Protein 5VQE (pdb70)

Organism: NCBI:txid32644

Radius of gyration: 24.85 Å; Cα contacts (8 Å, |Δi|>4): 1262; chains: 1; bounding box: 57×51×80 Å

Secondary structure (DSSP, 8-state):
--HHHHTSTTT---HHHHHHHHHHHHH--HHHHHHHTEEEEE---TT--GGGGGSSS--SEEEE-S--HHHHHHHHHHHHHH-SSPPEEEE---SBSS-TT-S-TTS-B---HHHHHHHT-HHHHHHHHHHHHHHHHHTT--EE---B------TT-SSSGGGSS-S-HHHHHHHHHHHHHHHHTTT-B-EEEEET-SSSSSS-TTTS-EE----HHHHIIIIIHHHHHHHHTT--EEEE-SEE-HHHHHHH-TT--GGG---GGG-HIIIIIIIIIIS---SEEEESPTTSHHHHTTS-HHHHHHHHHHTT-SBEE--SSHHHHHHHHHHHHHHTSS-HHHHHHHHHHHHHHHHHTT-TT-SSSS--GGGGGGTT-HHHHHHHHHHHHHH-EEEEE-STT-PSP-TTT--EEEEEEEES---TTSS-HHHHHHHHHHHHHT-EEEEGGGS--SBTTB-HHHHHHH-SEEEEEEE----TT-S--S-----TTSSTTTTTS-EEEEESS-TTGGGT-TT-SEEEE----SHHHHHHHHHHHTTSS------SS-TTTT-

Foldseek 3Di:
DCCVQQCDFPQVDDPVLLVVLVVVLVPDDPQQLLQQQEEAEDEDDPVGDRCVSPPQGQHQAYEYFAEALVVLLVSLQVNQVPHPAGHQYEWQLQQFCDDDRIHYPFFDRQFQLLLLLQLVDLVLLLLSLLRSQLQCQQSQHQEYADDELAAQQALLAQFPFSSANYHDQVSRLSNRLSSCNNNVVNNHAYEYDDPPHDNQFNFALLAAAAEDADALVVSCVGSVVSVLSVLVSRRAEYEFELYFYVNQLCVQPVPDDPLRGGGRLQALCRQVVPQCNVSVRSHAYEYDACVGHSNCVSDPLLLRLQNSLQSHHLHYYHDDPVNSNSVSNVVCDVVVSHDPVSSSVSSSNSSSSCSSSVVVVDPRSGDPNVSNCSGVHPVSVVSSLVSLLSRKAWDFAQDPPPPLPACVQWQEEEEEEFEPDQDVVRDDPLVVVLQVVVVVRRHHYDYPVPDDADDPVAHLVNVVVRGAEYEYEYEQGRDRPDSGSATDPCPRRAPPCCVSHPYAYEYQARLQNCVVNVVHRTYMYSRHRDNSNSVSVSCPSNPVGDHNTDRSYDNPSVD

B-factor: mean 21.98, std 9.12, range [7.39, 81.09]

Structure (mmCIF, N/CA/C/O backbone):
data_5VQE
#
_entry.id   5VQE
#
_cell.length_a   80.390
_cell.length_b   83.950
_cell.length_c   161.270
_cell.angle_alpha   90.00
_cell.angle_beta   90.00
_cell.angle_gamma   90.00
#
_symmetry.space_group_name_H-M   'C 2 2 21'
#
loop_
_entity.id
_entity.type
_entity.pdbx_description
1 polymer 'Beta-glucoside phosphorylase BglX'
2 non-polymer 2-deoxy-2-fluoro-alpha-D-glucopyranose
3 water water
#
loop_
_atom_site.group_PDB
_atom_site.id
_atom_site.type_symbol
_atom_site.label_atom_id
_atom_site.label_alt_id
_atom_site.label_comp_id
_atom_site.label_asym_id
_atom_site.label_entity_id
_atom_site.label_seq_id
_atom_site.pdbx_PDB_ins_code
_atom_site.Cartn_x
_atom_site.Cartn_y
_atom_site.Cartn_z
_atom_site.occupancy
_atom_site.B_iso_or_equiv
_atom_site.auth_seq_id
_atom_site.auth_comp_id
_atom_site.auth_asym_id
_atom_site.auth_atom_id
_atom_site.pdbx_PDB_model_num
ATOM 1 N N . MET A 1 1 ? 42.808 53.177 92.357 1.00 31.38 1 MET A N 1
ATOM 2 C CA . MET A 1 1 ? 42.347 52.273 91.269 1.00 30.02 1 MET A CA 1
ATOM 3 C C . MET A 1 1 ? 43.123 52.528 89.972 1.00 25.78 1 MET A C 1
ATOM 4 O O . MET A 1 1 ? 44.005 53.383 89.927 1.00 22.77 1 MET A O 1
ATOM 20 N N . TYR A 1 2 ? 42.796 51.757 88.931 1.00 21.77 2 TYR A N 1
ATOM 21 C CA . TYR A 1 2 ? 43.404 51.842 87.606 1.00 21.97 2 TYR A CA 1
ATOM 22 C C . TYR A 1 2 ? 44.863 51.415 87.607 1.00 24.00 2 TYR A C 1
ATOM 23 O O . TYR A 1 2 ? 45.586 51.676 86.634 1.00 17.88 2 TYR A O 1
ATOM 41 N N . GLU A 1 3 ? 45.321 50.745 88.664 1.00 20.50 3 GLU A N 1
ATOM 42 C CA . GLU A 1 3 ? 46.703 50.283 88.685 1.00 21.83 3 GLU A CA 1
ATOM 43 C C . GLU A 1 3 ? 46.978 49.311 87.547 1.00 17.42 3 GLU A C 1
ATOM 44 O O . GLU A 1 3 ? 48.089 49.281 87.011 1.00 21.98 3 GLU A O 1
ATOM 56 N N . SER A 1 4 ? 45.981 48.524 87.150 1.00 22.60 4 SER A N 1
ATOM 57 C CA . SER A 1 4 ? 46.174 47.571 86.063 1.00 22.98 4 SER A CA 1
ATOM 58 C C . SER A 1 4 ? 46.433 48.270 84.732 1.00 23.14 4 SER A C 1
ATOM 59 O O . SER A 1 4 ? 47.047 47.679 83.835 1.00 25.87 4 SER A O 1
ATOM 67 N N . ILE A 1 5 ? 45.971 49.507 84.578 1.00 19.66 5 ILE A N 1
ATOM 68 C CA . ILE A 1 5 ? 46.271 50.298 83.384 1.00 16.01 5 ILE A CA 1
ATOM 69 C C . ILE A 1 5 ? 47.554 51.095 83.556 1.00 15.77 5 ILE A C 1
ATOM 70 O O . ILE A 1 5 ? 48.443 51.054 82.701 1.00 13.48 5 ILE A O 1
ATOM 86 N N . LEU A 1 6 ? 47.671 51.828 84.669 1.00 14.63 6 LEU A N 1
ATOM 87 C CA . LEU A 1 6 ? 48.688 52.865 84.797 1.00 15.22 6 LEU A CA 1
ATOM 88 C C . LEU A 1 6 ? 50.076 52.331 85.147 1.00 16.77 6 LEU A C 1
ATOM 89 O O . LEU A 1 6 ? 51.066 53.046 84.940 1.00 15.31 6 LEU A O 1
ATOM 105 N N . SER A 1 7 ? 50.190 51.104 85.650 1.00 14.59 7 SER A N 1
ATOM 106 C CA . SER A 1 7 ? 51.500 50.593 86.037 1.00 17.44 7 SER A CA 1
ATOM 107 C C . SER A 1 7 ? 52.221 49.852 84.917 1.00 17.69 7 SER A C 1
ATOM 108 O O . SER A 1 7 ? 53.390 49.491 85.090 1.00 16.65 7 SER A O 1
ATOM 116 N N . ILE A 1 8 ? 51.580 49.634 83.770 1.00 15.24 8 ILE A N 1
ATOM 117 C CA . ILE A 1 8 ? 52.175 48.852 82.696 1.00 17.73 8 ILE A CA 1
ATOM 118 C C . ILE A 1 8 ? 52.293 49.706 81.438 1.00 18.67 8 ILE A C 1
ATOM 119 O O . ILE A 1 8 ? 51.758 50.812 81.347 1.00 16.21 8 ILE A O 1
ATOM 135 N N . LYS A 1 9 ? 53.007 49.153 80.464 1.00 14.22 9 LYS A N 1
ATOM 136 C CA . LYS A 1 9 ? 53.202 49.780 79.168 1.00 15.56 9 LYS A CA 1
ATOM 137 C C . LYS A 1 9 ? 51.864 50.243 78.593 1.00 16.32 9 LYS A C 1
ATOM 138 O O . LYS A 1 9 ? 50.875 49.500 78.655 1.00 12.01 9 LYS A O 1
ATOM 157 N N . PRO A 1 10 ? 51.791 51.450 78.004 1.00 11.21 10 PRO A N 1
ATOM 158 C CA . PRO A 1 10 ? 52.849 52.435 77.781 1.00 14.36 10 PRO A CA 1
ATOM 159 C C . PRO A 1 10 ? 52.907 53.529 78.854 1.00 14.86 10 PRO A C 1
ATOM 160 O O . PRO A 1 10 ? 53.503 54.576 78.614 1.00 14.79 10 PRO A O 1
ATOM 171 N N . TYR A 1 11 ? 52.277 53.296 80.004 1.00 15.59 11 TYR A N 1
ATOM 172 C CA . TYR A 1 11 ? 52.296 54.261 81.103 1.00 16.42 11 TYR A CA 1
ATOM 173 C C . TYR A 1 11 ? 53.499 54.050 82.023 1.00 15.71 11 TYR A C 1
ATOM 174 O O . TYR A 1 11 ? 54.332 54.945 82.177 1.00 17.30 11 TYR A O 1
ATOM 192 N N . ASN A 1 12 ? 53.590 52.878 82.654 1.00 18.12 12 ASN A N 1
ATOM 193 C CA . ASN A 1 12 ? 54.726 52.542 83.514 1.00 19.22 12 ASN A CA 1
ATOM 194 C C . ASN A 1 12 ? 54.884 53.546 84.653 1.00 19.31 12 ASN A C 1
ATOM 195 O O . ASN A 1 12 ? 56.001 53.944 84.997 1.00 19.16 12 ASN A O 1
ATOM 206 N N . LEU A 1 13 ? 53.768 53.963 85.249 1.00 18.51 13 LEU A N 1
ATOM 207 C CA . LEU A 1 13 ? 53.827 54.970 86.297 1.00 15.73 13 LEU A CA 1
ATOM 208 C C . LEU A 1 13 ? 54.243 54.351 87.625 1.00 18.58 13 LEU A C 1
ATOM 209 O O . LEU A 1 13 ? 54.035 53.161 87.882 1.00 15.78 13 LEU A O 1
ATOM 225 N N . SER A 1 14 ? 54.844 55.183 88.466 1.00 18.67 14 SER A N 1
ATOM 226 C CA . SER A 1 14 ? 55.218 54.790 89.812 1.00 22.21 14 SER A CA 1
ATOM 227 C C . SER A 1 14 ? 54.011 54.862 90.743 1.00 24.18 14 SER A C 1
ATOM 228 O O . SER A 1 14 ? 52.966 55.435 90.416 1.00 20.11 14 SER A O 1
ATOM 236 N N . LYS A 1 15 ? 54.172 54.271 91.930 1.00 20.83 15 LYS A N 1
ATOM 237 C CA . LYS A 1 15 ? 53.121 54.330 92.944 1.00 24.30 15 LYS A CA 1
ATOM 238 C C . LYS A 1 15 ? 52.680 55.766 93.200 1.00 22.07 15 LYS A C 1
ATOM 239 O O . LYS A 1 15 ? 51.481 56.049 93.298 1.00 23.90 15 LYS A O 1
ATOM 258 N N . GLU A 1 16 ? 53.635 56.691 93.305 1.00 21.31 16 GLU A N 1
ATOM 259 C CA . GLU A 1 16 ? 53.291 58.071 93.640 1.00 21.06 16 GLU A CA 1
ATOM 260 C C . GLU A 1 16 ? 52.592 58.774 92.479 1.00 22.76 16 GLU A C 1
ATOM 261 O O . GLU A 1 16 ? 51.705 59.610 92.699 1.00 22.09 16 GLU A O 1
ATOM 270 N N . GLN A 1 17 ? 52.979 58.460 91.239 1.00 18.30 17 GLN A N 1
ATOM 271 C CA . GLN A 1 17 ? 52.311 59.057 90.083 1.00 19.60 17 GLN A CA 1
ATOM 272 C C . GLN A 1 17 ? 50.872 58.575 89.972 1.00 18.30 17 GLN A C 1
ATOM 273 O O . GLN A 1 17 ? 49.974 59.346 89.608 1.00 17.90 17 GLN A O 1
ATOM 287 N N . ILE A 1 18 ? 50.641 57.297 90.264 1.00 18.60 18 ILE A N 1
ATOM 288 C CA . ILE A 1 18 ? 49.291 56.754 90.252 1.00 19.14 18 ILE A CA 1
ATOM 289 C C . ILE A 1 18 ? 48.460 57.394 91.355 1.00 20.20 18 ILE A C 1
ATOM 290 O O . ILE A 1 18 ? 47.263 57.651 91.180 1.00 20.18 18 ILE A O 1
ATOM 306 N N . THR A 1 19 ? 49.082 57.672 92.506 1.00 22.49 19 THR A N 1
ATOM 307 C CA . THR A 1 19 ? 48.370 58.362 93.579 1.00 21.54 19 THR A CA 1
ATOM 308 C C . THR A 1 19 ? 47.965 59.764 93.144 1.00 20.63 19 THR A C 1
ATOM 309 O O . THR A 1 19 ? 46.864 60.226 93.469 1.00 20.95 19 THR A O 1
ATOM 320 N N . TRP A 1 20 ? 48.826 60.449 92.385 1.00 20.36 20 TRP A N 1
ATOM 321 C CA . TRP A 1 20 ? 48.456 61.762 91.865 1.00 16.70 20 TRP A CA 1
ATOM 322 C C . TRP A 1 20 ? 47.267 61.660 90.913 1.00 18.40 20 TRP A C 1
ATOM 323 O O . TRP A 1 20 ? 46.342 62.479 90.973 1.00 18.16 20 TRP A O 1
ATOM 344 N N . VAL A 1 21 ? 47.277 60.672 90.015 1.00 19.20 21 VAL A N 1
ATOM 345 C CA . VAL A 1 21 ? 46.170 60.523 89.070 1.00 16.70 21 VAL A CA 1
ATOM 346 C C . VAL A 1 21 ? 44.859 60.337 89.819 1.00 14.93 21 VAL A C 1
ATOM 347 O O . VAL A 1 21 ? 43.860 61.005 89.533 1.00 15.26 21 VAL A O 1
ATOM 360 N N . ASN A 1 22 ? 44.851 59.419 90.787 1.00 15.68 22 ASN A N 1
ATOM 361 C CA . ASN A 1 22 ? 43.631 59.091 91.519 1.00 20.56 22 ASN A CA 1
ATOM 362 C C . ASN A 1 22 ? 43.142 60.272 92.344 1.00 20.00 22 ASN A C 1
ATOM 363 O O . ASN A 1 22 ? 41.952 60.605 92.325 1.00 20.76 22 ASN A O 1
ATOM 374 N N . GLN A 1 23 ? 44.048 60.912 93.089 1.00 19.50 23 GLN A N 1
ATOM 375 C CA . GLN A 1 23 ? 43.648 62.055 93.903 1.00 19.26 23 GLN A CA 1
ATOM 376 C C . GLN A 1 23 ? 43.105 63.182 93.039 1.00 18.96 23 GLN A C 1
ATOM 377 O O . GLN A 1 23 ? 42.109 63.825 93.398 1.00 17.30 23 GLN A O 1
ATOM 391 N N . THR A 1 24 ? 43.758 63.444 91.903 1.00 16.41 24 THR A N 1
ATOM 392 C CA . THR A 1 24 ? 43.278 64.465 90.977 1.00 15.83 24 THR A CA 1
ATOM 393 C C . THR A 1 24 ? 41.911 64.094 90.423 1.00 18.26 24 THR A C 1
ATOM 394 O O . THR A 1 24 ? 40.989 64.920 90.402 1.00 19.73 24 THR A O 1
ATOM 405 N N . LEU A 1 25 ? 41.767 62.856 89.940 1.00 15.76 25 LEU A N 1
ATOM 406 C CA . LEU A 1 25 ? 40.482 62.409 89.408 1.00 16.83 25 LEU A CA 1
ATOM 407 C C . LEU A 1 25 ? 39.357 62.655 90.405 1.00 20.82 25 LEU A C 1
ATOM 408 O O . LEU A 1 25 ? 38.310 63.214 90.059 1.00 20.29 25 LEU A O 1
ATOM 424 N N . VAL A 1 26 ? 39.554 62.222 91.650 1.00 19.56 26 VAL A N 1
ATOM 425 C CA . VAL A 1 26 ? 38.504 62.337 92.659 1.00 21.68 26 VAL A CA 1
ATOM 426 C C . VAL A 1 26 ? 38.130 63.792 92.898 1.00 23.98 26 VAL A C 1
ATOM 427 O O . VAL A 1 26 ? 36.974 64.100 93.215 1.00 22.83 26 VAL A O 1
ATOM 440 N N . SER A 1 27 ? 39.084 64.709 92.749 1.00 20.51 27 SER A N 1
ATOM 441 C CA . SER A 1 27 ? 38.844 66.116 93.040 1.00 22.17 27 SER A CA 1
ATOM 442 C C . SER A 1 27 ? 38.086 66.843 91.935 1.00 21.65 27 SER A C 1
ATOM 443 O O . SER A 1 27 ? 37.674 67.990 92.141 1.00 18.68 27 SER A O 1
ATOM 451 N N . LEU A 1 28 ? 37.892 66.224 90.775 1.00 19.59 28 LEU A N 1
ATOM 452 C CA . LEU A 1 28 ? 37.295 66.913 89.641 1.00 18.86 28 LEU A CA 1
ATOM 453 C C . LEU A 1 28 ? 35.779 66.769 89.661 1.00 16.06 28 LEU A C 1
ATOM 454 O O . LEU A 1 28 ? 35.248 65.691 89.942 1.00 15.91 28 LEU A O 1
ATOM 470 N N . SER A 1 29 ? 35.089 67.870 89.376 1.00 17.46 29 SER A N 1
ATOM 471 C CA . SER A 1 29 ? 33.664 67.823 89.079 1.00 18.40 29 SER A CA 1
ATOM 472 C C . SER A 1 29 ? 33.416 67.090 87.764 1.00 17.94 29 SER A C 1
ATOM 473 O O . SER A 1 29 ? 34.315 66.921 86.933 1.00 16.71 29 SER A O 1
ATOM 481 N N . ASP A 1 30 ? 32.164 66.680 87.564 1.00 15.14 30 ASP A N 1
ATOM 482 C CA . ASP A 1 30 ? 31.790 66.086 86.283 1.00 18.37 30 ASP A CA 1
ATOM 483 C C . ASP A 1 30 ? 32.096 67.035 85.132 1.00 15.94 30 ASP A C 1
ATOM 484 O O . ASP A 1 30 ? 32.596 66.609 84.087 1.00 14.83 30 ASP A O 1
ATOM 493 N N . ASP A 1 31 ? 31.815 68.328 85.305 1.00 15.82 31 ASP A N 1
ATOM 494 C CA . ASP A 1 31 ? 32.103 69.289 84.243 1.00 17.44 31 ASP A CA 1
ATOM 495 C C . ASP A 1 31 ? 33.599 69.352 83.941 1.00 15.72 31 ASP A C 1
ATOM 496 O O . ASP A 1 31 ? 34.002 69.502 82.778 1.00 14.17 31 ASP A O 1
ATOM 505 N N . GLU A 1 32 ? 34.437 69.250 84.977 1.00 17.70 32 GLU A N 1
ATOM 506 C CA . GLU A 1 32 ? 35.879 69.270 84.765 1.00 15.91 32 GLU A CA 1
ATOM 507 C C . GLU A 1 32 ? 36.355 67.988 84.102 1.00 14.72 32 GLU A C 1
ATOM 508 O O . GLU A 1 32 ? 37.273 68.013 83.272 1.00 16.58 32 GLU A O 1
ATOM 520 N N . LYS A 1 33 ? 35.763 66.854 84.474 1.00 12.76 33 LYS A N 1
ATOM 521 C CA . LYS A 1 33 ? 36.118 65.597 83.827 1.00 13.33 33 LYS A CA 1
ATOM 522 C C . LYS A 1 33 ? 35.716 65.618 82.357 1.00 13.71 33 LYS A C 1
ATOM 523 O O . LYS A 1 33 ? 36.502 65.241 81.481 1.00 11.85 33 LYS A O 1
ATOM 542 N N . LEU A 1 34 ? 34.497 66.088 82.062 1.00 15.55 34 LEU A N 1
ATOM 543 C CA . LEU A 1 34 ? 34.072 66.210 80.669 1.00 14.24 34 LEU A CA 1
ATOM 544 C C . LEU A 1 34 ? 35.020 67.106 79.877 1.00 13.57 34 LEU A C 1
ATOM 545 O O . LEU A 1 34 ? 35.327 66.825 78.712 1.00 13.82 34 LEU A O 1
ATOM 561 N N . GLY A 1 35 ? 35.497 68.192 80.486 1.00 12.84 35 GLY A N 1
ATOM 562 C CA . GLY A 1 35 ? 36.399 69.081 79.771 1.00 13.20 35 GLY A CA 1
ATOM 563 C C . GLY A 1 35 ? 37.735 68.422 79.467 1.00 11.37 35 GLY A C 1
ATOM 564 O O . GLY A 1 35 ? 38.342 68.678 78.422 1.00 13.32 35 GLY A O 1
ATOM 568 N N . GLN A 1 36 ? 38.219 67.576 80.379 1.00 10.46 36 GLN A N 1
ATOM 569 C CA . GLN A 1 36 ? 39.465 66.849 80.137 1.00 14.12 36 GLN A CA 1
ATOM 570 C C . GLN A 1 36 ? 39.399 66.020 78.859 1.00 14.57 36 GLN A C 1
ATOM 571 O O . GLN A 1 36 ? 40.437 65.745 78.244 1.00 11.77 36 GLN A O 1
ATOM 585 N N . LEU A 1 37 ? 38.200 65.596 78.459 1.00 12.15 37 LEU A N 1
ATOM 586 C CA . LEU A 1 37 ? 38.042 64.773 77.265 1.00 13.49 37 LEU A CA 1
ATOM 587 C C . LEU A 1 37 ? 38.332 65.532 75.979 1.00 12.07 37 LEU A C 1
ATOM 588 O O . LEU A 1 37 ? 38.480 64.896 74.931 1.00 13.62 37 LEU A O 1
ATOM 604 N N . ILE A 1 38 ? 38.384 66.864 76.017 1.00 11.49 38 ILE A N 1
ATOM 605 C CA . ILE A 1 38 ? 38.349 67.686 74.808 1.00 10.87 38 ILE A CA 1
ATOM 606 C C . ILE A 1 38 ? 39.733 68.254 74.528 1.00 13.38 38 ILE A C 1
ATOM 607 O O . ILE A 1 38 ? 40.368 68.839 75.412 1.00 14.25 38 ILE A O 1
ATOM 623 N N . CYS A 1 39 ? 40.191 68.092 73.293 1.00 10.46 39 CYS A N 1
ATOM 624 C CA . CYS A 1 39 ? 41.317 68.851 72.769 1.00 9.68 39 CYS A CA 1
ATOM 625 C C . CYS A 1 39 ? 40.787 69.980 71.897 1.00 11.88 39 CYS A C 1
ATOM 626 O O . CYS A 1 39 ? 39.990 69.738 70.984 1.00 12.19 39 CYS A O 1
ATOM 634 N N . GLU A 1 40 ? 41.236 71.202 72.170 1.00 12.77 40 GLU A N 1
ATOM 635 C CA . GLU A 1 40 ? 40.828 72.376 71.407 1.00 12.98 40 GLU A CA 1
ATOM 636 C C . GLU A 1 40 ? 41.937 72.833 70.467 1.00 13.55 40 GLU A C 1
ATOM 637 O O . GLU A 1 40 ? 43.112 72.868 70.843 1.00 14.92 40 GLU A O 1
ATOM 649 N N . ILE A 1 41 ? 41.554 73.214 69.252 1.00 13.89 41 ILE A N 1
ATOM 650 C CA . ILE A 1 41 ? 42.510 73.707 68.268 1.00 15.55 41 ILE A CA 1
ATOM 651 C C . ILE A 1 41 ? 42.846 75.161 68.573 1.00 19.85 41 ILE A C 1
ATOM 652 O O . ILE A 1 41 ? 42.021 75.919 69.089 1.00 14.77 41 ILE A O 1
ATOM 668 N N . ILE A 1 42 ? 44.073 75.560 68.249 1.00 17.59 42 ILE A N 1
ATOM 669 C CA . ILE A 1 42 ? 44.537 76.919 68.490 1.00 20.51 42 ILE A CA 1
ATOM 670 C C . ILE A 1 42 ? 45.225 77.443 67.238 1.00 19.63 42 ILE A C 1
ATOM 671 O O . ILE A 1 42 ? 46.066 76.757 66.646 1.00 20.17 42 ILE A O 1
ATOM 687 N N . TRP A 1 43 ? 44.859 78.659 66.841 1.00 29.35 43 TRP A N 1
ATOM 688 C CA . TRP A 1 43 ? 45.466 79.365 65.721 1.00 35.17 43 TRP A CA 1
ATOM 689 C C . TRP A 1 43 ? 45.931 80.730 66.209 1.00 33.11 43 TRP A C 1
ATOM 690 O O . TRP A 1 43 ? 45.464 81.236 67.233 1.00 34.78 43 TRP A O 1
ATOM 711 N N . ASP A 1 44 ? 46.856 81.325 65.464 1.00 33.60 44 ASP A N 1
ATOM 712 C CA . ASP A 1 44 ? 47.376 82.659 65.772 1.00 37.47 44 ASP A CA 1
ATOM 713 C C . ASP A 1 44 ? 46.954 83.605 64.646 1.00 38.97 44 ASP A C 1
ATOM 714 O O . ASP A 1 44 ? 47.636 83.736 63.630 1.00 38.46 44 ASP A O 1
ATOM 723 N N . LYS A 1 45 ? 45.812 84.262 64.836 1.00 43.44 45 LYS A N 1
ATOM 724 C CA . LYS A 1 45 ? 45.344 85.295 63.926 1.00 48.67 45 LYS A CA 1
ATOM 725 C C . LYS A 1 45 ? 44.806 86.433 64.782 1.00 51.77 45 LYS A C 1
ATOM 726 O O . LYS A 1 45 ? 44.159 86.177 65.808 1.00 52.50 45 LYS A O 1
ATOM 730 N N . PRO A 1 46 ? 45.048 87.687 64.400 1.00 57.74 46 PRO A N 1
ATOM 731 C CA . PRO A 1 46 ? 44.603 88.800 65.250 1.00 59.32 46 PRO A CA 1
ATOM 732 C C . PRO A 1 46 ? 43.089 88.788 65.399 1.00 52.92 46 PRO A C 1
ATOM 733 O O . PRO A 1 46 ? 42.353 88.538 64.442 1.00 53.15 46 PRO A O 1
ATOM 744 N N . GLY A 1 47 ? 42.630 89.050 66.620 1.00 48.40 47 GLY A N 1
ATOM 745 C CA . GLY A 1 47 ? 41.248 88.845 66.980 1.00 51.01 47 GLY A CA 1
ATOM 746 C C . GLY A 1 47 ? 40.960 87.488 67.589 1.00 57.85 47 GLY A C 1
ATOM 747 O O . GLY A 1 47 ? 39.883 87.295 68.165 1.00 53.21 47 GLY A O 1
ATOM 751 N N . CYS A 1 48 ? 41.891 86.542 67.472 1.00 59.46 48 CYS A N 1
ATOM 752 C CA . CYS A 1 48 ? 41.773 85.228 68.089 1.00 55.78 48 CYS A CA 1
ATOM 753 C C . CYS A 1 48 ? 42.648 85.177 69.334 1.00 52.59 48 CYS A C 1
ATOM 754 O O . CYS A 1 48 ? 43.850 85.452 69.269 1.00 44.24 48 CYS A O 1
ATOM 762 N N . ASP A 1 49 ? 42.039 84.823 70.463 1.00 48.14 49 ASP A N 1
ATOM 763 C CA . ASP A 1 49 ? 42.732 84.758 71.742 1.00 46.47 49 ASP A CA 1
ATOM 764 C C . ASP A 1 49 ? 42.899 83.295 72.134 1.00 40.36 49 ASP A C 1
ATOM 765 O O . ASP A 1 49 ? 41.895 82.567 72.163 1.00 35.39 49 ASP A O 1
ATOM 774 N N . PRO A 1 50 ? 44.114 82.807 72.423 1.00 32.84 50 PRO A N 1
ATOM 775 C CA . PRO A 1 50 ? 44.248 81.379 72.773 1.00 30.39 50 PRO A CA 1
ATOM 776 C C . PRO A 1 50 ? 43.441 80.978 73.993 1.00 35.34 50 PRO A C 1
ATOM 777 O O . PRO A 1 50 ? 42.910 79.862 74.038 1.00 32.60 50 PRO A O 1
ATOM 788 N N . LEU A 1 51 ? 43.326 81.857 74.987 1.00 33.23 51 LEU A N 1
ATOM 789 C CA . LEU A 1 51 ? 42.551 81.545 76.182 1.00 35.57 51 LEU A CA 1
ATOM 790 C C . LEU A 1 51 ? 41.061 81.408 75.900 1.00 32.01 51 LEU A C 1
ATOM 791 O O . LEU A 1 51 ? 40.309 81.081 76.825 1.00 30.70 51 LEU A O 1
ATOM 807 N N . ASP A 1 52 ? 40.613 81.653 74.665 1.00 34.13 52 ASP A N 1
ATOM 808 C CA . ASP A 1 52 ? 39.235 81.347 74.305 1.00 32.98 52 ASP A CA 1
ATOM 809 C C . ASP A 1 52 ? 38.936 79.859 74.390 1.00 28.06 52 ASP A C 1
ATOM 810 O O . ASP A 1 52 ? 37.762 79.480 74.456 1.00 31.95 52 ASP A O 1
ATOM 819 N N . VAL A 1 53 ? 39.959 79.001 74.383 1.00 27.45 53 VAL A N 1
ATOM 820 C CA . VAL A 1 53 ? 39.712 77.572 74.537 1.00 27.65 53 VAL A CA 1
ATOM 821 C C . VAL A 1 53 ? 39.184 77.224 75.918 1.00 24.15 53 VAL A C 1
ATOM 822 O O . VAL A 1 53 ? 38.766 76.084 76.140 1.00 22.87 53 VAL A O 1
ATOM 835 N N . MET A 1 54 ? 39.184 78.178 76.850 1.00 24.31 54 MET A N 1
ATOM 836 C CA . MET A 1 54 ? 38.770 77.932 78.223 1.00 25.62 54 MET A CA 1
ATOM 837 C C . MET A 1 54 ? 37.503 78.687 78.608 1.00 19.83 54 MET A C 1
ATOM 838 O O . MET A 1 54 ? 37.184 78.754 79.797 1.00 24.31 54 MET A O 1
ATOM 852 N N . LYS A 1 55 ? 36.778 79.262 77.646 1.00 22.64 55 LYS A N 1
ATOM 853 C CA . LYS A 1 55 ? 35.593 80.052 77.981 1.00 24.68 55 LYS A CA 1
ATOM 854 C C . LYS A 1 55 ? 34.388 79.189 78.335 1.00 26.87 55 LYS A C 1
ATOM 855 O O . LYS A 1 55 ? 33.535 79.620 79.118 1.00 23.44 55 LYS A O 1
ATOM 864 N N . HIS A 1 56 ? 34.273 77.996 77.750 1.00 20.85 56 HIS A N 1
ATOM 865 C CA . HIS A 1 56 ? 33.077 77.185 77.898 1.00 23.04 56 HIS A CA 1
ATOM 866 C C . HIS A 1 56 ? 33.311 75.927 78.710 1.00 19.01 56 HIS A C 1
ATOM 867 O O . HIS A 1 56 ? 32.340 75.273 79.105 1.00 20.36 56 HIS A O 1
ATOM 881 N N . PHE A 1 57 ? 34.566 75.576 78.951 1.00 18.28 57 PHE A N 1
ATOM 882 C CA . PHE A 1 57 ? 34.962 74.396 79.700 1.00 17.82 57 PHE A CA 1
ATOM 883 C C . PHE A 1 57 ? 36.473 74.464 79.842 1.00 14.61 57 PHE A C 1
ATOM 884 O O . PHE A 1 57 ? 37.132 75.311 79.234 1.00 14.94 57 PHE A O 1
ATOM 901 N N . LEU A 1 58 ? 37.017 73.557 80.644 1.00 18.67 58 LEU A N 1
ATOM 902 C CA . LEU A 1 58 ? 38.459 73.508 80.859 1.00 15.22 58 LEU A CA 1
ATOM 903 C C . LEU A 1 58 ? 39.029 72.312 80.104 1.00 14.67 58 LEU A C 1
ATOM 904 O O . LEU A 1 58 ? 38.861 71.162 80.546 1.00 16.58 58 LEU A O 1
ATOM 920 N N . PRO A 1 59 ? 39.686 72.518 78.962 1.00 13.79 59 PRO A N 1
ATOM 921 C CA . PRO A 1 59 ? 40.039 71.384 78.101 1.00 12.11 59 PRO A CA 1
ATOM 922 C C . PRO A 1 59 ? 41.195 70.575 78.662 1.00 13.57 59 PRO A C 1
ATOM 923 O O . PRO A 1 59 ? 41.976 71.035 79.499 1.00 16.09 59 PRO A O 1
ATOM 934 N N . GLY A 1 60 ? 41.306 69.346 78.162 1.00 13.50 60 GLY A N 1
ATOM 935 C CA . GLY A 1 60 ? 42.392 68.472 78.567 1.00 13.30 60 GLY A CA 1
ATOM 936 C C . GLY A 1 60 ? 43.641 68.656 77.723 1.00 13.48 60 GLY A C 1
ATOM 937 O O . GLY A 1 60 ? 44.737 68.286 78.155 1.00 10.70 60 GLY A O 1
ATOM 941 N N . ALA A 1 61 ? 43.491 69.222 76.527 1.00 10.17 61 ALA A N 1
ATOM 942 C CA . ALA A 1 61 ? 44.605 69.367 75.597 1.00 13.12 61 ALA A CA 1
ATOM 943 C C . ALA A 1 61 ? 44.297 70.476 74.601 1.00 10.68 61 ALA A C 1
ATOM 944 O O . ALA A 1 61 ? 43.155 70.918 74.472 1.00 11.43 61 ALA A O 1
ATOM 951 N N . VAL A 1 62 ? 45.346 70.935 73.911 1.00 11.71 62 VAL A N 1
ATOM 952 C CA . VAL A 1 62 ? 45.214 71.799 72.748 1.00 11.41 62 VAL A CA 1
ATOM 953 C C . VAL A 1 62 ? 46.138 71.274 71.660 1.00 14.29 62 VAL A C 1
ATOM 954 O O . VAL A 1 62 ? 47.090 70.539 71.929 1.00 13.89 62 VAL A O 1
ATOM 967 N N . MET A 1 63 ? 45.841 71.659 70.418 1.00 11.75 63 MET A N 1
ATOM 968 C CA . MET A 1 63 ? 46.732 71.437 69.284 1.00 13.53 63 MET A CA 1
ATOM 969 C C . MET A 1 63 ? 47.017 72.771 68.609 1.00 13.72 63 MET A C 1
ATOM 970 O O . MET A 1 63 ? 46.091 73.541 68.338 1.00 15.78 63 MET A O 1
ATOM 984 N N . TYR A 1 64 ? 48.293 73.041 68.345 1.00 12.04 64 TYR A N 1
ATOM 985 C CA . TYR A 1 64 ? 48.706 74.245 67.634 1.00 14.17 64 TYR A CA 1
ATOM 986 C C . TYR A 1 64 ? 48.642 73.980 66.134 1.00 13.43 64 TYR A C 1
ATOM 987 O O . TYR A 1 64 ? 49.255 73.026 65.640 1.00 14.21 64 TYR A O 1
ATOM 1005 N N . ARG A 1 65 ? 47.888 74.810 65.418 1.00 14.46 65 ARG A N 1
ATOM 1006 C CA . ARG A 1 65 ? 48.056 74.943 63.980 1.00 17.91 65 ARG A CA 1
ATOM 1007 C C . ARG A 1 65 ? 49.412 75.573 63.701 1.00 17.83 65 ARG A C 1
ATOM 1008 O O . ARG A 1 65 ? 50.074 76.068 64.615 1.00 18.92 65 ARG A O 1
ATOM 1029 N N . PRO A 1 66 ? 49.857 75.577 62.444 1.00 20.63 66 PRO A N 1
ATOM 1030 C CA . PRO A 1 66 ? 51.169 76.167 62.142 1.00 24.72 66 PRO A CA 1
ATOM 1031 C C . PRO A 1 66 ? 51.172 77.679 62.267 1.00 28.09 66 PRO A C 1
ATOM 1032 O O . PRO A 1 66 ? 50.549 78.389 61.471 1.00 39.65 66 PRO A O 1
ATOM 1043 N N . PHE A 1 67 ? 51.845 78.176 63.292 1.00 23.07 67 PHE A N 1
ATOM 1044 C CA . PHE A 1 67 ? 52.232 79.573 63.357 1.00 26.41 67 PHE A CA 1
ATOM 1045 C C . PHE A 1 67 ? 53.653 79.608 63.920 1.00 23.44 67 PHE A C 1
ATOM 1046 O O . PHE A 1 67 ? 54.323 78.576 64.010 1.00 18.86 67 PHE A O 1
ATOM 1063 N N . LYS A 1 68 ? 54.133 80.793 64.281 1.00 20.71 68 LYS A N 1
ATOM 1064 C CA . LYS A 1 68 ? 55.558 80.965 64.538 1.00 19.38 68 LYS A CA 1
ATOM 1065 C C . LYS A 1 68 ? 55.984 80.314 65.848 1.00 19.64 68 LYS A C 1
ATOM 1066 O O . LYS A 1 68 ? 55.266 80.355 66.852 1.00 17.61 68 LYS A O 1
ATOM 1085 N N . ALA A 1 69 ? 57.191 79.739 65.835 1.00 16.37 69 ALA A N 1
ATOM 1086 C CA . ALA A 1 69 ? 57.709 79.048 67.008 1.00 17.21 69 ALA A CA 1
ATOM 1087 C C . ALA A 1 69 ? 57.697 79.940 68.239 1.00 17.24 69 ALA A C 1
ATOM 1088 O O . ALA A 1 69 ? 57.366 79.489 69.340 1.00 17.53 69 ALA A O 1
ATOM 1095 N N . LYS A 1 70 ? 58.074 81.209 68.083 1.00 18.66 70 LYS A N 1
ATOM 1096 C CA . LYS A 1 70 ? 58.115 82.097 69.239 1.00 19.48 70 LYS A CA 1
ATOM 1097 C C . LYS A 1 70 ? 56.725 82.306 69.824 1.00 17.05 70 LYS A C 1
ATOM 1098 O O . LYS A 1 70 ? 56.576 82.416 71.046 1.00 18.98 70 LYS A O 1
ATOM 1107 N N . ARG A 1 71 ? 55.699 82.345 68.974 1.00 17.23 71 ARG A N 1
ATOM 1108 C CA . ARG A 1 71 ? 54.330 82.480 69.460 1.00 24.29 71 ARG A CA 1
ATOM 1109 C C . ARG A 1 71 ? 53.850 81.194 70.124 1.00 23.53 71 ARG A C 1
ATOM 1110 O O . ARG A 1 71 ? 53.153 81.242 71.148 1.00 23.40 71 ARG A O 1
ATOM 1131 N N . MET A 1 72 ? 54.199 80.035 69.557 1.00 18.70 72 MET A N 1
ATOM 1132 C CA . MET A 1 72 ? 53.887 78.781 70.231 1.00 18.33 72 MET A CA 1
ATOM 1133 C C . MET A 1 72 ? 54.470 78.758 71.634 1.00 16.36 72 MET A C 1
ATOM 1134 O O . MET A 1 72 ? 53.801 78.332 72.580 1.00 17.64 72 MET A O 1
ATOM 1148 N N . ARG A 1 73 ? 55.727 79.192 71.786 1.00 17.26 73 ARG A N 1
ATOM 1149 C CA . ARG A 1 73 ? 56.359 79.169 73.104 1.00 21.04 73 ARG A CA 1
ATOM 1150 C C . ARG A 1 73 ? 55.631 80.093 74.069 1.00 19.71 73 ARG A C 1
ATOM 1151 O O . ARG A 1 73 ? 55.432 79.753 75.243 1.00 19.06 73 ARG A O 1
ATOM 1172 N N . GLU A 1 74 ? 55.233 81.270 73.593 1.00 19.73 74 GLU A N 1
ATOM 1173 C CA . GLU A 1 74 ? 54.471 82.186 74.428 1.00 24.85 74 GLU A CA 1
ATOM 1174 C C . GLU A 1 74 ? 53.099 81.607 74.754 1.00 21.95 74 GLU A C 1
ATOM 1175 O O . GLU A 1 74 ? 52.638 81.690 75.900 1.00 20.53 74 GLU A O 1
ATOM 1187 N N . PHE A 1 75 ? 52.444 80.995 73.766 1.00 19.80 75 PHE A N 1
ATOM 1188 C CA . PHE A 1 75 ? 51.142 80.384 74.014 1.00 19.41 75 PHE A CA 1
ATOM 1189 C C . PHE A 1 75 ? 51.235 79.282 75.065 1.00 19.12 75 PHE A C 1
ATOM 1190 O O . PHE A 1 75 ? 50.361 79.169 75.931 1.00 21.60 75 PHE A O 1
ATOM 1207 N N . THR A 1 76 ? 52.280 78.451 75.006 1.00 19.86 76 THR A N 1
ATOM 1208 C CA . THR A 1 76 ? 52.408 77.380 75.989 1.00 19.23 76 THR A CA 1
ATOM 1209 C C . THR A 1 76 ? 52.475 77.940 77.404 1.00 22.22 76 THR A C 1
ATOM 1210 O O . THR A 1 76 ? 51.826 77.420 78.319 1.00 17.33 76 THR A O 1
ATOM 1221 N N . GLN A 1 77 ? 53.272 78.991 77.606 1.00 20.08 77 GLN A N 1
ATOM 1222 C CA . GLN A 1 77 ? 53.385 79.589 78.931 1.00 19.50 77 GLN A CA 1
ATOM 1223 C C . GLN A 1 77 ? 52.040 80.118 79.400 1.00 19.66 77 GLN A C 1
ATOM 1224 O O . GLN A 1 77 ? 51.597 79.837 80.521 1.00 23.31 77 GLN A O 1
ATOM 1238 N N . ARG A 1 78 ? 51.370 80.883 78.545 1.00 18.34 78 ARG A N 1
ATOM 1239 C CA . ARG A 1 78 ? 50.088 81.461 78.917 1.00 21.73 78 ARG A CA 1
ATOM 1240 C C . ARG A 1 78 ? 49.058 80.376 79.200 1.00 26.06 78 ARG A C 1
ATOM 1241 O O . ARG A 1 78 ? 48.352 80.419 80.215 1.00 21.46 78 ARG A O 1
ATOM 1262 N N . LEU A 1 79 ? 48.966 79.386 78.314 1.00 23.09 79 LEU A N 1
ATOM 1263 C CA . LEU A 1 79 ? 47.960 78.343 78.478 1.00 22.61 79 LEU A CA 1
ATOM 1264 C C . LEU A 1 79 ? 48.208 77.531 79.737 1.00 21.45 79 LEU A C 1
ATOM 1265 O O . LEU A 1 79 ? 47.294 77.320 80.543 1.00 25.15 79 LEU A O 1
ATOM 1281 N N . GLN A 1 80 ? 49.440 77.059 79.926 1.00 19.70 80 GLN A N 1
ATOM 1282 C CA . GLN A 1 80 ? 49.707 76.164 81.042 1.00 24.08 80 GLN A CA 1
ATOM 1283 C C . GLN A 1 80 ? 49.522 76.866 82.380 1.00 26.18 80 GLN A C 1
ATOM 1284 O O . GLN A 1 80 ? 48.945 76.292 83.310 1.00 30.93 80 GLN A O 1
ATOM 1298 N N . LYS A 1 81 ? 50.017 78.098 82.512 1.00 24.02 81 LYS A N 1
ATOM 1299 C CA . LYS A 1 81 ? 49.872 78.795 83.785 1.00 26.18 81 LYS A CA 1
ATOM 1300 C C . LYS A 1 81 ? 48.417 79.144 84.085 1.00 25.49 81 LYS A C 1
ATOM 1301 O O . LYS A 1 81 ? 48.057 79.290 85.256 1.00 27.25 81 LYS A O 1
ATOM 1310 N N . ALA A 1 82 ? 47.575 79.254 83.060 1.00 23.26 82 ALA A N 1
ATOM 1311 C CA . ALA A 1 82 ? 46.150 79.482 83.248 1.00 23.25 82 ALA A CA 1
ATOM 1312 C C . ALA A 1 82 ? 45.358 78.205 83.502 1.00 26.02 82 ALA A C 1
ATOM 1313 O O . ALA A 1 82 ? 44.171 78.299 83.835 1.00 27.65 82 ALA A O 1
ATOM 1320 N N . SER A 1 83 ? 45.972 77.030 83.364 1.00 27.15 83 SER A N 1
ATOM 1321 C CA . SER A 1 83 ? 45.282 75.751 83.501 1.00 22.42 83 SER A CA 1
ATOM 1322 C C . SER A 1 83 ? 45.535 75.150 84.876 1.00 20.86 83 SER A C 1
ATOM 1323 O O . SER A 1 83 ? 46.688 75.034 85.301 1.00 21.11 83 SER A O 1
ATOM 1331 N N . LYS A 1 84 ? 44.462 74.721 85.550 1.00 21.62 84 LYS A N 1
ATOM 1332 C CA . LYS A 1 84 ? 44.635 74.016 86.817 1.00 21.14 84 LYS A CA 1
ATOM 1333 C C . LYS A 1 84 ? 45.279 72.655 86.602 1.00 20.50 84 LYS A C 1
ATOM 1334 O O . LYS A 1 84 ? 46.191 72.266 87.344 1.00 19.75 84 LYS A O 1
ATOM 1353 N N . ILE A 1 85 ? 44.795 71.907 85.623 1.00 17.50 85 ILE A N 1
ATOM 1354 C CA . ILE A 1 85 ? 45.412 70.650 85.196 1.00 16.68 85 ILE A CA 1
ATOM 1355 C C . ILE A 1 85 ? 46.313 70.967 84.005 1.00 14.47 85 ILE A C 1
ATOM 1356 O O . ILE A 1 85 ? 45.833 71.557 83.031 1.00 14.25 85 ILE A O 1
ATOM 1372 N N . PRO A 1 86 ? 47.594 70.597 84.035 1.00 13.92 86 PRO A N 1
ATOM 1373 C CA . PRO A 1 86 ? 48.444 70.831 82.863 1.00 13.70 86 PRO A CA 1
ATOM 1374 C C . PRO A 1 86 ? 47.836 70.235 81.603 1.00 12.60 86 PRO A C 1
ATOM 1375 O O . PRO A 1 86 ? 47.200 69.182 81.634 1.00 12.98 86 PRO A O 1
ATOM 1386 N N . LEU A 1 87 ? 48.085 70.902 80.483 1.00 13.11 87 LEU A N 1
ATOM 1387 C CA . LEU A 1 87 ? 47.573 70.491 79.183 1.00 14.69 87 LEU A CA 1
ATOM 1388 C C . LEU A 1 87 ? 48.542 69.555 78.473 1.00 14.42 87 LEU A C 1
ATOM 1389 O O . LEU A 1 87 ? 49.757 69.752 78.526 1.00 12.01 87 LEU A O 1
ATOM 1405 N N . LEU A 1 88 ? 47.996 68.558 77.778 1.00 13.37 88 LEU A N 1
ATOM 1406 C CA . LEU A 1 88 ? 48.723 67.971 76.659 1.00 12.67 88 LEU A CA 1
ATOM 1407 C C . LEU A 1 88 ? 48.686 68.963 75.504 1.00 12.52 88 LEU A C 1
ATOM 1408 O O . LEU A 1 88 ? 47.634 69.543 75.212 1.00 10.78 88 LEU A O 1
ATOM 1424 N N . ILE A 1 89 ? 49.840 69.199 74.883 1.00 12.23 89 ILE A N 1
ATOM 1425 C CA . ILE A 1 89 ? 49.974 70.176 73.806 1.00 10.99 89 ILE A CA 1
ATOM 1426 C C . ILE A 1 89 ? 50.427 69.420 72.567 1.00 11.13 89 ILE A C 1
ATOM 1427 O O . ILE A 1 89 ? 51.572 68.955 72.497 1.00 13.20 89 ILE A O 1
ATOM 1443 N N . ALA A 1 90 ? 49.532 69.296 71.592 1.00 10.50 90 ALA A N 1
ATOM 1444 C CA . ALA A 1 90 ? 49.757 68.477 70.414 1.00 12.21 90 ALA A CA 1
ATOM 1445 C C . ALA A 1 90 ? 50.094 69.324 69.190 1.00 11.56 90 ALA A C 1
ATOM 1446 O O . ALA A 1 90 ? 49.846 70.532 69.146 1.00 10.64 90 ALA A O 1
ATOM 1453 N N . CYS A 1 91 ? 50.678 68.660 68.193 1.00 10.26 91 CYS A N 1
ATOM 1454 C CA . CYS A 1 91 ? 51.021 69.285 66.923 1.00 11.08 91 CYS A CA 1
ATOM 1455 C C . CYS A 1 91 ? 51.152 68.189 65.866 1.00 11.02 91 CYS A C 1
ATOM 1456 O O . CYS A 1 91 ? 51.623 67.084 66.168 1.00 10.35 91 CYS A O 1
ATOM 1464 N N . ASN A 1 92 ? 50.744 68.504 64.630 1.00 10.44 92 ASN A N 1
ATOM 1465 C CA . ASN A 1 92 ? 50.915 67.610 63.482 1.00 10.25 92 ASN A CA 1
ATOM 1466 C C . ASN A 1 92 ? 52.332 67.771 62.921 1.00 11.96 92 ASN A C 1
ATOM 1467 O O . ASN A 1 92 ? 52.544 68.270 61.814 1.00 13.57 92 ASN A O 1
ATOM 1478 N N . LEU A 1 93 ? 53.317 67.312 63.696 1.00 10.89 93 LEU A N 1
ATOM 1479 C CA . LEU A 1 93 ? 54.721 67.420 63.289 1.00 12.49 93 LEU A CA 1
ATOM 1480 C C . LEU A 1 93 ? 55.065 66.222 62.405 1.00 12.36 93 LEU A C 1
ATOM 1481 O O . LEU A 1 93 ? 55.685 65.247 62.825 1.00 13.24 93 LEU A O 1
ATOM 1497 N N . GLU A 1 94 ? 54.668 66.329 61.138 1.00 10.85 94 GLU A N 1
ATOM 1498 C CA . GLU A 1 94 ? 54.702 65.225 60.190 1.00 12.98 94 GLU A CA 1
ATOM 1499 C C . GLU A 1 94 ? 56.028 65.118 59.442 1.00 12.05 94 GLU A C 1
ATOM 1500 O O . GLU A 1 94 ? 56.481 64.007 59.154 1.00 12.19 94 GLU A O 1
ATOM 1512 N N . ARG A 1 95 ? 56.659 66.253 59.126 1.00 11.17 95 ARG A N 1
ATOM 1513 C CA . ARG A 1 95 ? 57.791 66.300 58.206 1.00 11.76 95 ARG A CA 1
ATOM 1514 C C . ARG A 1 95 ? 59.000 67.001 58.811 1.00 12.58 95 ARG A C 1
ATOM 1515 O O . ARG A 1 95 ? 59.924 67.386 58.074 1.00 12.89 95 ARG A O 1
ATOM 1536 N N . GLY A 1 96 ? 59.019 67.153 60.131 1.00 13.70 96 GLY A N 1
ATOM 1537 C CA . GLY A 1 96 ? 60.033 67.914 60.835 1.00 15.20 96 GLY A CA 1
ATOM 1538 C C . GLY A 1 96 ? 59.354 69.036 61.589 1.00 14.40 96 GLY A C 1
ATOM 1539 O O . GLY A 1 96 ? 58.157 68.952 61.860 1.00 13.65 96 GLY A O 1
ATOM 1543 N N . GLY A 1 97 ? 60.085 70.096 61.925 1.00 13.31 97 GLY A N 1
ATOM 1544 C CA . GLY A 1 97 ? 59.446 71.247 62.544 1.00 16.02 97 GLY A CA 1
ATOM 1545 C C . GLY A 1 97 ? 58.400 71.893 61.657 1.00 15.67 97 GLY A C 1
ATOM 1546 O O . GLY A 1 97 ? 57.427 72.461 62.153 1.00 19.53 97 GLY A O 1
ATOM 1550 N N . SER A 1 98 ? 58.587 71.826 60.343 1.00 14.15 98 SER A N 1
ATOM 1551 C CA . SER A 1 98 ? 57.683 72.436 59.380 1.00 15.49 98 SER A CA 1
ATOM 1552 C C . SER A 1 98 ? 57.401 71.453 58.253 1.00 14.92 98 SER A C 1
ATOM 1553 O O . SER A 1 98 ? 58.055 70.416 58.124 1.00 15.36 98 SER A O 1
ATOM 1561 N N . GLY A 1 99 ? 56.429 71.809 57.428 1.00 15.37 99 GLY A N 1
ATOM 1562 C CA . GLY A 1 99 ? 56.072 71.057 56.244 1.00 17.21 99 GLY A CA 1
ATOM 1563 C C . GLY A 1 99 ? 54.820 70.224 56.453 1.00 19.13 99 GLY A C 1
ATOM 1564 O O . GLY A 1 99 ? 54.544 69.725 57.549 1.00 20.67 99 GLY A O 1
ATOM 1568 N N . GLY A 1 100 ? 54.040 70.081 55.385 1.00 22.16 100 GLY A N 1
ATOM 1569 C CA . GLY A 1 100 ? 52.875 69.217 55.411 1.00 23.60 100 GLY A CA 1
ATOM 1570 C C . GLY A 1 100 ? 51.633 69.802 56.047 1.00 28.77 100 GLY A C 1
ATOM 1571 O O . GLY A 1 100 ? 50.810 69.050 56.579 1.00 34.65 100 GLY A O 1
ATOM 1575 N N . ASN A 1 101 ? 51.467 71.122 56.022 1.00 27.48 101 ASN A N 1
ATOM 1576 C CA . ASN A 1 101 ? 50.290 71.798 56.568 1.00 31.38 101 ASN A CA 1
ATOM 1577 C C . ASN A 1 101 ? 50.212 71.712 58.086 1.00 29.36 101 ASN A C 1
ATOM 1578 O O . ASN A 1 101 ? 49.238 72.193 58.668 1.00 32.65 101 ASN A O 1
ATOM 1589 N N . GLY A 1 102 ? 51.196 71.113 58.744 1.00 28.77 102 GLY A N 1
ATOM 1590 C CA . GLY A 1 102 ? 51.235 71.078 60.190 1.00 28.48 102 GLY A CA 1
ATOM 1591 C C . GLY A 1 102 ? 52.583 71.530 60.704 1.00 25.59 102 GLY A C 1
ATOM 1592 O O . GLY A 1 102 ? 53.418 72.018 59.935 1.00 22.05 102 GLY A O 1
ATOM 1596 N N . GLY A 1 103 ? 52.820 71.352 61.998 1.00 21.93 103 GLY A N 1
ATOM 1597 C CA . GLY A 1 103 ? 54.073 71.782 62.576 1.00 19.32 103 GLY A CA 1
ATOM 1598 C C . GLY A 1 103 ? 54.043 73.269 62.878 1.00 23.28 103 GLY A C 1
ATOM 1599 O O . GLY A 1 103 ? 53.001 73.837 63.198 1.00 23.86 103 GLY A O 1
ATOM 1603 N N . MET A 1 104 ? 55.205 73.906 62.767 1.00 20.12 104 MET A N 1
ATOM 1604 C CA . MET A 1 104 ? 55.307 75.337 62.992 1.00 19.39 104 MET A CA 1
ATOM 1605 C C . MET A 1 104 ? 55.732 76.032 61.707 1.00 19.23 104 MET A C 1
ATOM 1606 O O . MET A 1 104 ? 56.300 75.427 60.801 1.00 21.48 104 MET A O 1
ATOM 1620 N N . GLU A 1 105 ? 55.429 77.324 61.639 1.00 17.70 105 GLU A N 1
ATOM 1621 C CA . GLU A 1 105 ? 55.663 78.083 60.415 1.00 21.19 105 GLU A CA 1
ATOM 1622 C C . GLU A 1 105 ? 57.147 78.135 60.056 1.00 17.61 105 GLU A C 1
ATOM 1623 O O . GLU A 1 105 ? 57.507 78.063 58.876 1.00 19.08 105 GLU A O 1
ATOM 1635 N N . ASP A 1 106 ? 58.023 78.253 61.057 1.00 18.93 106 ASP A N 1
ATOM 1636 C CA . ASP A 1 106 ? 59.444 78.506 60.820 1.00 19.43 106 ASP A CA 1
ATOM 1637 C C . ASP A 1 106 ? 60.357 77.395 61.339 1.00 22.31 106 ASP A C 1
ATOM 1638 O O . ASP A 1 106 ? 61.540 77.644 61.603 1.00 21.84 106 ASP A O 1
ATOM 1647 N N . GLY A 1 107 ? 59.855 76.170 61.473 1.00 16.50 107 GLY A N 1
ATOM 1648 C CA . GLY A 1 107 ? 60.704 75.042 61.799 1.00 14.31 107 GLY A CA 1
ATOM 1649 C C . GLY A 1 107 ? 61.397 74.471 60.572 1.00 18.30 107 GLY A C 1
ATOM 1650 O O . GLY A 1 107 ? 61.278 74.973 59.455 1.00 21.25 107 GLY A O 1
ATOM 1654 N N . THR A 1 108 ? 62.123 73.381 60.791 1.00 16.97 108 THR A N 1
ATOM 1655 C CA . THR A 1 108 ? 62.862 72.714 59.726 1.00 16.76 108 THR A CA 1
ATOM 1656 C C . THR A 1 108 ? 61.954 71.740 58.977 1.00 17.25 108 THR A C 1
ATOM 1657 O O . THR A 1 108 ? 61.454 70.774 59.562 1.00 14.11 108 THR A O 1
ATOM 1668 N N . TYR A 1 109 ? 61.782 71.974 57.678 1.00 16.99 109 TYR A N 1
ATOM 1669 C CA . TYR A 1 109 ? 61.114 71.025 56.788 1.00 12.02 109 TYR A CA 1
ATOM 1670 C C . TYR A 1 109 ? 62.145 69.998 56.332 1.00 14.01 109 TYR A C 1
ATOM 1671 O O . TYR A 1 109 ? 63.010 70.304 55.506 1.00 14.47 109 TYR A O 1
ATOM 1689 N N . VAL A 1 110 ? 62.071 68.784 56.874 1.00 10.80 110 VAL A N 1
ATOM 1690 C CA . VAL A 1 110 ? 63.032 67.731 56.563 1.00 12.86 110 VAL A CA 1
ATOM 1691 C C . VAL A 1 110 ? 62.618 67.024 55.279 1.00 14.60 110 VAL A C 1
ATOM 1692 O O . VAL A 1 110 ? 63.277 67.152 54.241 1.00 14.16 110 VAL A O 1
ATOM 1705 N N . ALA A 1 111 ? 61.526 66.267 55.343 1.00 12.44 111 ALA A N 1
ATOM 1706 C CA . ALA A 1 111 ? 61.062 65.486 54.206 1.00 12.72 111 ALA A CA 1
ATOM 1707 C C . ALA A 1 111 ? 59.671 64.959 54.511 1.00 14.66 111 ALA A C 1
ATOM 1708 O O . ALA A 1 111 ? 59.273 64.841 55.674 1.00 11.31 111 ALA A O 1
ATOM 1715 N N . SER A 1 112 ? 58.930 64.644 53.448 1.00 14.26 112 SER A N 1
ATOM 1716 C CA . SER A 1 112 ? 57.735 63.835 53.621 1.00 13.67 112 SER A CA 1
ATOM 1717 C C . SER A 1 112 ? 58.142 62.461 54.150 1.00 12.37 112 SER A C 1
ATOM 1718 O O . SER A 1 112 ? 59.280 62.024 53.957 1.00 10.90 112 SER A O 1
ATOM 1726 N N . PRO A 1 113 ? 57.228 61.758 54.826 1.00 10.53 113 PRO A N 1
ATOM 1727 C CA . PRO A 1 113 ? 57.554 60.387 55.252 1.00 11.93 113 PRO A CA 1
ATOM 1728 C C . PRO A 1 113 ? 57.931 59.473 54.100 1.00 12.79 113 PRO A C 1
ATOM 1729 O O . PRO A 1 113 ? 58.809 58.610 54.255 1.00 12.72 113 PRO A O 1
ATOM 1740 N N . MET A 1 114 ? 57.298 59.634 52.937 1.00 10.62 114 MET A N 1
ATOM 1741 C CA . MET A 1 114 ? 57.613 58.740 51.834 1.00 12.44 114 MET A CA 1
ATOM 1742 C C . MET A 1 114 ? 59.020 58.994 51.318 1.00 12.24 114 MET A C 1
ATOM 1743 O O . MET A 1 114 ? 59.724 58.049 50.948 1.00 11.43 114 MET A O 1
ATOM 1757 N N . GLY A 1 115 ? 59.452 60.256 51.305 1.00 12.94 115 GLY A N 1
ATOM 1758 C CA . GLY A 1 115 ? 60.836 60.544 50.964 1.00 16.54 115 GLY A CA 1
ATOM 1759 C C . GLY A 1 115 ? 61.802 59.857 51.909 1.00 12.59 115 GLY A C 1
ATOM 1760 O O . GLY A 1 115 ? 62.797 59.270 51.484 1.00 13.15 115 GLY A O 1
ATOM 1764 N N . VAL A 1 116 ? 61.521 59.927 53.207 1.00 13.91 116 VAL A N 1
ATOM 1765 C CA . VAL A 1 116 ? 62.279 59.157 54.187 1.00 12.88 116 VAL A CA 1
ATOM 1766 C C . VAL A 1 116 ? 62.259 57.674 53.842 1.00 13.87 116 VAL A C 1
ATOM 1767 O O . VAL A 1 116 ? 63.283 56.985 53.932 1.00 14.12 116 VAL A O 1
ATOM 1780 N N . ALA A 1 117 ? 61.087 57.148 53.474 1.00 13.25 117 ALA A N 1
ATOM 1781 C CA . ALA A 1 117 ? 60.984 55.726 53.161 1.00 13.63 117 ALA A CA 1
ATOM 1782 C C . ALA A 1 117 ? 61.827 55.361 51.947 1.00 13.03 117 ALA A C 1
ATOM 1783 O O . ALA A 1 117 ? 62.375 54.254 51.879 1.00 15.81 117 ALA A O 1
ATOM 1790 N N . ALA A 1 118 ? 61.925 56.272 50.975 1.00 13.30 118 ALA A N 1
ATOM 1791 C CA . ALA A 1 118 ? 62.721 56.010 49.779 1.00 13.31 118 ALA A CA 1
ATOM 1792 C C . ALA A 1 118 ? 64.208 55.866 50.093 1.00 15.43 118 ALA A C 1
ATOM 1793 O O . ALA A 1 118 ? 64.935 55.216 49.329 1.00 19.41 118 ALA A O 1
ATOM 1800 N N . THR A 1 119 ? 64.692 56.464 51.189 1.00 16.14 119 THR A N 1
ATOM 1801 C CA . THR A 1 119 ? 66.071 56.199 51.599 1.00 14.86 119 THR A CA 1
ATOM 1802 C C . THR A 1 119 ? 66.259 54.745 52.013 1.00 17.74 119 THR A C 1
ATOM 1803 O O . THR A 1 119 ? 67.389 54.242 51.987 1.00 14.28 119 THR A O 1
ATOM 1814 N N . ASP A 1 120 ? 65.172 54.069 52.386 1.00 15.24 120 ASP A N 1
ATOM 1815 C CA . ASP A 1 120 ? 65.192 52.709 52.939 1.00 16.25 120 ASP A CA 1
ATOM 1816 C C . ASP A 1 120 ? 66.184 52.573 54.091 1.00 19.57 120 ASP A C 1
ATOM 1817 O O . ASP A 1 120 ? 66.733 51.498 54.334 1.00 18.98 120 ASP A O 1
ATOM 1826 N N . ASP A 1 121 ? 66.400 53.653 54.827 1.00 17.42 121 ASP A N 1
ATOM 1827 C CA . ASP A 1 121 ? 67.261 53.644 56.003 1.00 18.03 121 ASP A CA 1
ATOM 1828 C C . ASP A 1 121 ? 66.452 54.141 57.193 1.00 18.32 121 ASP A C 1
ATOM 1829 O O . ASP A 1 121 ? 66.104 55.322 57.259 1.00 15.08 121 ASP A O 1
ATOM 1838 N N . GLU A 1 122 ? 66.180 53.255 58.150 1.00 19.30 122 GLU A N 1
ATOM 1839 C CA . GLU A 1 122 ? 65.362 53.659 59.285 1.00 19.02 122 GLU A CA 1
ATOM 1840 C C . GLU A 1 122 ? 66.029 54.753 60.108 1.00 18.99 122 GLU A C 1
ATOM 1841 O O . GLU A 1 122 ? 65.337 55.478 60.827 1.00 15.30 122 GLU A O 1
ATOM 1853 N N . SER A 1 123 ? 67.347 54.921 60.002 1.00 16.73 123 SER A N 1
ATOM 1854 C CA . SER A 1 123 ? 67.971 56.062 60.662 1.00 18.63 123 SER A CA 1
ATOM 1855 C C . SER A 1 123 ? 67.413 57.379 60.130 1.00 17.59 123 SER A C 1
ATOM 1856 O O . SER A 1 123 ? 67.359 58.371 60.868 1.00 18.39 123 SER A O 1
ATOM 1864 N N . SER A 1 124 ? 66.994 57.412 58.859 1.00 17.19 124 SER A N 1
ATOM 1865 C CA . SER A 1 124 ? 66.370 58.620 58.319 1.00 15.59 124 SER A CA 1
ATOM 1866 C C . SER A 1 124 ? 65.087 58.954 59.069 1.00 13.13 124 SER A C 1
ATOM 1867 O O . SER A 1 124 ? 64.812 60.124 59.362 1.00 13.64 124 SER A O 1
ATOM 1875 N N . ALA A 1 125 ? 64.287 57.937 59.384 1.00 12.72 125 ALA A N 1
ATOM 1876 C CA . ALA A 1 125 ? 63.047 58.164 60.116 1.00 14.18 125 ALA A CA 1
ATOM 1877 C C . ALA A 1 125 ? 63.325 58.518 61.572 1.00 13.16 125 ALA A C 1
ATOM 1878 O O . ALA A 1 125 ? 62.605 59.327 62.166 1.00 12.66 125 ALA A O 1
ATOM 1885 N N . GLU A 1 126 ? 64.362 57.919 62.166 1.00 14.47 126 GLU A N 1
ATOM 1886 C CA . GLU A 1 126 ? 64.763 58.324 63.511 1.00 12.98 126 GLU A CA 1
ATOM 1887 C C . GLU A 1 126 ? 65.149 59.794 63.528 1.00 14.09 126 GLU A C 1
ATOM 1888 O O . GLU A 1 126 ? 64.754 60.539 64.432 1.00 11.77 126 GLU A O 1
ATOM 1900 N N . HIS A 1 127 ? 65.912 60.233 62.526 1.00 12.62 127 HIS A N 1
ATOM 1901 C CA . HIS A 1 127 ? 66.285 61.641 62.440 1.00 13.80 127 HIS A CA 1
ATOM 1902 C C . HIS A 1 127 ? 65.064 62.524 62.234 1.00 10.19 127 HIS A C 1
ATOM 1903 O O . HIS A 1 127 ? 64.946 63.578 62.862 1.00 10.21 127 HIS A O 1
ATOM 1917 N N . LEU A 1 128 ? 64.142 62.112 61.361 1.00 11.91 128 LEU A N 1
ATOM 1918 C CA . LEU A 1 128 ? 62.894 62.855 61.202 1.00 11.24 128 LEU A CA 1
ATOM 1919 C C . LEU A 1 128 ? 62.195 63.040 62.541 1.00 9.21 128 LEU A C 1
ATOM 1920 O O . LEU A 1 128 ? 61.772 64.146 62.889 1.00 12.82 128 LEU A O 1
ATOM 1936 N N . GLY A 1 129 ? 62.040 61.951 63.294 1.00 10.76 129 GLY A N 1
ATOM 1937 C CA . GLY A 1 129 ? 61.388 62.044 64.588 1.00 11.02 129 GLY A CA 1
ATOM 1938 C C . GLY A 1 129 ? 62.121 62.961 65.550 1.00 12.57 129 GLY A C 1
ATOM 1939 O O . GLY A 1 129 ? 61.497 63.727 66.289 1.00 11.17 129 GLY A O 1
ATOM 1943 N N . GLU A 1 130 ? 63.455 62.895 65.558 1.00 10.57 130 GLU A N 1
ATOM 1944 C CA . GLU A 1 130 ? 64.230 63.797 66.404 1.00 13.89 130 GLU A CA 1
ATOM 1945 C C . GLU A 1 130 ? 63.960 65.256 66.058 1.00 10.83 130 GLU A C 1
ATOM 1946 O O . GLU A 1 130 ? 63.783 66.089 66.951 1.00 12.61 130 GLU A O 1
ATOM 1958 N N . VAL A 1 131 ? 63.936 65.599 64.769 1.00 10.79 131 VAL A N 1
ATOM 1959 C CA . VAL A 1 131 ? 63.690 66.995 64.407 1.00 13.54 131 VAL A CA 1
ATOM 1960 C C . VAL A 1 131 ? 62.306 67.417 64.870 1.00 12.18 131 VAL A C 1
ATOM 1961 O O . VAL A 1 131 ? 62.123 68.496 65.446 1.00 11.14 131 VAL A O 1
ATOM 1974 N N . CYS A 1 132 ? 61.304 66.575 64.616 1.00 13.04 132 CYS A N 1
ATOM 1975 C CA . CYS A 1 132 ? 59.946 66.918 65.020 1.00 11.72 132 CYS A CA 1
ATOM 1976 C C . CYS A 1 132 ? 59.877 67.178 66.518 1.00 10.89 132 CYS A C 1
ATOM 1977 O O . CYS A 1 132 ? 59.351 68.204 66.965 1.00 10.29 132 CYS A O 1
ATOM 1985 N N . ALA A 1 133 ? 60.394 66.246 67.310 1.00 10.52 133 ALA A N 1
ATOM 1986 C CA . ALA A 1 133 ? 60.267 66.333 68.754 1.00 9.45 133 ALA A CA 1
ATOM 1987 C C . ALA A 1 133 ? 61.231 67.357 69.337 1.00 14.14 133 ALA A C 1
ATOM 1988 O O . ALA A 1 133 ? 60.883 68.070 70.289 1.00 12.57 133 ALA A O 1
ATOM 1995 N N . SER A 1 134 ? 62.441 67.446 68.783 1.00 11.55 134 SER A N 1
ATOM 1996 C CA . SER A 1 134 ? 63.399 68.434 69.264 1.00 12.78 134 SER A CA 1
ATOM 1997 C C . SER A 1 134 ? 62.862 69.845 69.077 1.00 12.72 134 SER A C 1
ATOM 1998 O O . SER A 1 134 ? 62.873 70.657 70.012 1.00 12.76 134 SER A O 1
ATOM 2006 N N . GLU A 1 135 ? 62.382 70.159 67.872 1.00 12.91 135 GLU A N 1
ATOM 2007 C CA . GLU A 1 135 ? 61.882 71.507 67.609 1.00 12.08 135 GLU A CA 1
ATOM 2008 C C . GLU A 1 135 ? 60.535 71.737 68.283 1.00 15.61 135 GLU A C 1
ATOM 2009 O O . GLU A 1 135 ? 60.289 72.810 68.846 1.00 11.93 135 GLU A O 1
ATOM 2021 N N . GLY A 1 136 ? 59.667 70.726 68.283 1.00 11.55 136 GLY A N 1
ATOM 2022 C CA . GLY A 1 136 ? 58.394 70.863 68.971 1.00 12.71 136 GLY A CA 1
ATOM 2023 C C . GLY A 1 136 ? 58.554 71.076 70.465 1.00 10.52 136 GLY A C 1
ATOM 2024 O O . GLY A 1 136 ? 57.919 71.954 71.049 1.00 9.98 136 GLY A O 1
ATOM 2028 N N . SER A 1 137 ? 59.404 70.272 71.108 1.00 12.37 137 SER A N 1
ATOM 2029 C CA . SER A 1 137 ? 59.525 70.370 72.561 1.00 13.82 137 SER A CA 1
ATOM 2030 C C . SER A 1 137 ? 60.130 71.700 72.985 1.00 15.42 137 SER A C 1
ATOM 2031 O O . SER A 1 137 ? 59.857 72.173 74.093 1.00 14.59 137 SER A O 1
ATOM 2039 N N . ALA A 1 138 ? 60.936 72.323 72.122 1.00 13.84 138 ALA A N 1
ATOM 2040 C CA . ALA A 1 138 ? 61.507 73.626 72.454 1.00 14.60 138 ALA A CA 1
ATOM 2041 C C . ALA A 1 138 ? 60.430 74.668 72.719 1.00 16.06 138 ALA A C 1
ATOM 2042 O O . ALA A 1 138 ? 60.643 75.598 73.508 1.00 17.27 138 ALA A O 1
ATOM 2049 N N . VAL A 1 139 ? 59.281 74.552 72.055 1.00 13.43 139 VAL A N 1
ATOM 2050 C CA . VAL A 1 139 ? 58.219 75.532 72.206 1.00 14.09 139 VAL A CA 1
ATOM 2051 C C . VAL A 1 139 ? 57.088 75.030 73.085 1.00 14.46 139 VAL A C 1
ATOM 2052 O O . VAL A 1 139 ? 56.079 75.730 73.236 1.00 13.15 139 VAL A O 1
ATOM 2065 N N . GLY A 1 140 ? 57.210 73.830 73.653 1.00 13.87 140 GLY A N 1
ATOM 2066 C CA . GLY A 1 140 ? 56.235 73.335 74.606 1.00 16.12 140 GLY A CA 1
ATOM 2067 C C . GLY A 1 140 ? 55.378 72.182 74.130 1.00 17.20 140 GLY A C 1
ATOM 2068 O O . GLY A 1 140 ? 54.579 71.669 74.920 1.00 15.93 140 GLY A O 1
ATOM 2072 N N . VAL A 1 141 ? 55.507 71.756 72.875 1.00 15.39 141 VAL A N 1
ATOM 2073 C CA . VAL A 1 141 ? 54.749 70.613 72.389 1.00 13.16 141 VAL A CA 1
ATOM 2074 C C . VAL A 1 141 ? 55.217 69.357 73.110 1.00 13.99 141 VAL A C 1
ATOM 2075 O O . VAL A 1 141 ? 56.425 69.093 73.219 1.00 11.19 141 VAL A O 1
ATOM 2088 N N . ASN A 1 142 ? 54.261 68.566 73.603 1.00 14.11 142 ASN A N 1
ATOM 2089 C CA . ASN A 1 142 ? 54.579 67.305 74.262 1.00 11.57 142 ASN A CA 1
ATOM 2090 C C . ASN A 1 142 ? 53.858 66.114 73.641 1.00 12.18 142 ASN A C 1
ATOM 2091 O O . ASN A 1 142 ? 53.911 65.014 74.203 1.00 11.22 142 ASN A O 1
ATOM 2102 N N . TRP A 1 143 ? 53.228 66.291 72.481 1.00 9.90 143 TRP A N 1
ATOM 2103 C CA . TRP A 1 143 ? 52.419 65.247 71.855 1.00 12.51 143 TRP A CA 1
ATOM 2104 C C . TRP A 1 143 ? 52.438 65.486 70.351 1.00 11.02 143 TRP A C 1
ATOM 2105 O O . TRP A 1 143 ? 51.919 66.501 69.889 1.00 11.81 143 TRP A O 1
ATOM 2126 N N . THR A 1 144 ? 53.036 64.582 69.585 1.00 8.79 144 THR A N 1
ATOM 2127 C CA . THR A 1 144 ? 52.977 64.669 68.132 1.00 10.60 144 THR A CA 1
ATOM 2128 C C . THR A 1 144 ? 51.957 63.660 67.631 1.00 11.86 144 THR A C 1
ATOM 2129 O O . THR A 1 144 ? 51.958 62.501 68.062 1.00 9.24 144 THR A O 1
ATOM 2140 N N . TYR A 1 145 ? 51.056 64.125 66.769 1.00 10.08 145 TYR A N 1
ATOM 2141 C CA . TYR A 1 145 ? 50.027 63.274 66.186 1.00 8.90 145 TYR A CA 1
ATOM 2142 C C . TYR A 1 145 ? 50.625 62.459 65.043 1.00 9.41 145 TYR A C 1
ATOM 2143 O O . TYR A 1 145 ? 50.149 62.527 63.908 1.00 11.26 145 TYR A O 1
ATOM 2161 N N . GLU A 1 146 ? 51.699 61.734 65.326 1.00 10.54 146 GLU A N 1
ATOM 2162 C CA . GLU A 1 146 ? 52.430 60.955 64.337 1.00 11.66 146 GLU A CA 1
ATOM 2163 C C . GLU A 1 146 ? 53.105 59.803 65.068 1.00 10.57 146 GLU A C 1
ATOM 2164 O O . GLU A 1 146 ? 53.341 59.890 66.276 1.00 9.58 146 GLU A O 1
ATOM 2176 N N . PRO A 1 147 ? 53.480 58.731 64.357 1.00 10.11 147 PRO A N 1
ATOM 2177 C CA . PRO A 1 147 ? 53.555 58.520 62.911 1.00 12.47 147 PRO A CA 1
ATOM 2178 C C . PRO A 1 147 ? 52.322 57.928 62.250 1.00 13.92 147 PRO A C 1
ATOM 2179 O O . PRO A 1 147 ? 51.511 57.224 62.847 1.00 10.96 147 PRO A O 1
ATOM 2190 N N . ILE A 1 148 ? 52.221 58.237 60.968 1.00 11.20 148 ILE A N 1
ATOM 2191 C CA . ILE A 1 148 ? 51.206 57.668 60.095 1.00 10.43 148 ILE A CA 1
ATOM 2192 C C . ILE A 1 148 ? 51.645 56.269 59.694 1.00 11.03 148 ILE A C 1
ATOM 2193 O O . ILE A 1 148 ? 52.706 56.092 59.083 1.00 10.13 148 ILE A O 1
ATOM 2209 N N . ILE A 1 149 ? 50.830 55.276 60.039 1.00 8.70 149 ILE A N 1
ATOM 2210 C CA . ILE A 1 149 ? 51.120 53.892 59.688 1.00 9.51 149 ILE A CA 1
ATOM 2211 C C . ILE A 1 149 ? 50.025 53.368 58.772 1.00 10.06 149 ILE A C 1
ATOM 2212 O O . ILE A 1 149 ? 49.768 52.162 58.716 1.00 11.87 149 ILE A O 1
ATOM 2228 N N . ASP A 1 150 ? 49.384 54.271 58.032 1.00 12.90 150 ASP A N 1
ATOM 2229 C CA . ASP A 1 150 ? 48.569 53.859 56.900 1.00 11.89 150 ASP A CA 1
ATOM 2230 C C . ASP A 1 150 ? 49.445 53.215 55.836 1.00 14.77 150 ASP A C 1
ATOM 2231 O O . ASP A 1 150 ? 50.638 53.505 55.722 1.00 11.50 150 ASP A O 1
ATOM 2240 N N . ILE A 1 151 ? 48.832 52.339 55.045 1.00 12.25 151 ILE A N 1
ATOM 2241 C CA . ILE A 1 151 ? 49.496 51.662 53.935 1.00 12.07 151 ILE A CA 1
ATOM 2242 C C . ILE A 1 151 ? 49.016 52.324 52.656 1.00 12.64 151 ILE A C 1
ATOM 2243 O O . ILE A 1 151 ? 47.808 52.439 52.434 1.00 12.42 151 ILE A O 1
ATOM 2259 N N . ASP A 1 152 ? 49.951 52.755 51.806 1.00 12.21 152 ASP A N 1
ATOM 2260 C CA . ASP A 1 152 ? 49.594 53.425 50.552 1.00 16.20 152 ASP A CA 1
ATOM 2261 C C . ASP A 1 152 ? 49.265 52.389 49.473 1.00 17.48 152 ASP A C 1
ATOM 2262 O O . ASP A 1 152 ? 49.889 52.320 48.414 1.00 17.21 152 ASP A O 1
ATOM 2271 N N . MET A 1 153 ? 48.245 51.573 49.763 1.00 15.47 153 MET A N 1
ATOM 2272 C CA . MET A 1 153 ? 47.799 50.569 48.804 1.00 18.32 153 MET A CA 1
ATOM 2273 C C . MET A 1 153 ? 47.220 51.218 47.555 1.00 20.19 153 MET A C 1
ATOM 2274 O O . MET A 1 153 ? 47.626 50.899 46.432 1.00 23.95 153 MET A O 1
ATOM 2288 N N . ASN A 1 154 ? 46.275 52.137 47.731 1.00 16.75 154 ASN A N 1
ATOM 2289 C CA . ASN A 1 154 ? 45.472 52.639 46.628 1.00 17.73 154 ASN A CA 1
ATOM 2290 C C . ASN A 1 154 ? 46.080 53.927 46.095 1.00 17.53 154 ASN A C 1
ATOM 2291 O O . ASN A 1 154 ? 45.994 54.963 46.772 1.00 18.56 154 ASN A O 1
ATOM 2302 N N . PRO A 1 155 ? 46.669 53.936 44.891 1.00 16.47 155 PRO A N 1
ATOM 2303 C CA . PRO A 1 155 ? 47.371 55.144 44.418 1.00 18.04 155 PRO A CA 1
ATOM 2304 C C . PRO A 1 155 ? 46.465 56.332 44.096 1.00 20.66 155 PRO A C 1
ATOM 2305 O O . PRO A 1 155 ? 46.990 57.428 43.859 1.00 18.96 155 PRO A O 1
ATOM 2316 N N . GLU A 1 156 ? 45.144 56.165 44.060 1.00 18.00 156 GLU A N 1
ATOM 2317 C CA . GLU A 1 156 ? 44.245 57.289 43.832 1.00 19.19 156 GLU A CA 1
ATOM 2318 C C . GLU A 1 156 ? 43.802 57.952 45.127 1.00 18.62 156 GLU A C 1
ATOM 2319 O O . GLU A 1 156 ? 43.054 58.937 45.083 1.00 22.42 156 GLU A O 1
ATOM 2331 N N . ASN A 1 157 ? 44.234 57.442 46.266 1.00 16.48 157 ASN A N 1
ATOM 2332 C CA . ASN A 1 157 ? 43.853 58.041 47.538 1.00 18.08 157 ASN A CA 1
ATOM 2333 C C . ASN A 1 157 ? 44.618 59.346 47.723 1.00 21.15 157 ASN A C 1
ATOM 2334 O O . ASN A 1 157 ? 45.858 59.333 47.696 1.00 18.76 157 ASN A O 1
ATOM 2345 N N . PRO A 1 158 ? 43.941 60.482 47.906 1.00 18.98 158 PRO A N 1
ATOM 2346 C CA . PRO A 1 158 ? 44.638 61.770 47.981 1.00 23.25 158 PRO A CA 1
ATOM 2347 C C . PRO A 1 158 ? 45.175 62.140 49.352 1.00 22.79 158 PRO A C 1
ATOM 2348 O O . PRO A 1 158 ? 45.935 63.112 49.447 1.00 25.39 158 PRO A O 1
ATOM 2359 N N . ILE A 1 159 ? 44.791 61.425 50.407 1.00 19.00 159 ILE A N 1
ATOM 2360 C CA . ILE A 1 159 ? 45.106 61.822 51.774 1.00 18.89 159 ILE A CA 1
ATOM 2361 C C . ILE A 1 159 ? 46.108 60.887 52.427 1.00 18.30 159 ILE A C 1
ATOM 2362 O O . ILE A 1 159 ? 46.507 61.124 53.578 1.00 14.92 159 ILE A O 1
ATOM 2378 N N . THR A 1 160 ? 46.556 59.850 51.716 1.00 15.53 160 THR A N 1
ATOM 2379 C CA . THR A 1 160 ? 47.664 59.016 52.161 1.00 15.63 160 THR A CA 1
ATOM 2380 C C . THR A 1 160 ? 48.927 59.446 51.419 1.00 12.21 160 THR A C 1
ATOM 2381 O O . THR A 1 160 ? 49.547 60.447 51.788 1.00 15.70 160 THR A O 1
ATOM 2392 N N . ASN A 1 161 ? 49.299 58.735 50.359 1.00 13.04 161 ASN A N 1
ATOM 2393 C CA . ASN A 1 161 ? 50.299 59.226 49.395 1.00 13.43 161 ASN A CA 1
ATOM 2394 C C . ASN A 1 161 ? 51.601 59.502 50.145 1.00 14.36 161 ASN A C 1
ATOM 2395 O O . ASN A 1 161 ? 52.046 58.646 50.929 1.00 14.95 161 ASN A O 1
ATOM 240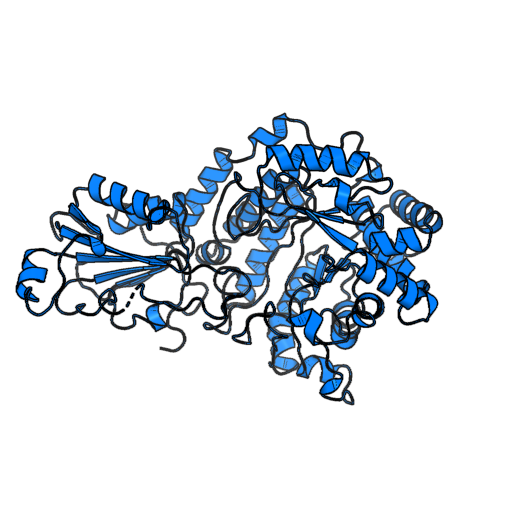6 N N . VAL A 1 162 ? 52.225 60.669 49.973 1.00 14.46 162 VAL A N 1
ATOM 2407 C CA . VAL A 1 162 ? 53.532 60.914 50.570 1.00 14.84 162 VAL A CA 1
ATOM 2408 C C . VAL A 1 162 ? 53.490 61.039 52.083 1.00 12.93 162 VAL A C 1
ATOM 2409 O O . VAL A 1 162 ? 54.550 61.102 52.704 1.00 13.32 162 VAL A O 1
ATOM 2422 N N . ARG A 1 163 ? 52.306 61.088 52.699 1.00 12.33 163 ARG A N 1
ATOM 2423 C CA . ARG A 1 163 ? 52.236 61.101 54.156 1.00 11.33 163 ARG A CA 1
ATOM 2424 C C . ARG A 1 163 ? 52.561 59.743 54.760 1.00 11.93 163 ARG A C 1
ATOM 2425 O O . ARG A 1 163 ? 52.759 59.656 55.980 1.00 11.36 163 ARG A O 1
ATOM 2446 N N . THR A 1 164 ? 52.613 58.694 53.947 1.00 10.08 164 THR A N 1
ATOM 2447 C CA . THR A 1 164 ? 52.919 57.347 54.398 1.00 11.16 164 THR A CA 1
ATOM 2448 C C . THR A 1 164 ? 54.374 57.005 54.103 1.00 12.64 164 THR A C 1
ATOM 2449 O O . THR A 1 164 ? 55.070 57.691 53.350 1.00 12.28 164 THR A O 1
ATOM 2460 N N . TYR A 1 165 ? 54.823 55.906 54.705 1.00 11.35 165 TYR A N 1
ATOM 2461 C CA . TYR A 1 165 ? 56.093 55.285 54.374 1.00 10.39 165 TYR A CA 1
ATOM 2462 C C . TYR A 1 165 ? 55.960 54.300 53.217 1.00 16.21 165 TYR A C 1
ATOM 2463 O O . TYR A 1 165 ? 56.792 53.396 53.071 1.00 13.51 165 TYR A O 1
ATOM 2481 N N . GLY A 1 166 ? 54.936 54.465 52.388 1.00 13.63 166 GLY A N 1
ATOM 2482 C CA . GLY A 1 166 ? 54.786 53.659 51.197 1.00 15.33 166 GLY A CA 1
ATOM 2483 C C . GLY A 1 166 ? 53.802 52.525 51.371 1.00 16.27 166 GLY A C 1
ATOM 2484 O O . GLY A 1 166 ? 52.889 52.604 52.196 1.00 13.73 166 GLY A O 1
ATOM 2488 N N . SER A 1 167 ? 53.985 51.455 50.602 1.00 10.53 167 SER A N 1
ATOM 2489 C CA . SER A 1 167 ? 52.989 50.397 50.510 1.00 17.16 167 SER A CA 1
ATOM 2490 C C . SER A 1 167 ? 53.470 49.062 51.061 1.00 17.96 167 SER A C 1
ATOM 2491 O O . SER A 1 167 ? 52.744 48.071 50.949 1.00 20.10 167 SER A O 1
ATOM 2499 N N . ASP A 1 168 ? 54.665 49.000 51.655 1.00 16.74 168 ASP A N 1
ATOM 2500 C CA . ASP A 1 168 ? 55.175 47.745 52.194 1.00 17.38 168 ASP A CA 1
ATOM 2501 C C . ASP A 1 168 ? 55.030 47.715 53.710 1.00 16.09 168 ASP A C 1
ATOM 2502 O O . ASP A 1 168 ? 55.720 48.481 54.405 1.00 13.48 168 ASP A O 1
ATOM 2511 N N . PRO A 1 169 ? 54.193 46.841 54.270 1.00 17.06 169 PRO A N 1
ATOM 2512 C CA . PRO A 1 169 ? 54.015 46.832 55.731 1.00 16.48 169 PRO A CA 1
ATOM 2513 C C . PRO A 1 169 ? 55.303 46.685 56.522 1.00 16.15 169 PRO A C 1
ATOM 2514 O O . PRO A 1 169 ? 55.441 47.299 57.584 1.00 14.56 169 PRO A O 1
ATOM 2525 N N . GLU A 1 170 ? 56.255 45.882 56.053 1.00 15.15 170 GLU A N 1
ATOM 2526 C CA . GLU A 1 170 ? 57.470 45.692 56.836 1.00 15.16 170 GLU A CA 1
ATOM 2527 C C . GLU A 1 170 ? 58.286 46.978 56.906 1.00 13.49 170 GLU A C 1
ATOM 2528 O O . GLU A 1 170 ? 58.854 47.299 57.954 1.00 13.59 170 GLU A O 1
ATOM 2540 N N . ARG A 1 171 ? 58.321 47.753 55.821 1.00 13.11 171 ARG A N 1
ATOM 2541 C CA . ARG A 1 171 ? 59.039 49.025 55.851 1.00 14.08 171 ARG A CA 1
ATOM 2542 C C . ARG A 1 171 ? 58.300 50.047 56.713 1.00 14.34 171 ARG A C 1
ATOM 2543 O O . ARG A 1 171 ? 58.926 50.814 57.456 1.00 12.11 171 ARG A O 1
ATOM 2564 N N . ILE A 1 172 ? 56.968 50.068 56.636 1.00 9.99 172 ILE A N 1
ATOM 2565 C CA . ILE A 1 172 ? 56.187 50.953 57.496 1.00 9.02 172 ILE A CA 1
ATOM 2566 C C . ILE A 1 172 ? 56.517 50.688 58.959 1.00 12.20 172 ILE A C 1
ATOM 2567 O O . ILE A 1 172 ? 56.724 51.624 59.744 1.00 11.24 172 ILE A O 1
ATOM 2583 N N . ILE A 1 173 ? 56.554 49.406 59.351 1.00 10.94 173 ILE A N 1
ATOM 2584 C CA . ILE A 1 173 ? 56.868 49.049 60.734 1.00 11.80 173 ILE A CA 1
ATOM 2585 C C . ILE A 1 173 ? 58.255 49.557 61.109 1.00 12.61 173 ILE A C 1
ATOM 2586 O O . ILE A 1 173 ? 58.440 50.171 62.167 1.00 13.50 173 ILE A O 1
ATOM 2602 N N . ARG A 1 174 ? 59.254 49.309 60.250 1.00 13.78 174 ARG A N 1
ATOM 2603 C CA . ARG A 1 174 ? 60.620 49.753 60.542 1.00 15.51 174 ARG A CA 1
ATOM 2604 C C . ARG A 1 174 ? 60.675 51.262 60.731 1.00 14.50 174 ARG A C 1
ATOM 2605 O O . ARG A 1 174 ? 61.253 51.768 61.702 1.00 15.03 174 ARG A O 1
ATOM 2626 N N . MET A 1 175 ? 60.098 51.996 59.784 1.00 11.91 175 MET A N 1
ATOM 2627 C CA . MET A 1 175 ? 60.217 53.447 59.773 1.00 10.94 175 MET A CA 1
ATOM 2628 C C . MET A 1 175 ? 59.442 54.070 60.925 1.00 11.57 175 MET A C 1
ATOM 2629 O O . MET A 1 175 ? 59.928 54.997 61.583 1.00 12.94 175 MET A O 1
ATOM 2643 N N . ALA A 1 176 ? 58.232 53.579 61.179 1.00 10.93 176 ALA A N 1
ATOM 2644 C CA . ALA A 1 176 ? 57.414 54.151 62.244 1.00 10.03 176 ALA A CA 1
ATOM 2645 C C . ALA A 1 176 ? 58.033 53.906 63.616 1.00 11.47 176 ALA A C 1
ATOM 2646 O O . ALA A 1 176 ? 57.999 54.783 64.484 1.00 9.65 176 ALA A O 1
ATOM 2653 N N . LYS A 1 177 ? 58.593 52.716 63.844 1.00 10.82 177 LYS A N 1
ATOM 2654 C CA . LYS A 1 177 ? 59.264 52.467 65.118 1.00 14.64 177 LYS A CA 1
ATOM 2655 C C . LYS A 1 177 ? 60.442 53.413 65.310 1.00 14.07 177 LYS A C 1
ATOM 2656 O O . LYS A 1 177 ? 60.685 53.904 66.422 1.00 13.00 177 LYS A O 1
ATOM 2675 N N . ALA A 1 178 ? 61.194 53.659 64.237 1.00 14.40 178 ALA A N 1
ATOM 2676 C CA . ALA A 1 178 ? 62.327 54.576 64.294 1.00 12.61 178 ALA A CA 1
ATOM 2677 C C . ALA A 1 178 ? 61.879 56.013 64.536 1.00 13.86 178 ALA A C 1
ATOM 2678 O O . ALA A 1 178 ? 62.503 56.737 65.323 1.00 12.83 178 ALA A O 1
ATOM 2685 N N . TYR A 1 179 ? 60.820 56.457 63.852 1.00 13.42 179 TYR A N 1
ATOM 2686 C CA . TYR A 1 179 ? 60.273 57.780 64.129 1.00 11.95 179 TYR A CA 1
ATOM 2687 C C . TYR A 1 179 ? 59.957 57.909 65.612 1.00 12.04 179 TYR A C 1
ATOM 2688 O O . TYR A 1 179 ? 60.321 58.899 66.261 1.00 11.85 179 TYR A O 1
ATOM 2706 N N . CYS A 1 180 ? 59.300 56.894 66.173 1.00 11.93 180 CYS A N 1
ATOM 2707 C CA . CYS A 1 180 ? 58.961 56.937 67.590 1.00 12.70 180 CYS A CA 1
ATOM 2708 C C . CYS A 1 180 ? 60.211 56.965 68.458 1.00 13.56 180 CYS A C 1
ATOM 2709 O O . CYS A 1 180 ? 60.235 57.636 69.497 1.00 10.47 180 CYS A O 1
ATOM 2717 N N . ARG A 1 181 ? 61.254 56.229 68.070 1.00 13.95 181 ARG A N 1
ATOM 2718 C CA . ARG A 1 181 ? 62.489 56.284 68.847 1.00 16.37 181 ARG A CA 1
ATOM 2719 C C . ARG A 1 181 ? 63.013 57.707 68.923 1.00 15.48 181 ARG A C 1
ATOM 2720 O O . ARG A 1 181 ? 63.426 58.169 69.994 1.00 13.76 181 ARG A O 1
ATOM 2741 N N . GLY A 1 182 ? 63.003 58.416 67.790 1.00 13.03 182 GLY A N 1
ATOM 2742 C CA . GLY A 1 182 ? 63.484 59.785 67.774 1.00 13.86 182 GLY A CA 1
ATOM 2743 C C . GLY A 1 182 ? 62.660 60.705 68.651 1.00 13.99 182 GLY A C 1
ATOM 2744 O O . GLY A 1 182 ? 63.196 61.617 69.283 1.00 15.25 182 GLY A O 1
ATOM 2748 N N . CYS A 1 183 ? 61.343 60.481 68.706 1.00 11.77 183 CYS A N 1
ATOM 2749 C CA . CYS A 1 183 ? 60.494 61.349 69.514 1.00 11.15 183 CYS A CA 1
ATOM 2750 C C . CYS A 1 183 ? 60.700 61.103 71.003 1.00 13.79 183 CYS A C 1
ATOM 2751 O O . CYS A 1 183 ? 60.731 62.054 71.792 1.00 12.88 183 CYS A O 1
ATOM 2759 N N . ARG A 1 184 ? 60.817 59.835 71.411 1.00 14.10 184 ARG A N 1
ATOM 2760 C CA . ARG A 1 184 ? 60.947 59.517 72.830 1.00 16.88 184 ARG A CA 1
ATOM 2761 C C . ARG A 1 184 ? 62.233 60.077 73.413 1.00 19.20 184 ARG A C 1
ATOM 2762 O O . ARG A 1 184 ? 62.315 60.323 74.623 1.00 17.35 184 ARG A O 1
ATOM 2783 N N . LYS A 1 185 ? 63.249 60.273 72.573 1.00 17.03 185 LYS A N 1
ATOM 2784 C CA . LYS A 1 185 ? 64.484 60.893 73.027 1.00 18.30 185 LYS A CA 1
ATOM 2785 C C . LYS A 1 185 ? 64.244 62.314 73.520 1.00 18.23 185 LYS A C 1
ATOM 2786 O O . LYS A 1 185 ? 65.013 62.813 74.351 1.00 18.58 185 LYS A O 1
ATOM 2805 N N . TRP A 1 186 ? 63.171 62.959 73.066 1.00 16.47 186 TRP A N 1
ATOM 2806 C CA . TRP A 1 186 ? 62.877 64.335 73.436 1.00 17.97 186 TRP A CA 1
ATOM 2807 C C . TRP A 1 186 ? 61.609 64.463 74.271 1.00 15.33 186 TRP A C 1
ATOM 2808 O O . TRP A 1 186 ? 61.099 65.573 74.440 1.00 16.82 186 TRP A O 1
ATOM 2829 N N . GLY A 1 187 ? 61.106 63.361 74.822 1.00 15.82 187 GLY A N 1
ATOM 2830 C CA . GLY A 1 187 ? 60.013 63.435 75.776 1.00 17.18 187 GLY A CA 1
ATOM 2831 C C . GLY A 1 187 ? 58.676 63.789 75.167 1.00 17.71 187 GLY A C 1
ATOM 2832 O O . GLY A 1 187 ? 57.826 64.378 75.846 1.00 18.80 187 GLY A O 1
ATOM 2836 N N . VAL A 1 188 ? 58.464 63.446 73.900 1.00 14.14 188 VAL A N 1
ATOM 2837 C CA . VAL A 1 188 ? 57.240 63.782 73.187 1.00 10.90 188 VAL A CA 1
ATOM 2838 C C . VAL A 1 188 ? 56.471 62.497 72.920 1.00 11.14 188 VAL A C 1
ATOM 2839 O O . VAL A 1 188 ? 57.017 61.542 72.356 1.00 10.66 188 VAL A O 1
ATOM 2852 N N . LEU A 1 189 ? 55.208 62.481 73.324 1.00 10.99 189 LEU A N 1
ATOM 2853 C CA . LEU A 1 189 ? 54.335 61.350 73.060 1.00 11.45 189 LEU A CA 1
ATOM 2854 C C . LEU A 1 189 ? 54.064 61.224 71.564 1.00 11.48 189 LEU A C 1
ATOM 2855 O O . LEU A 1 189 ? 53.972 62.223 70.842 1.00 10.14 189 LEU A O 1
ATOM 2871 N N . THR A 1 190 ? 53.923 59.983 71.097 1.00 10.63 190 THR A N 1
ATOM 2872 C CA . THR A 1 190 ? 53.586 59.719 69.706 1.00 11.43 190 THR A CA 1
ATOM 2873 C C . THR A 1 190 ? 52.174 59.156 69.575 1.00 12.67 190 THR A C 1
ATOM 2874 O O . THR A 1 190 ? 51.562 58.697 70.546 1.00 11.77 190 THR A O 1
ATOM 2885 N N . THR A 1 191 ? 51.673 59.201 68.338 1.00 9.55 191 THR A N 1
ATOM 2886 C CA . THR A 1 191 ? 50.296 58.844 67.997 1.00 9.39 191 THR A CA 1
ATOM 2887 C C . THR A 1 191 ? 50.324 58.034 66.715 1.00 11.15 191 THR A C 1
ATOM 2888 O O . THR A 1 191 ? 50.627 58.586 65.654 1.00 13.47 191 THR A O 1
ATOM 2899 N N . ILE A 1 192 ? 49.982 56.754 66.780 1.00 11.07 192 ILE A N 1
ATOM 2900 C CA . ILE A 1 192 ? 49.823 55.991 65.546 1.00 11.05 192 ILE A CA 1
ATOM 2901 C C . ILE A 1 192 ? 48.437 56.252 64.969 1.00 8.69 192 ILE A C 1
ATOM 2902 O O . ILE A 1 192 ? 47.431 56.215 65.690 1.00 10.37 192 ILE A O 1
ATOM 2918 N N . LYS A 1 193 ? 48.390 56.538 63.665 1.00 10.45 193 LYS A N 1
ATOM 2919 C CA . LYS A 1 193 ? 47.171 56.909 62.951 1.00 11.36 193 LYS A CA 1
ATOM 2920 C C . LYS A 1 193 ? 47.300 56.406 61.519 1.00 10.88 193 LYS A C 1
ATOM 2921 O O . LYS A 1 193 ? 48.408 56.128 61.056 1.00 8.74 193 LYS A O 1
ATOM 2940 N N . HIS A 1 194 ? 46.181 56.272 60.796 1.00 10.46 194 HIS A N 1
ATOM 2941 C CA . HIS A 1 194 ? 44.805 56.568 61.201 1.00 13.54 194 HIS A CA 1
ATOM 2942 C C . HIS A 1 194 ? 44.010 55.259 61.343 1.00 11.88 194 HIS A C 1
ATOM 2943 O O . HIS A 1 194 ? 43.739 54.591 60.354 1.00 10.14 194 HIS A O 1
ATOM 2957 N N . PHE A 1 195 ? 43.652 54.896 62.549 1.00 9.46 195 PHE A N 1
ATOM 2958 C CA . PHE A 1 195 ? 43.032 53.599 62.786 1.00 10.83 195 PHE A CA 1
ATOM 2959 C C . PHE A 1 195 ? 41.560 53.642 62.373 1.00 12.08 195 PHE A C 1
ATOM 2960 O O . PHE A 1 195 ? 40.862 54.617 62.670 1.00 10.93 195 PHE A O 1
ATOM 2977 N N . PRO A 1 196 ? 41.036 52.587 61.721 1.00 8.59 196 PRO A N 1
ATOM 2978 C CA . PRO A 1 196 ? 41.572 51.255 61.432 1.00 9.29 196 PRO A CA 1
ATOM 2979 C C . PRO A 1 196 ? 42.414 51.121 60.167 1.00 13.64 196 PRO A C 1
ATOM 2980 O O . PRO A 1 196 ? 42.758 49.993 59.808 1.00 13.76 196 PRO A O 1
ATOM 2991 N N . GLY A 1 197 ? 42.723 52.228 59.497 1.00 12.76 197 GLY A N 1
ATOM 2992 C CA . GLY A 1 197 ? 43.714 52.197 58.443 1.00 12.60 197 GLY A CA 1
ATOM 2993 C C . GLY A 1 197 ? 43.289 52.835 57.142 1.00 12.06 197 GLY A C 1
ATOM 2994 O O . GLY A 1 197 ? 42.444 52.296 56.421 1.00 13.00 197 GLY A O 1
ATOM 2998 N N . ASP A 1 198 ? 43.884 53.976 56.808 1.00 10.19 198 ASP A N 1
ATOM 2999 C CA . ASP A 1 198 ? 43.629 54.546 55.501 1.00 12.00 198 ASP A CA 1
ATOM 3000 C C . ASP A 1 198 ? 44.514 53.871 54.452 1.00 13.62 198 ASP A C 1
ATOM 3001 O O . ASP A 1 198 ? 45.482 53.165 54.766 1.00 14.16 198 ASP A O 1
ATOM 3010 N N . GLY A 1 199 ? 44.157 54.083 53.186 1.00 11.48 199 GLY A N 1
ATOM 3011 C CA . GLY A 1 199 ? 44.953 53.630 52.065 1.00 14.15 199 GLY A CA 1
ATOM 3012 C C . GLY A 1 199 ? 44.330 52.538 51.218 1.00 14.71 199 GLY A C 1
ATOM 3013 O O . GLY A 1 199 ? 44.894 52.211 50.168 1.00 14.39 199 GLY A O 1
ATOM 3017 N N . VAL A 1 200 ? 43.209 51.949 51.637 1.00 14.29 200 VAL A N 1
ATOM 3018 C CA . VAL A 1 200 ? 42.504 50.961 50.817 1.00 16.71 200 VAL A CA 1
ATOM 3019 C C . VAL A 1 200 ? 41.518 51.643 49.879 1.00 16.47 200 VAL A C 1
ATOM 3020 O O . VAL A 1 200 ? 41.529 51.414 48.668 1.00 18.43 200 VAL A O 1
ATOM 3033 N N . ASP A 1 201 ? 40.662 52.488 50.442 1.00 14.26 201 ASP A N 1
ATOM 3034 C CA . ASP A 1 201 ? 39.757 53.338 49.691 1.00 17.25 201 ASP A CA 1
ATOM 3035 C C . ASP A 1 201 ? 40.559 54.357 48.876 1.00 17.98 201 ASP A C 1
ATOM 3036 O O . ASP A 1 201 ? 41.772 54.517 49.052 1.00 19.08 201 ASP A O 1
ATOM 3045 N N . TYR A 1 202 ? 39.866 55.056 47.971 1.00 19.21 202 TYR A N 1
ATOM 3046 C CA . TYR A 1 202 ? 40.450 56.156 47.205 1.00 18.93 202 TYR A CA 1
ATOM 3047 C C . TYR A 1 202 ? 39.846 57.502 47.588 1.00 19.99 202 TYR A C 1
ATOM 3048 O O . TYR A 1 202 ? 40.018 58.490 46.863 1.00 21.89 202 TYR A O 1
ATOM 3066 N N . ARG A 1 203 ? 39.152 57.566 48.717 1.00 22.24 203 ARG A N 1
ATOM 3067 C CA . ARG A 1 203 ? 38.408 58.751 49.097 1.00 24.15 203 ARG A CA 1
ATOM 3068 C C . ARG A 1 203 ? 38.883 59.267 50.452 1.00 24.41 203 ARG A C 1
ATOM 3069 O O . ARG A 1 203 ? 39.521 58.551 51.231 1.00 23.02 203 ARG A O 1
ATOM 3090 N N . ASP A 1 204 ? 38.567 60.538 50.710 1.00 23.29 204 ASP A N 1
ATOM 3091 C CA . ASP A 1 204 ? 39.113 61.304 51.827 1.00 23.46 204 ASP A CA 1
ATOM 3092 C C . ASP A 1 204 ? 38.093 61.368 52.958 1.00 23.21 204 ASP A C 1
ATOM 3093 O O . ASP A 1 204 ? 36.978 61.866 52.761 1.00 22.68 204 ASP A O 1
ATOM 3102 N N . GLN A 1 205 ? 38.489 60.899 54.149 1.00 19.72 205 GLN A N 1
ATOM 3103 C CA . GLN A 1 205 ? 37.606 60.924 55.314 1.00 20.01 205 GLN A CA 1
ATOM 3104 C C . GLN A 1 205 ? 37.273 62.338 55.772 1.00 23.10 205 GLN A C 1
ATOM 3105 O O . GLN A 1 205 ? 36.347 62.512 56.584 1.00 18.78 205 GLN A O 1
ATOM 3119 N N . HIS A 1 206 ? 38.011 63.341 55.286 1.00 20.26 206 HIS A N 1
ATOM 3120 C CA . HIS A 1 206 ? 37.620 64.731 55.488 1.00 27.87 206 HIS A CA 1
ATOM 3121 C C . HIS A 1 206 ? 36.269 65.028 54.847 1.00 23.99 206 HIS A C 1
ATOM 3122 O O . HIS A 1 206 ? 35.555 65.928 55.303 1.00 25.01 206 HIS A O 1
ATOM 3136 N N . LEU A 1 207 ? 35.901 64.282 53.802 1.00 22.54 207 LEU A N 1
ATOM 3137 C CA . LEU A 1 207 ? 34.726 64.574 52.985 1.00 26.46 207 LEU A CA 1
ATOM 3138 C C . LEU A 1 207 ? 33.633 63.519 53.085 1.00 27.55 207 LEU A C 1
ATOM 3139 O O . LEU A 1 207 ? 32.558 63.705 52.500 1.00 24.33 207 LEU A O 1
ATOM 3155 N N . MET A 1 208 ? 33.871 62.425 53.804 1.00 23.31 208 MET A N 1
ATOM 3156 C CA . MET A 1 208 ? 32.924 61.319 53.903 1.00 23.79 208 MET A CA 1
ATOM 3157 C C . MET A 1 208 ? 33.533 60.306 54.866 1.00 21.27 208 MET A C 1
ATOM 3158 O O . MET A 1 208 ? 34.674 60.466 55.305 1.00 20.31 208 MET A O 1
ATOM 3172 N N . SER A 1 209 ? 32.763 59.273 55.213 1.00 19.02 209 SER A N 1
ATOM 3173 C CA . SER A 1 209 ? 33.320 58.151 55.969 1.00 19.88 209 SER A CA 1
ATOM 3174 C C . SER A 1 209 ? 33.872 57.136 54.970 1.00 24.84 209 SER A C 1
ATOM 3175 O O . SER A 1 209 ? 33.126 56.340 54.393 1.00 17.19 209 SER A O 1
ATOM 3183 N N . SER A 1 210 ? 35.187 57.165 54.762 1.00 19.83 210 SER A N 1
ATOM 3184 C CA . SER A 1 210 ? 35.813 56.259 53.814 1.00 18.38 210 SER A CA 1
ATOM 3185 C C . SER A 1 210 ? 35.874 54.849 54.407 1.00 18.81 210 SER A C 1
ATOM 3186 O O . SER A 1 210 ? 35.646 54.635 55.601 1.00 15.12 210 SER A O 1
ATOM 3194 N N . VAL A 1 211 ? 36.152 53.869 53.550 1.00 16.17 211 VAL A N 1
ATOM 3195 C CA . VAL A 1 211 ? 35.903 52.467 53.879 1.00 15.69 211 VAL A CA 1
ATOM 3196 C C . VAL A 1 211 ? 37.139 51.636 53.569 1.00 16.85 211 VAL A C 1
ATOM 3197 O O . VAL A 1 211 ? 37.599 51.595 52.419 1.00 20.23 211 VAL A O 1
ATOM 3210 N N . ASN A 1 212 ? 37.669 50.970 54.594 1.00 15.82 212 ASN A N 1
ATOM 3211 C CA . ASN A 1 212 ? 38.679 49.922 54.450 1.00 14.10 212 ASN A CA 1
ATOM 3212 C C . ASN A 1 212 ? 37.917 48.613 54.253 1.00 15.10 212 ASN A C 1
ATOM 3213 O O . ASN A 1 212 ? 37.350 48.062 55.199 1.00 14.99 212 ASN A O 1
ATOM 3224 N N . ASN A 1 213 ? 37.860 48.129 53.009 1.00 15.72 213 ASN A N 1
ATOM 3225 C CA . ASN A 1 213 ? 36.975 47.026 52.650 1.00 15.64 213 ASN A CA 1
ATOM 3226 C C . ASN A 1 213 ? 37.716 45.703 52.477 1.00 17.53 213 ASN A C 1
ATOM 3227 O O . ASN A 1 213 ? 37.177 44.763 51.875 1.00 16.41 213 ASN A O 1
ATOM 3238 N N . LEU A 1 214 ? 38.938 45.610 52.986 1.00 17.00 214 LEU A N 1
ATOM 3239 C CA . LEU A 1 214 ? 39.621 44.327 53.030 1.00 15.48 214 LEU A CA 1
ATOM 3240 C C . LEU A 1 214 ? 38.773 43.321 53.805 1.00 17.13 214 LEU A C 1
ATOM 3241 O O . LEU A 1 214 ? 37.962 43.684 54.662 1.00 16.27 214 LEU A O 1
ATOM 3257 N N . SER A 1 215 ? 38.943 42.045 53.478 1.00 15.52 215 SER A N 1
ATOM 3258 C CA . SER A 1 215 ? 38.388 41.002 54.319 1.00 15.11 215 SER A CA 1
ATOM 3259 C C . SER A 1 215 ? 38.992 41.111 55.712 1.00 17.78 215 SER A C 1
ATOM 3260 O O . SER A 1 215 ? 40.043 41.726 55.915 1.00 14.86 215 SER A O 1
ATOM 3268 N N . ALA A 1 216 ? 38.305 40.524 56.690 1.00 15.28 216 ALA A N 1
ATOM 3269 C CA . ALA A 1 216 ? 38.840 40.529 58.047 1.00 14.46 216 ALA A CA 1
ATOM 3270 C C . ALA A 1 216 ? 40.235 39.922 58.078 1.00 16.06 216 ALA A C 1
ATOM 3271 O O . ALA A 1 216 ? 41.148 40.482 58.697 1.00 14.61 216 ALA A O 1
ATOM 3278 N N . ASP A 1 217 ? 40.426 38.790 57.391 1.00 17.24 217 ASP A N 1
ATOM 3279 C CA . ASP A 1 217 ? 41.738 38.142 57.356 1.00 17.11 217 ASP A CA 1
ATOM 3280 C C . ASP A 1 217 ? 42.769 39.016 56.653 1.00 14.31 217 ASP A C 1
ATOM 3281 O O . ASP A 1 217 ? 43.903 39.154 57.126 1.00 16.20 217 ASP A O 1
ATOM 3290 N N . GLU A 1 218 ? 42.410 39.585 55.500 1.00 15.74 218 GLU A N 1
ATOM 3291 C CA . GLU A 1 218 ? 43.334 40.473 54.801 1.00 15.72 218 GLU A CA 1
ATOM 3292 C C . GLU A 1 218 ? 43.734 41.648 55.677 1.00 15.28 218 GLU A C 1
ATOM 3293 O O . GLU A 1 218 ? 44.915 42.018 55.724 1.00 13.89 218 GLU A O 1
ATOM 3305 N N . TRP A 1 219 ? 42.760 42.270 56.356 1.00 13.64 219 TRP A N 1
ATOM 3306 C CA . TRP A 1 219 ? 43.067 43.397 57.234 1.00 13.88 219 TRP A CA 1
ATOM 3307 C C . TRP A 1 219 ? 43.984 42.957 58.362 1.00 12.52 219 TRP A C 1
ATOM 3308 O O . TRP A 1 219 ? 45.009 43.593 58.638 1.00 11.30 219 TRP A O 1
ATOM 3329 N N . MET A 1 220 ? 43.646 41.841 59.004 1.00 12.69 220 MET A N 1
ATOM 3330 C CA . MET A 1 220 ? 44.452 41.354 60.111 1.00 13.10 220 MET A CA 1
ATOM 3331 C C . MET A 1 220 ? 45.899 41.137 59.680 1.00 15.58 220 MET A C 1
ATOM 3332 O O . MET A 1 220 ? 46.830 41.450 60.432 1.00 19.21 220 MET A O 1
ATOM 3346 N N . ASP A 1 221 ? 46.111 40.624 58.464 1.00 16.48 221 ASP A N 1
ATOM 3347 C CA . ASP A 1 221 ? 47.454 40.297 57.988 1.00 15.81 221 ASP A CA 1
ATOM 3348 C C . ASP A 1 221 ? 48.262 41.517 57.565 1.00 18.26 221 ASP A C 1
ATOM 3349 O O . ASP A 1 221 ? 49.479 41.395 57.393 1.00 15.42 221 ASP A O 1
ATOM 3358 N N . THR A 1 222 ? 47.627 42.672 57.370 1.00 17.48 222 THR A N 1
ATOM 3359 C CA . THR A 1 222 ? 48.336 43.868 56.933 1.00 14.78 222 THR A CA 1
ATOM 3360 C C . THR A 1 222 ? 48.222 44.968 57.988 1.00 15.93 222 THR A C 1
ATOM 3361 O O . THR A 1 222 ? 49.154 45.169 58.779 1.00 12.95 222 THR A O 1
ATOM 3372 N N . TYR A 1 223 ? 47.094 45.680 58.031 1.00 14.33 223 TYR A N 1
ATOM 3373 C CA . TYR A 1 223 ? 46.933 46.736 59.033 1.00 14.39 223 TYR A CA 1
ATOM 3374 C C . TYR A 1 223 ? 47.066 46.188 60.450 1.00 11.32 223 TYR A C 1
ATOM 3375 O O . TYR A 1 223 ? 47.756 46.776 61.292 1.00 13.74 223 TYR A O 1
ATOM 3393 N N . GLY A 1 224 ? 46.409 45.066 60.740 1.00 12.22 224 GLY A N 1
ATOM 3394 C CA . GLY A 1 224 ? 46.490 44.507 62.079 1.00 12.44 224 GLY A CA 1
ATOM 3395 C C . GLY A 1 224 ? 47.913 44.163 62.481 1.00 12.61 224 GLY A C 1
ATOM 3396 O O . GLY A 1 224 ? 48.320 44.393 63.622 1.00 15.17 224 GLY A O 1
ATOM 3400 N N . ARG A 1 225 ? 48.695 43.627 61.543 1.00 12.16 225 ARG A N 1
ATOM 3401 C CA . ARG A 1 225 ? 50.093 43.325 61.825 1.00 13.49 225 ARG A CA 1
ATOM 3402 C C . ARG A 1 225 ? 50.870 44.580 62.197 1.00 12.45 225 ARG A C 1
ATOM 3403 O O . ARG A 1 225 ? 51.694 44.557 63.117 1.00 10.73 225 ARG A O 1
ATOM 3424 N N . ILE A 1 226 ? 50.625 45.683 61.490 1.00 13.43 226 ILE A N 1
ATOM 3425 C CA . ILE A 1 226 ? 51.335 46.932 61.767 1.00 11.91 226 ILE A CA 1
ATOM 3426 C C . ILE A 1 226 ? 50.917 47.497 63.119 1.00 10.86 226 ILE A C 1
ATOM 3427 O O . ILE A 1 226 ? 51.762 47.852 63.953 1.00 11.70 226 ILE A O 1
ATOM 3443 N N . TYR A 1 227 ? 49.610 47.611 63.354 1.00 10.27 227 TYR A N 1
ATOM 3444 C CA . TYR A 1 227 ? 49.156 48.130 64.640 1.00 10.50 227 TYR A CA 1
ATOM 3445 C C . TYR A 1 227 ? 49.703 47.296 65.794 1.00 12.50 227 TYR A C 1
ATOM 3446 O O . TYR A 1 227 ? 50.209 47.848 66.778 1.00 10.79 227 TYR A O 1
ATOM 3464 N N . GLN A 1 228 ? 49.658 45.966 65.676 1.00 10.10 228 GLN A N 1
ATOM 3465 C CA . GLN A 1 228 ? 50.207 45.120 66.731 1.00 13.47 228 GLN A CA 1
ATOM 3466 C C . GLN A 1 228 ? 51.682 45.419 66.968 1.00 13.89 228 GLN A C 1
ATOM 3467 O O . GLN A 1 228 ? 52.128 45.487 68.118 1.00 13.04 228 GLN A O 1
ATOM 3481 N N . ALA A 1 229 ? 52.450 45.635 65.897 1.00 15.38 229 ALA A N 1
ATOM 3482 C CA . ALA A 1 229 ? 53.886 45.857 66.050 1.00 14.42 229 ALA A CA 1
ATOM 3483 C C . ALA A 1 229 ? 54.186 47.170 66.763 1.00 15.39 229 ALA A C 1
ATOM 3484 O O . ALA A 1 229 ? 55.102 47.234 67.592 1.00 12.89 229 ALA A O 1
ATOM 3491 N N . LEU A 1 230 ? 53.453 48.237 66.433 1.00 10.06 230 LEU A N 1
ATOM 3492 C CA . LEU A 1 230 ? 53.685 49.519 67.089 1.00 10.66 230 LEU A CA 1
ATOM 3493 C C . LEU A 1 230 ? 53.152 49.519 68.518 1.00 13.32 230 LEU A C 1
ATOM 3494 O O . LEU A 1 230 ? 53.722 50.176 69.397 1.00 14.93 230 LEU A O 1
ATOM 3510 N N . ILE A 1 231 ? 52.062 48.800 68.771 1.00 11.35 231 ILE A N 1
ATOM 3511 C CA . ILE A 1 231 ? 51.553 48.684 70.132 1.00 13.08 231 ILE A CA 1
ATOM 3512 C C . ILE A 1 231 ? 52.591 48.013 71.020 1.00 14.21 231 ILE A C 1
ATOM 3513 O O . ILE A 1 231 ? 52.911 48.497 72.111 1.00 13.20 231 ILE A O 1
ATOM 3529 N N . GLU A 1 232 ? 53.144 46.890 70.559 1.00 13.25 232 GLU A N 1
ATOM 3530 C CA . GLU A 1 232 ? 54.155 46.199 71.348 1.00 14.89 232 GLU A CA 1
ATOM 3531 C C . GLU A 1 232 ? 55.402 47.048 71.514 1.00 16.32 232 GLU A C 1
ATOM 3532 O O . GLU A 1 232 ? 56.078 46.961 72.547 1.00 18.15 232 GLU A O 1
ATOM 3544 N N . ASP A 1 233 ? 55.711 47.886 70.523 1.00 13.60 233 ASP A N 1
ATOM 3545 C CA . ASP A 1 233 ? 56.859 48.781 70.596 1.00 14.39 233 ASP A CA 1
ATOM 3546 C C . ASP A 1 233 ? 56.668 49.893 71.620 1.00 15.24 233 ASP A C 1
ATOM 3547 O O . ASP A 1 233 ? 57.637 50.595 71.924 1.00 15.23 233 ASP A O 1
ATOM 3556 N N . GLY A 1 234 ? 55.464 50.065 72.164 1.00 16.75 234 GLY A N 1
ATOM 3557 C CA . GLY A 1 234 ? 55.218 51.056 73.197 1.00 16.50 234 GLY A CA 1
ATOM 3558 C C . GLY A 1 234 ? 54.523 52.327 72.751 1.00 15.04 234 GLY A C 1
ATOM 3559 O O . GLY A 1 234 ? 54.585 53.330 73.472 1.00 10.73 234 GLY A O 1
ATOM 3563 N N . ALA A 1 235 ? 53.852 52.319 71.604 1.00 13.01 235 ALA A N 1
ATOM 3564 C CA . ALA A 1 235 ? 53.101 53.485 71.168 1.00 14.85 235 ALA A CA 1
ATOM 3565 C C . ALA A 1 235 ? 52.218 54.007 72.295 1.00 12.52 235 ALA A C 1
ATOM 3566 O O . ALA A 1 235 ? 51.447 53.255 72.901 1.00 13.88 235 ALA A O 1
ATOM 3573 N N . GLU A 1 236 ? 52.345 55.305 72.584 1.00 11.14 236 GLU A N 1
ATOM 3574 C CA . GLU A 1 236 ? 51.676 55.875 73.747 1.00 10.91 236 GLU A CA 1
ATOM 3575 C C . GLU A 1 236 ? 50.211 56.172 73.465 1.00 10.33 236 GLU A C 1
ATOM 3576 O O . GLU A 1 236 ? 49.357 55.937 74.326 1.00 10.22 236 GLU A O 1
ATOM 3588 N N . THR A 1 237 ? 49.905 56.687 72.275 1.00 8.64 237 THR A N 1
ATOM 3589 C CA . THR A 1 237 ? 48.551 57.084 71.935 1.00 10.29 237 THR A CA 1
ATOM 3590 C C . THR A 1 237 ? 48.240 56.598 70.527 1.00 10.98 237 THR A C 1
ATOM 3591 O O . THR A 1 237 ? 49.141 56.277 69.742 1.00 9.95 237 THR A O 1
ATOM 3602 N N . LEU A 1 238 ? 46.945 56.539 70.230 1.00 7.87 238 LEU A N 1
ATOM 3603 C CA . LEU A 1 238 ? 46.431 56.074 68.953 1.00 9.55 238 LEU A CA 1
ATOM 3604 C C . LEU A 1 238 ? 45.263 56.962 68.552 1.00 8.43 238 LEU A C 1
ATOM 3605 O O . LEU A 1 238 ? 44.453 57.357 69.398 1.00 8.40 238 LEU A O 1
ATOM 3621 N N . MET A 1 239 ? 45.178 57.281 67.270 1.00 8.29 239 MET A N 1
ATOM 3622 C CA . MET A 1 239 ? 44.114 58.138 66.759 1.00 8.50 239 MET A CA 1
ATOM 3623 C C . MET A 1 239 ? 43.122 57.291 65.974 1.00 9.66 239 MET A C 1
ATOM 3624 O O . MET A 1 239 ? 43.476 56.689 64.952 1.00 10.95 239 MET A O 1
ATOM 3638 N N . SER A 1 240 ? 41.886 57.250 66.457 1.00 8.91 240 SER A N 1
ATOM 3639 C CA . SER A 1 240 ? 40.804 56.524 65.802 1.00 11.20 240 SER A CA 1
ATOM 3640 C C . SER A 1 240 ? 40.078 57.462 64.846 1.00 9.33 240 SER A C 1
ATOM 3641 O O . SER A 1 240 ? 39.500 58.470 65.269 1.00 10.48 240 SER A O 1
ATOM 3649 N N . ALA A 1 241 ? 40.111 57.139 63.563 1.00 9.47 241 ALA A N 1
ATOM 3650 C CA . ALA A 1 241 ? 39.694 58.064 62.525 1.00 11.53 241 ALA A CA 1
ATOM 3651 C C . ALA A 1 241 ? 38.331 57.667 61.979 1.00 12.42 241 ALA A C 1
ATOM 3652 O O . ALA A 1 241 ? 37.705 56.707 62.427 1.00 12.41 241 ALA A O 1
ATOM 3659 N N . HIS A 1 242 ? 37.873 58.427 60.990 1.00 9.07 242 HIS A N 1
ATOM 3660 C CA . HIS A 1 242 ? 36.497 58.322 60.516 1.00 9.89 242 HIS A CA 1
ATOM 3661 C C . HIS A 1 242 ? 36.406 57.372 59.331 1.00 12.26 242 HIS A C 1
ATOM 3662 O O . HIS A 1 242 ? 35.844 57.672 58.279 1.00 16.73 242 HIS A O 1
ATOM 3676 N N . ILE A 1 243 ? 37.002 56.201 59.532 1.00 10.01 243 ILE A N 1
ATOM 3677 C CA . ILE A 1 243 ? 37.145 55.166 58.519 1.00 12.03 243 ILE A CA 1
ATOM 3678 C C . ILE A 1 243 ? 36.437 53.921 59.032 1.00 11.98 243 ILE A C 1
ATOM 3679 O O . ILE A 1 243 ? 36.637 53.522 60.183 1.00 10.85 243 ILE A O 1
ATOM 3695 N N . ARG A 1 244 ? 35.627 53.305 58.182 1.00 11.30 244 ARG A N 1
ATOM 3696 C CA . ARG A 1 244 ? 34.964 52.053 58.530 1.00 13.90 244 ARG A CA 1
ATOM 3697 C C . ARG A 1 244 ? 35.798 50.856 58.088 1.00 14.07 244 ARG A C 1
ATOM 3698 O O . ARG A 1 244 ? 36.561 50.931 57.119 1.00 15.90 244 ARG A O 1
ATOM 3719 N N . GLN A 1 245 ? 35.650 49.748 58.821 1.00 13.16 245 GLN A N 1
ATOM 3720 C CA . GLN A 1 245 ? 36.171 48.440 58.412 1.00 14.10 245 GLN A CA 1
ATOM 3721 C C . GLN A 1 245 ? 35.021 47.464 58.614 1.00 12.85 245 GLN A C 1
ATOM 3722 O O . GLN A 1 245 ? 34.935 46.777 59.643 1.00 13.35 245 GLN A O 1
ATOM 3736 N N . PRO A 1 246 ? 34.083 47.419 57.671 1.00 12.92 246 PRO A N 1
ATOM 3737 C CA . PRO A 1 246 ? 32.865 46.623 57.904 1.00 14.61 246 PRO A CA 1
ATOM 3738 C C . PRO A 1 246 ? 33.140 45.152 58.142 1.00 12.85 246 PRO A C 1
ATOM 3739 O O . PRO A 1 246 ? 32.452 44.521 58.955 1.00 14.55 246 PRO A O 1
ATOM 3750 N N . ASN A 1 247 ? 34.142 44.583 57.471 1.00 14.91 247 ASN A N 1
ATOM 3751 C CA . ASN A 1 247 ? 34.365 43.142 57.568 1.00 15.30 247 ASN A CA 1
ATOM 3752 C C . ASN A 1 247 ? 34.979 42.767 58.907 1.00 15.25 247 ASN A C 1
ATOM 3753 O O . ASN A 1 247 ? 34.652 41.718 59.476 1.00 16.85 247 ASN A O 1
ATOM 3764 N N . VAL A 1 248 ? 35.868 43.610 59.430 1.00 12.87 248 VAL A N 1
ATOM 3765 C CA . VAL A 1 248 ? 36.375 43.395 60.782 1.00 14.56 248 VAL A CA 1
ATOM 3766 C C . VAL A 1 248 ? 35.261 43.609 61.793 1.00 15.60 248 VAL A C 1
ATOM 3767 O O . VAL A 1 248 ? 35.145 42.870 62.779 1.00 16.80 248 VAL A O 1
ATOM 3780 N N . THR A 1 249 ? 34.426 44.625 61.567 1.00 14.64 249 THR A N 1
ATOM 3781 C CA . THR A 1 249 ? 33.308 44.876 62.468 1.00 14.55 249 THR A CA 1
ATOM 3782 C C . THR A 1 249 ? 32.392 43.660 62.544 1.00 15.07 249 THR A C 1
ATOM 3783 O O . THR A 1 249 ? 32.009 43.229 63.637 1.00 14.84 249 THR A O 1
ATOM 3794 N N . ARG A 1 250 ? 32.055 43.072 61.389 1.00 15.65 250 ARG A N 1
ATOM 3795 C CA . ARG A 1 250 ? 31.194 41.889 61.388 1.00 16.11 250 ARG A CA 1
ATOM 3796 C C . ARG A 1 250 ? 31.880 40.676 62.001 1.00 19.11 250 ARG A C 1
ATOM 3797 O O . ARG A 1 250 ? 31.198 39.793 62.533 1.00 19.10 250 ARG A O 1
ATOM 3818 N N . MET A 1 251 ? 33.210 40.589 61.915 1.00 16.61 251 MET A N 1
ATOM 3819 C CA . MET A 1 251 ? 33.909 39.501 62.591 1.00 19.40 251 MET A CA 1
ATOM 3820 C C . MET A 1 251 ? 33.669 39.568 64.089 1.00 20.73 251 MET A C 1
ATOM 3821 O O . MET A 1 251 ? 33.410 38.544 64.733 1.00 21.08 251 MET A O 1
ATOM 3835 N N . VAL A 1 252 ? 33.730 40.774 64.658 1.00 20.81 252 VAL A N 1
ATOM 3836 C CA . VAL A 1 252 ? 33.481 40.943 66.085 1.00 18.70 252 VAL A CA 1
ATOM 3837 C C . VAL A 1 252 ? 32.009 40.719 66.406 1.00 19.30 252 VAL A C 1
ATOM 3838 O O . VAL A 1 252 ? 31.674 40.117 67.433 1.00 23.45 252 VAL A O 1
ATOM 3851 N N . ASN A 1 253 ? 31.112 41.206 65.544 1.00 16.13 253 ASN A N 1
ATOM 3852 C CA . ASN A 1 253 ? 29.671 41.240 65.805 1.00 16.87 253 ASN A CA 1
ATOM 3853 C C . ASN A 1 253 ? 28.966 40.740 64.553 1.00 17.33 253 ASN A C 1
ATOM 3854 O O . ASN A 1 253 ? 28.510 41.537 63.721 1.00 17.22 253 ASN A O 1
ATOM 3865 N N . PRO A 1 254 ? 28.872 39.419 64.377 1.00 16.38 254 PRO A N 1
ATOM 3866 C CA . PRO A 1 254 ? 28.321 38.885 63.120 1.00 21.39 254 PRO A CA 1
ATOM 3867 C C . PRO A 1 254 ? 26.917 39.359 62.799 1.00 19.09 254 PRO A C 1
ATOM 3868 O O . PRO A 1 254 ? 26.545 39.365 61.619 1.00 20.58 254 PRO A O 1
ATOM 3879 N N . LEU A 1 255 ? 26.127 39.760 63.793 1.00 19.35 255 LEU A N 1
ATOM 3880 C CA . LEU A 1 255 ? 24.738 40.134 63.563 1.00 22.48 255 LEU A CA 1
ATOM 3881 C C . LEU A 1 255 ? 24.559 41.618 63.300 1.00 22.50 255 LEU A C 1
ATOM 3882 O O . LEU A 1 255 ? 23.427 42.060 63.077 1.00 21.46 255 LEU A O 1
ATOM 3898 N N . ILE A 1 256 ? 25.640 42.398 63.324 1.00 20.32 256 ILE A N 1
ATOM 3899 C CA . ILE A 1 256 ? 25.511 43.836 63.142 1.00 18.30 256 ILE A CA 1
ATOM 3900 C C . ILE A 1 256 ? 24.872 44.127 61.791 1.00 16.99 256 ILE A C 1
ATOM 3901 O O . ILE A 1 256 ? 25.183 43.491 60.774 1.00 20.07 256 ILE A O 1
ATOM 3917 N N . LYS A 1 257 ? 23.971 45.092 61.775 1.00 19.16 257 LYS A N 1
ATOM 3918 C CA . LYS A 1 257 ? 23.361 45.523 60.529 1.00 26.83 257 LYS A CA 1
ATOM 3919 C C . LYS A 1 257 ? 24.193 46.634 59.893 1.00 29.44 257 LYS A C 1
ATOM 3920 O O . LYS A 1 257 ? 24.819 47.445 60.582 1.00 23.07 257 LYS A O 1
ATOM 3927 N N . ASP A 1 258 ? 24.201 46.646 58.559 1.00 29.67 258 ASP A N 1
ATOM 3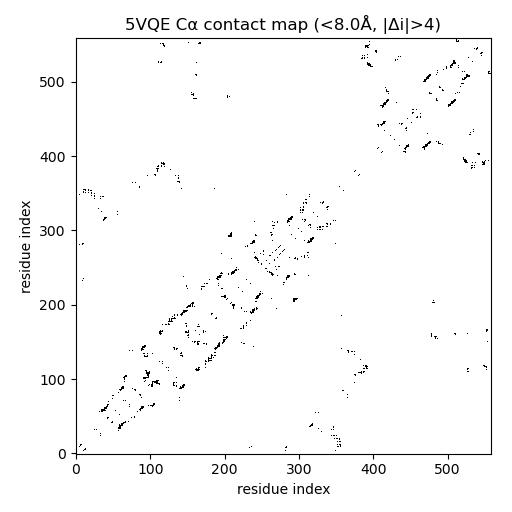928 C CA . ASP A 1 258 ? 25.027 47.590 57.809 1.00 30.76 258 ASP A CA 1
ATOM 3929 C C . ASP A 1 258 ? 24.911 49.005 58.363 1.00 28.22 258 ASP A C 1
ATOM 3930 O O . ASP A 1 258 ? 25.922 49.693 58.556 1.00 26.11 258 ASP A O 1
ATOM 3939 N N . GLU A 1 259 ? 23.682 49.455 58.634 1.00 28.43 259 GLU A N 1
ATOM 3940 C CA . GLU A 1 259 ? 23.462 50.823 59.097 1.00 27.12 259 GLU A CA 1
ATOM 3941 C C . GLU A 1 259 ? 24.041 51.060 60.482 1.00 19.63 259 GLU A C 1
ATOM 3942 O O . GLU A 1 259 ? 24.232 52.215 60.870 1.00 27.26 259 GLU A O 1
ATOM 3954 N N . GLU A 1 260 ? 24.312 50.001 61.238 1.00 22.19 260 GLU A N 1
ATOM 3955 C CA . GLU A 1 260 ? 24.906 50.131 62.558 1.00 20.17 260 GLU A CA 1
ATOM 3956 C C . GLU A 1 260 ? 26.431 50.170 62.513 1.00 19.20 260 GLU A C 1
ATOM 3957 O O . GLU A 1 260 ? 27.051 50.468 63.539 1.00 19.17 260 GLU A O 1
ATOM 3969 N N . ILE A 1 261 ? 27.044 49.900 61.360 1.00 16.47 261 ILE A N 1
ATOM 3970 C CA . ILE A 1 261 ? 28.501 49.881 61.260 1.00 15.18 261 ILE A CA 1
ATOM 3971 C C . ILE A 1 261 ? 29.015 51.313 61.279 1.00 14.59 261 ILE A C 1
ATOM 3972 O O . ILE A 1 261 ? 28.678 52.122 60.408 1.00 15.37 261 ILE A O 1
ATOM 3988 N N . MET A 1 262 ? 29.841 51.623 62.266 1.00 15.34 262 MET A N 1
ATOM 3989 C CA . MET A 1 262 ? 30.339 52.966 62.495 1.00 16.95 262 MET A CA 1
ATOM 3990 C C . MET A 1 262 ? 31.811 53.070 62.126 1.00 13.08 262 MET A C 1
ATOM 3991 O O . MET A 1 262 ? 32.542 52.074 62.139 1.00 11.66 262 MET A O 1
ATOM 4005 N N . PRO A 1 263 ? 32.287 54.266 61.806 1.00 11.72 263 PRO A N 1
ATOM 4006 C CA . PRO A 1 263 ? 33.726 54.458 61.640 1.00 12.78 263 PRO A CA 1
ATOM 4007 C C . PRO A 1 263 ? 34.455 54.264 62.961 1.00 12.06 263 PRO A C 1
ATOM 4008 O O . PRO A 1 263 ? 33.859 54.282 64.040 1.00 11.73 263 PRO A O 1
ATOM 4019 N N . GLY A 1 264 ? 35.767 54.065 62.854 1.00 9.06 264 GLY A N 1
ATOM 4020 C CA . GLY A 1 264 ? 36.620 53.857 64.006 1.00 12.68 264 GLY A CA 1
ATOM 4021 C C . GLY A 1 264 ? 36.291 54.759 65.173 1.00 11.95 264 GLY A C 1
ATOM 4022 O O . GLY A 1 264 ? 36.171 54.303 66.313 1.00 10.95 264 GLY A O 1
ATOM 4026 N N . SER A 1 265 ? 36.139 56.050 64.890 1.00 11.06 265 SER A N 1
ATOM 4027 C CA . SER A 1 265 ? 35.956 57.044 65.934 1.00 11.19 265 SER A CA 1
ATOM 4028 C C . SER A 1 265 ? 34.646 56.888 66.692 1.00 13.99 265 SER A C 1
ATOM 4029 O O . SER A 1 265 ? 34.480 57.547 67.723 1.00 12.27 265 SER A O 1
ATOM 4037 N N . LEU A 1 266 ? 33.724 56.050 66.206 1.00 11.82 266 LEU A N 1
ATOM 4038 C CA . LEU A 1 266 ? 32.439 55.818 66.841 1.00 13.90 266 LEU A CA 1
ATOM 4039 C C . LEU A 1 266 ? 32.170 54.349 67.133 1.00 13.43 266 LEU A C 1
ATOM 4040 O O . LEU A 1 266 ? 31.084 54.025 67.628 1.00 15.73 266 LEU A O 1
ATOM 4056 N N . SER A 1 267 ? 33.120 53.455 66.864 1.00 15.96 267 SER A N 1
ATOM 4057 C CA . SER A 1 267 ? 32.852 52.024 66.766 1.00 12.02 267 SER A CA 1
ATOM 4058 C C . SER A 1 267 ? 33.357 51.280 67.995 1.00 14.88 267 SER A C 1
ATOM 4059 O O . SER A 1 267 ? 34.567 51.224 68.246 1.00 12.61 267 SER A O 1
ATOM 4067 N N . LYS A 1 268 ? 32.431 50.659 68.731 1.00 13.01 268 LYS A N 1
ATOM 4068 C CA . LYS A 1 268 ? 32.829 49.849 69.879 1.00 15.54 268 LYS A CA 1
ATOM 4069 C C . LYS A 1 268 ? 33.535 48.571 69.435 1.00 14.99 268 LYS A C 1
ATOM 4070 O O . LYS A 1 268 ? 34.493 48.130 70.078 1.00 13.56 268 LYS A O 1
ATOM 4080 N N . GLU A 1 269 ? 33.097 47.977 68.323 1.00 15.95 269 GLU A N 1
ATOM 4081 C CA . GLU A 1 269 ? 33.761 46.778 67.812 1.00 17.54 269 GLU A CA 1
ATOM 4082 C C . GLU A 1 269 ? 35.234 47.036 67.506 1.00 13.68 269 GLU A C 1
ATOM 4083 O O . GLU A 1 269 ? 36.098 46.194 67.789 1.00 13.38 269 GLU A O 1
ATOM 4095 N N . LEU A 1 270 ? 35.544 48.184 66.915 1.00 13.19 270 LEU A N 1
ATOM 4096 C CA . LEU A 1 270 ? 36.929 48.452 66.534 1.00 12.78 270 LEU A CA 1
ATOM 4097 C C . LEU A 1 270 ? 37.761 48.924 67.721 1.00 12.41 270 LEU A C 1
ATOM 4098 O O . LEU A 1 270 ? 38.886 48.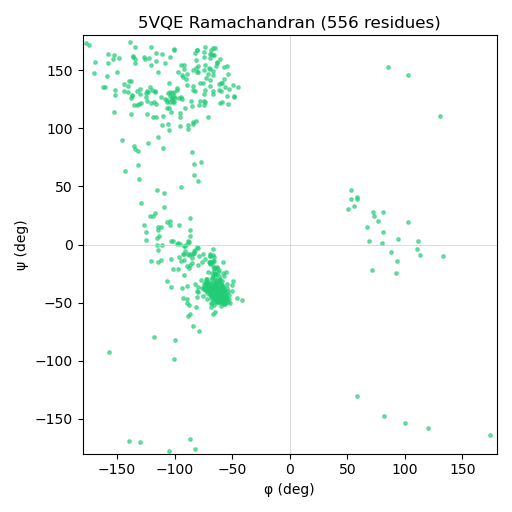449 67.923 1.00 13.46 270 LEU A O 1
ATOM 4114 N N . MET A 1 271 ? 37.235 49.855 68.522 1.00 11.97 271 MET A N 1
ATOM 4115 C CA . MET A 1 271 ? 38.042 50.390 69.619 1.00 11.76 271 MET A CA 1
ATOM 4116 C C . MET A 1 271 ? 38.063 49.453 70.825 1.00 14.52 271 MET A C 1
ATOM 4117 O O . MET A 1 271 ? 39.114 49.256 71.438 1.00 15.32 271 MET A O 1
ATOM 4131 N N . GLN A 1 272 ? 36.934 48.853 71.175 1.00 14.42 272 GLN A N 1
ATOM 4132 C CA . GLN A 1 272 ? 36.907 47.987 72.347 1.00 14.74 272 GLN A CA 1
ATOM 4133 C C . GLN A 1 272 ? 37.165 46.531 71.966 1.00 16.07 272 GLN A C 1
ATOM 4134 O O . GLN A 1 272 ? 37.989 45.860 72.594 1.00 19.03 272 GLN A O 1
ATOM 4148 N N . GLY A 1 273 ? 36.506 46.047 70.914 1.00 16.65 273 GLY A N 1
ATOM 4149 C CA . GLY A 1 273 ? 36.689 44.659 70.506 1.00 14.99 273 GLY A CA 1
ATOM 4150 C C . GLY A 1 273 ? 38.080 44.365 69.969 1.00 14.74 273 GLY A C 1
ATOM 4151 O O . GLY A 1 273 ? 38.722 43.399 70.383 1.00 16.05 273 GLY A O 1
ATOM 4155 N N . ILE A 1 274 ? 38.564 45.180 69.030 1.00 15.22 274 ILE A N 1
ATOM 4156 C CA . ILE A 1 274 ? 39.861 44.916 68.412 1.00 12.64 274 ILE A CA 1
ATOM 4157 C C . ILE A 1 274 ? 40.994 45.533 69.234 1.00 14.10 274 ILE A C 1
ATOM 4158 O O . ILE A 1 274 ? 41.882 44.819 69.712 1.00 14.98 274 ILE A O 1
ATOM 4174 N N . LEU A 1 275 ? 40.982 46.854 69.418 1.00 13.90 275 LEU A N 1
ATOM 4175 C CA . LEU A 1 275 ? 42.135 47.518 70.031 1.00 14.04 275 LEU A CA 1
ATOM 4176 C C . LEU A 1 275 ? 42.318 47.111 71.489 1.00 15.30 275 LEU A C 1
ATOM 4177 O O . LEU A 1 275 ? 43.384 46.617 71.875 1.00 15.61 275 LEU A O 1
ATOM 4193 N N . ARG A 1 276 ? 41.307 47.361 72.330 1.00 15.84 276 ARG A N 1
ATOM 4194 C CA . ARG A 1 276 ? 41.430 47.010 73.743 1.00 14.36 276 ARG A CA 1
ATOM 4195 C C . ARG A 1 276 ? 41.422 45.501 73.937 1.00 16.84 276 ARG A C 1
ATOM 4196 O O . ARG A 1 276 ? 42.205 44.966 74.729 1.00 17.57 276 ARG A O 1
ATOM 4217 N N . GLY A 1 277 ? 40.538 44.805 73.236 1.00 15.80 277 GLY A N 1
ATOM 4218 C CA . GLY A 1 277 ? 40.354 43.388 73.459 1.00 19.84 277 GLY A CA 1
ATOM 4219 C C . GLY A 1 277 ? 41.436 42.563 72.801 1.00 22.25 277 GLY A C 1
ATOM 4220 O O . GLY A 1 277 ? 42.346 42.060 73.469 1.00 32.00 277 GLY A O 1
ATOM 4224 N N . ARG A 1 278 ? 41.364 42.442 71.479 1.00 18.68 278 ARG A N 1
ATOM 4225 C CA . ARG A 1 278 ? 42.254 41.523 70.775 1.00 19.11 278 ARG A CA 1
ATOM 4226 C C . ARG A 1 278 ? 43.711 41.962 70.853 1.00 19.11 278 ARG A C 1
ATOM 4227 O O . ARG A 1 278 ? 44.596 41.129 71.076 1.00 17.33 278 ARG A O 1
ATOM 4248 N N . PHE A 1 279 ? 43.994 43.253 70.652 1.00 17.71 279 PHE A N 1
ATOM 4249 C CA . PHE A 1 279 ? 45.376 43.729 70.629 1.00 15.05 279 PHE A CA 1
ATOM 4250 C C . PHE A 1 279 ? 45.879 44.208 71.986 1.00 16.42 279 PHE A C 1
ATOM 4251 O O . PHE A 1 279 ? 47.070 44.517 72.109 1.00 19.34 279 PHE A O 1
ATOM 4268 N N . HIS A 1 280 ? 45.009 44.316 72.986 1.00 14.68 280 HIS A N 1
ATOM 4269 C CA . HIS A 1 280 ? 45.406 44.736 74.328 1.00 16.98 280 HIS A CA 1
ATOM 4270 C C . HIS A 1 280 ? 46.177 46.057 74.301 1.00 16.51 280 HIS A C 1
ATOM 4271 O O . HIS A 1 280 ? 47.141 46.253 75.045 1.00 16.36 280 HIS A O 1
ATOM 4285 N N . PHE A 1 281 ? 45.748 46.979 73.439 1.00 14.50 281 PHE A N 1
ATOM 4286 C CA . PHE A 1 281 ? 46.306 48.323 73.478 1.00 12.24 281 PHE A CA 1
ATOM 4287 C C . PHE A 1 281 ? 45.892 48.985 74.781 1.00 14.62 281 PHE A C 1
ATOM 4288 O O . PHE A 1 281 ? 44.711 48.978 75.148 1.00 13.26 281 PHE A O 1
ATOM 4305 N N . ASN A 1 282 ? 46.869 49.538 75.493 1.00 14.93 282 ASN A N 1
ATOM 4306 C CA . ASN A 1 282 ? 46.636 50.076 76.824 1.00 12.72 282 ASN A CA 1
ATOM 4307 C C . ASN A 1 282 ? 46.847 51.581 76.892 1.00 13.14 282 ASN A C 1
ATOM 4308 O O . ASN A 1 282 ? 46.654 52.170 77.962 1.00 12.77 282 ASN A O 1
ATOM 4319 N N . GLY A 1 283 ? 47.207 52.222 75.778 1.00 14.36 283 GLY A N 1
ATOM 4320 C CA . GLY A 1 283 ? 47.469 53.647 75.750 1.00 12.23 283 GLY A CA 1
ATOM 4321 C C . GLY A 1 283 ? 46.219 54.477 75.516 1.00 9.87 283 GLY A C 1
ATOM 4322 O O . GLY A 1 283 ? 45.088 53.998 75.588 1.00 12.80 283 GLY A O 1
ATOM 4326 N N . LEU A 1 284 ? 46.445 55.752 75.214 1.00 10.77 284 LEU A N 1
ATOM 4327 C CA . LEU A 1 284 ? 45.372 56.724 75.037 1.00 14.01 284 LEU A CA 1
ATOM 4328 C C . LEU A 1 284 ? 44.815 56.661 73.619 1.00 14.06 284 LEU A C 1
ATOM 4329 O O . LEU A 1 284 ? 45.572 56.679 72.642 1.00 12.95 284 LEU A O 1
ATOM 4345 N N . ILE A 1 285 ? 43.491 56.626 73.502 1.00 11.31 285 ILE A N 1
ATOM 4346 C CA . ILE A 1 285 ? 42.809 56.675 72.211 1.00 11.62 285 ILE A CA 1
ATOM 4347 C C . ILE A 1 285 ? 42.173 58.052 72.062 1.00 11.15 285 ILE A C 1
ATOM 4348 O O . ILE A 1 285 ? 41.377 58.471 72.911 1.00 11.81 285 ILE A O 1
AT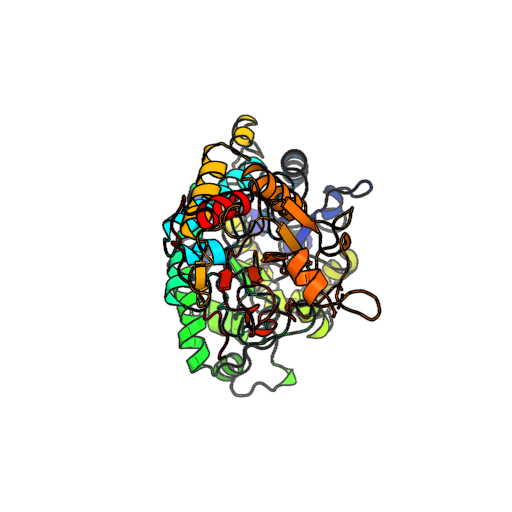OM 4364 N N . CYS A 1 286 ? 42.506 58.753 70.987 1.00 9.85 286 CYS A N 1
ATOM 4365 C CA . CYS A 1 286 ? 41.840 60.006 70.657 1.00 9.13 286 CYS A CA 1
ATOM 4366 C C . CYS A 1 286 ? 41.189 59.878 69.290 1.00 10.59 286 CYS A C 1
ATOM 4367 O O . CYS A 1 286 ? 41.601 59.060 68.461 1.00 11.51 286 CYS A O 1
ATOM 4375 N N . THR A 1 287 ? 40.145 60.668 69.068 1.00 11.43 287 THR A N 1
ATOM 4376 C CA . THR A 1 287 ? 39.523 60.682 67.757 1.00 9.19 287 THR A CA 1
ATOM 4377 C C . THR A 1 287 ? 40.319 61.575 66.814 1.00 9.58 287 THR A C 1
ATOM 4378 O O . THR A 1 287 ? 41.109 62.426 67.232 1.00 11.75 287 THR A O 1
ATOM 4389 N N . ASP A 1 288 ? 40.134 61.337 65.523 1.00 11.08 288 ASP A N 1
ATOM 4390 C CA . ASP A 1 288 ? 40.494 62.346 64.549 1.00 13.19 288 ASP A CA 1
ATOM 4391 C C . ASP A 1 288 ? 39.518 63.510 64.678 1.00 10.96 288 ASP A C 1
ATOM 4392 O O . ASP A 1 288 ? 38.459 63.390 65.303 1.00 12.92 288 ASP A O 1
ATOM 4401 N N . ALA A 1 289 ? 39.896 64.649 64.097 1.00 11.79 289 ALA A N 1
ATOM 4402 C CA . ALA A 1 289 ? 39.137 65.891 64.250 1.00 12.76 289 ALA A CA 1
ATOM 4403 C C . ALA A 1 289 ? 37.647 65.681 63.995 1.00 12.13 289 ALA A C 1
ATOM 4404 O O . ALA A 1 289 ? 37.250 65.172 62.940 1.00 12.38 289 ALA A O 1
ATOM 4411 N N . THR A 1 290 ? 36.817 66.099 64.958 1.00 11.79 290 THR A N 1
ATOM 4412 C CA . THR A 1 290 ? 35.396 65.755 64.951 1.00 10.62 290 THR A CA 1
ATOM 4413 C C . THR A 1 290 ? 34.547 66.654 64.062 1.00 13.25 290 THR A C 1
ATOM 4414 O O . THR A 1 290 ? 33.349 66.388 63.921 1.00 11.83 290 THR A O 1
ATOM 4425 N N . GLN A 1 291 ? 35.102 67.702 63.462 1.00 13.83 291 GLN A N 1
ATOM 4426 C CA . GLN A 1 291 ? 34.304 68.524 62.565 1.00 15.47 291 GLN A CA 1
ATOM 4427 C C . GLN A 1 291 ? 34.351 68.015 61.137 1.00 18.11 291 GLN A C 1
ATOM 4428 O O . GLN A 1 291 ? 33.710 68.593 60.254 1.00 18.87 291 GLN A O 1
ATOM 4442 N N . MET A 1 292 ? 35.066 66.933 60.893 1.00 15.45 292 MET A N 1
ATOM 4443 C CA . MET A 1 292 ? 35.191 66.439 59.542 1.00 18.37 292 MET A CA 1
ATOM 4444 C C . MET A 1 292 ? 33.972 65.625 59.146 1.00 16.74 292 MET A C 1
ATOM 4445 O O . MET A 1 292 ? 33.290 65.025 59.983 1.00 14.15 292 MET A O 1
ATOM 4459 N N . VAL A 1 293 ? 33.700 65.630 57.843 1.00 17.10 293 VAL A N 1
ATOM 4460 C CA . VAL A 1 293 ? 32.464 65.062 57.324 1.00 15.69 293 VAL A CA 1
ATOM 4461 C C . VAL A 1 293 ? 32.336 63.597 57.716 1.00 15.65 293 VAL A C 1
ATOM 4462 O O . VAL A 1 293 ? 31.245 63.127 58.060 1.00 14.31 293 VAL A O 1
ATOM 4475 N N . GLY A 1 294 ? 33.442 62.850 57.665 1.00 14.50 294 GLY A N 1
ATOM 4476 C CA . GLY A 1 294 ? 33.400 61.446 58.034 1.00 15.06 294 GLY A CA 1
ATOM 4477 C C . GLY A 1 294 ? 32.827 61.208 59.414 1.00 11.88 294 GLY A C 1
ATOM 4478 O O . GLY A 1 294 ? 32.157 60.197 59.648 1.00 14.01 294 GLY A O 1
ATOM 4482 N N . TYR A 1 295 ? 33.067 62.136 60.343 1.00 15.30 295 TYR A N 1
ATOM 4483 C CA . TYR A 1 295 ? 32.461 62.046 61.665 1.00 13.36 295 TYR A CA 1
ATOM 4484 C C . TYR A 1 295 ? 31.035 62.575 61.650 1.00 14.55 295 TYR A C 1
ATOM 4485 O O . TYR A 1 295 ? 30.103 61.875 62.060 1.00 13.17 295 TYR A O 1
ATOM 4503 N N . THR A 1 296 ? 30.849 63.808 61.162 1.00 16.99 296 THR A N 1
ATOM 4504 C CA . THR A 1 296 ? 29.566 64.488 61.332 1.00 15.17 296 THR A CA 1
ATOM 4505 C C . THR A 1 296 ? 28.440 63.768 60.611 1.00 15.05 296 THR A C 1
ATOM 4506 O O . THR A 1 296 ? 27.290 63.810 61.067 1.00 18.95 296 THR A O 1
ATOM 4517 N N . CYS A 1 297 ? 28.735 63.115 59.487 1.00 17.11 297 CYS A N 1
ATOM 4518 C CA . CYS A 1 297 ? 27.685 62.491 58.694 1.00 17.31 297 CYS A CA 1
ATOM 4519 C C . CYS A 1 297 ? 27.287 61.114 59.201 1.00 20.18 297 CYS A C 1
ATOM 4520 O O . CYS A 1 297 ? 26.326 60.538 58.679 1.00 19.44 297 CYS A O 1
ATOM 4528 N N . SER A 1 298 ? 27.977 60.577 60.206 1.00 16.38 298 SER A N 1
ATOM 4529 C CA . SER A 1 298 ? 27.755 59.195 60.605 1.00 14.60 298 SER A CA 1
ATOM 4530 C C . SER A 1 298 ? 26.677 59.030 61.661 1.00 16.40 298 SER A C 1
ATOM 4531 O O . SER A 1 298 ? 26.166 57.917 61.826 1.00 17.85 298 SER A O 1
ATOM 4539 N N . MET A 1 299 ? 26.318 60.099 62.369 1.00 16.86 299 MET A N 1
ATOM 4540 C CA . MET A 1 299 ? 25.453 60.010 63.538 1.00 19.22 299 MET A CA 1
ATOM 4541 C C . MET A 1 299 ? 25.065 61.429 63.933 1.00 17.36 299 MET A C 1
ATOM 4542 O O . MET A 1 299 ? 25.859 62.360 63.729 1.00 14.24 299 MET A O 1
ATOM 4556 N N . PRO A 1 300 ? 23.871 61.654 64.475 1.00 16.17 300 PRO A N 1
ATOM 4557 C CA . PRO A 1 300 ? 23.560 62.990 64.987 1.00 15.60 300 PRO A CA 1
ATOM 4558 C C . PRO A 1 300 ? 24.595 63.396 66.022 1.00 15.51 300 PRO A C 1
ATOM 4559 O O . PRO A 1 300 ? 24.978 62.603 66.883 1.00 13.70 300 PRO A O 1
ATOM 4570 N N . ARG A 1 301 ? 25.061 64.639 65.922 1.00 15.41 301 ARG A N 1
ATOM 4571 C CA . ARG A 1 301 ? 26.210 65.049 66.721 1.00 13.59 301 ARG A CA 1
ATOM 4572 C C . ARG A 1 301 ? 25.933 64.937 68.219 1.00 17.08 301 ARG A C 1
ATOM 4573 O O . ARG A 1 301 ? 26.806 64.507 68.982 1.00 12.99 301 ARG A O 1
ATOM 4594 N N . HIS A 1 302 ? 24.725 65.313 68.663 1.00 15.61 302 HIS A N 1
ATOM 4595 C CA A HIS A 1 302 ? 24.440 65.297 70.096 0.55 17.90 302 HIS A CA 1
ATOM 4596 C CA B HIS A 1 302 ? 24.419 65.290 70.091 0.45 17.86 302 HIS A CA 1
ATOM 4597 C C . HIS A 1 302 ? 24.578 63.891 70.671 1.00 14.86 302 HIS A C 1
ATOM 4598 O O . HIS A 1 302 ? 24.953 63.737 71.839 1.00 14.18 302 HIS A O 1
ATOM 4624 N N . GLU A 1 303 ? 24.309 62.863 69.868 1.00 13.88 303 GLU A N 1
ATOM 4625 C CA . GLU A 1 303 ? 24.549 61.486 70.281 1.00 14.48 303 GLU A CA 1
ATOM 4626 C C . GLU A 1 303 ? 26.003 61.071 70.078 1.00 13.59 303 GLU A C 1
ATOM 4627 O O . GLU A 1 303 ? 26.530 60.278 70.868 1.00 14.48 303 GLU A O 1
ATOM 4639 N N . ALA A 1 304 ? 26.656 61.587 69.030 1.00 13.68 304 ALA A N 1
ATOM 4640 C CA . ALA A 1 304 ? 27.959 61.062 68.622 1.00 14.10 304 ALA A CA 1
ATOM 4641 C C . ALA A 1 304 ? 29.029 61.347 69.666 1.00 12.20 304 ALA A C 1
ATOM 4642 O O . ALA A 1 304 ? 29.833 60.469 69.997 1.00 10.82 304 ALA A O 1
ATOM 4649 N N . LEU A 1 305 ? 29.071 62.574 70.181 1.00 10.85 305 LEU A N 1
ATOM 4650 C CA . LEU A 1 305 ? 30.181 62.967 71.046 1.00 12.58 305 LEU A CA 1
ATOM 4651 C C . LEU A 1 305 ? 30.281 62.088 72.285 1.00 12.82 305 LEU A C 1
ATOM 4652 O O . LEU A 1 305 ? 31.365 61.529 72.527 1.00 12.33 305 LEU A O 1
ATOM 4668 N N . PRO A 1 306 ? 29.228 61.888 73.083 1.00 11.23 306 PRO A N 1
ATOM 4669 C CA . PRO A 1 306 ? 29.361 60.954 74.209 1.00 12.51 306 PRO A CA 1
ATOM 4670 C C . PRO A 1 306 ? 29.523 59.518 73.765 1.00 11.24 306 PRO A C 1
ATOM 4671 O O . PRO A 1 306 ? 30.176 58.736 74.463 1.00 15.36 306 PRO A O 1
ATOM 4682 N N . THR A 1 307 ? 28.964 59.148 72.611 1.00 14.23 307 THR A N 1
ATOM 4683 C CA . THR A 1 307 ? 29.067 57.767 72.155 1.00 11.24 307 THR A CA 1
ATOM 4684 C C . THR A 1 307 ? 30.503 57.412 71.795 1.00 10.72 307 THR A C 1
ATOM 4685 O O . THR A 1 307 ? 30.945 56.285 72.050 1.00 12.40 307 THR A O 1
ATOM 4696 N N . SER A 1 308 ? 31.253 58.344 71.197 1.00 11.36 308 SER A N 1
ATOM 4697 C CA . SER A 1 308 ? 32.663 58.062 70.930 1.00 10.53 308 SER A CA 1
ATOM 4698 C C . SER A 1 308 ? 33.375 57.667 72.212 1.00 13.75 308 SER A C 1
ATOM 4699 O O . SER A 1 308 ? 34.111 56.674 72.249 1.00 13.84 308 SER A O 1
ATOM 4707 N N . ILE A 1 309 ? 33.150 58.427 73.286 1.00 9.37 309 ILE A N 1
ATOM 4708 C CA . ILE A 1 309 ? 33.813 58.135 74.552 1.00 11.90 309 ILE A CA 1
ATOM 4709 C C . ILE A 1 309 ? 33.323 56.809 75.115 1.00 11.79 309 ILE A C 1
ATOM 4710 O O . ILE A 1 309 ? 34.121 55.967 75.544 1.00 11.38 309 ILE A O 1
ATOM 4726 N N . GLN A 1 310 ? 32.002 56.611 75.139 1.00 12.79 310 GLN A N 1
ATOM 4727 C CA . GLN A 1 310 ? 31.451 55.365 75.658 1.00 10.95 310 GLN A CA 1
ATOM 4728 C C . GLN A 1 310 ? 32.010 54.161 74.910 1.00 16.06 310 GLN A C 1
ATOM 4729 O O . GLN A 1 310 ? 32.255 53.108 75.512 1.00 19.16 310 GLN A O 1
ATOM 4743 N N . ASN A 1 311 ? 32.218 54.291 73.601 1.00 14.89 311 ASN A N 1
ATOM 4744 C CA . ASN A 1 311 ? 32.625 53.155 72.789 1.00 14.25 311 ASN A CA 1
ATOM 4745 C C . ASN A 1 311 ? 34.135 52.965 72.733 1.00 15.12 311 ASN A C 1
ATOM 4746 O O . ASN A 1 311 ? 34.602 52.059 72.033 1.00 14.86 311 ASN A O 1
ATOM 4757 N N . GLY A 1 312 ? 34.910 53.775 73.453 1.00 11.39 312 GLY A N 1
ATOM 4758 C CA . GLY A 1 312 ? 36.312 53.458 73.648 1.00 11.82 312 GLY A CA 1
ATOM 4759 C C . GLY A 1 312 ? 37.305 54.581 73.437 1.00 11.30 312 GLY A C 1
ATOM 4760 O O . GLY A 1 312 ? 38.485 54.426 73.764 1.00 13.34 312 GLY A O 1
ATOM 4764 N N . ALA A 1 313 ? 36.860 55.710 72.896 1.00 10.40 313 ALA A N 1
ATOM 4765 C CA . ALA A 1 313 ? 37.738 56.864 72.762 1.00 11.93 313 ALA A CA 1
ATOM 4766 C C . ALA A 1 313 ? 37.929 57.532 74.116 1.00 10.59 313 ALA A C 1
ATOM 4767 O O . ALA A 1 313 ? 36.987 57.654 74.901 1.00 11.66 313 ALA A O 1
ATOM 4774 N N . ASP A 1 314 ? 39.161 57.952 74.395 1.00 11.44 314 ASP A N 1
ATOM 4775 C CA . ASP A 1 314 ? 39.445 58.684 75.622 1.00 12.22 314 ASP A CA 1
ATOM 4776 C C . ASP A 1 314 ? 39.337 60.187 75.441 1.00 11.20 314 ASP A C 1
ATOM 4777 O O . ASP A 1 314 ? 39.060 60.903 76.416 1.00 10.11 314 ASP A O 1
ATOM 4786 N N . MET A 1 315 ? 39.535 60.679 74.221 1.00 10.17 315 MET A N 1
ATOM 4787 C CA . MET A 1 315 ? 39.564 62.111 73.964 1.00 12.44 315 MET A CA 1
ATOM 4788 C C . MET A 1 315 ? 38.939 62.440 72.617 1.00 14.16 315 MET A C 1
ATOM 4789 O O . MET A 1 315 ? 39.161 61.740 71.619 1.00 11.01 315 MET A O 1
ATOM 4803 N N . LEU A 1 316 ? 38.148 63.517 72.609 1.00 11.24 316 LEU A N 1
ATOM 4804 C CA . LEU A 1 316 ? 37.570 64.075 71.397 1.00 10.97 316 LEU A CA 1
ATOM 4805 C C . LEU A 1 316 ? 38.476 65.182 70.893 1.00 13.77 316 LEU A C 1
ATOM 4806 O O . LEU A 1 316 ? 38.812 66.106 71.645 1.00 11.76 316 LEU A O 1
ATOM 4822 N N . THR A 1 317 ? 38.863 65.098 69.628 1.00 12.31 317 THR A N 1
ATOM 4823 C CA . THR A 1 317 ? 39.796 66.058 69.041 1.00 13.17 317 THR A CA 1
ATOM 4824 C C . THR A 1 317 ? 38.994 67.144 68.327 1.00 11.80 317 THR A C 1
ATOM 4825 O O . THR A 1 317 ? 38.471 66.936 67.229 1.00 12.40 317 THR A O 1
ATOM 4836 N N . PHE A 1 318 ? 38.876 68.293 68.988 1.00 12.72 318 PHE A N 1
ATOM 4837 C CA . PHE A 1 318 ? 38.312 69.521 68.436 1.00 12.50 318 PHE A CA 1
ATOM 4838 C C . PHE A 1 318 ? 36.801 69.547 68.572 1.00 15.48 318 PHE A C 1
ATOM 4839 O O . PHE A 1 318 ? 36.148 68.498 68.607 1.00 13.49 318 PHE A O 1
ATOM 4856 N N . THR A 1 319 ? 36.253 70.757 68.648 1.00 13.70 319 THR A N 1
ATOM 4857 C CA . THR A 1 319 ? 34.823 70.986 68.729 1.00 15.89 319 THR A CA 1
ATOM 4858 C C . THR A 1 319 ? 34.370 71.740 67.487 1.00 16.13 319 THR A C 1
ATOM 4859 O O . THR A 1 319 ? 35.178 72.301 66.745 1.00 17.16 319 THR A O 1
ATOM 4870 N N . LEU A 1 320 ? 33.058 71.749 67.276 1.00 15.64 320 LEU A N 1
ATOM 4871 C CA . LEU A 1 320 ? 32.447 72.497 66.183 1.00 14.73 320 LEU A CA 1
ATOM 4872 C C . LEU A 1 320 ? 31.901 73.806 66.747 1.00 17.42 320 LEU A C 1
ATOM 4873 O O . LEU A 1 320 ? 32.564 74.846 66.674 1.00 17.92 320 LEU A O 1
ATOM 4889 N N . ASN A 1 321 ? 30.707 73.757 67.333 1.00 17.37 321 ASN A N 1
ATOM 4890 C CA . ASN A 1 321 ? 30.249 74.808 68.227 1.00 16.33 321 ASN A CA 1
ATOM 4891 C C . ASN A 1 321 ? 30.567 74.376 69.652 1.00 17.09 321 ASN A C 1
ATOM 4892 O O . ASN A 1 321 ? 29.995 73.381 70.124 1.00 17.13 321 ASN A O 1
ATOM 4903 N N . PRO A 1 322 ? 31.475 75.052 70.367 1.00 17.48 322 PRO A N 1
ATOM 4904 C CA . PRO A 1 322 ? 31.940 74.496 71.652 1.00 15.71 322 PRO A CA 1
ATOM 4905 C C . PRO A 1 322 ? 30.885 74.495 72.745 1.00 16.12 322 PRO A C 1
ATOM 4906 O O . PRO A 1 322 ? 30.850 73.556 73.550 1.00 13.06 322 PRO A O 1
ATOM 4917 N N . THR A 1 323 ? 30.013 75.501 72.798 1.00 15.14 323 THR A N 1
ATOM 4918 C CA . THR A 1 323 ? 28.934 75.472 73.776 1.00 17.03 323 THR A CA 1
ATOM 4919 C C . THR A 1 323 ? 28.036 74.269 73.538 1.00 15.57 323 THR A C 1
ATOM 4920 O O . THR A 1 323 ? 27.698 73.533 74.471 1.00 11.83 323 THR A O 1
ATOM 4931 N N . GLU A 1 324 ? 27.657 74.044 72.281 1.00 17.98 324 GLU A N 1
ATOM 4932 C CA . GLU A 1 324 ? 26.767 72.938 71.955 1.00 19.22 324 GLU A CA 1
ATOM 4933 C C . GLU A 1 324 ? 27.432 71.595 72.228 1.00 16.34 324 GLU A C 1
ATOM 4934 O O . GLU A 1 324 ? 26.810 70.692 72.799 1.00 13.70 324 GLU A O 1
ATOM 4946 N N . ASP A 1 325 ? 28.697 71.449 71.830 1.00 14.55 325 ASP A N 1
ATOM 4947 C CA . ASP A 1 325 ? 29.397 70.185 72.021 1.00 15.64 325 ASP A CA 1
ATOM 4948 C C . ASP A 1 325 ? 29.520 69.839 73.497 1.00 15.04 325 ASP A C 1
ATOM 4949 O O . ASP A 1 325 ? 29.308 68.686 73.891 1.00 15.38 325 ASP A O 1
ATOM 4958 N N . PHE A 1 326 ? 29.852 70.822 74.333 1.00 14.75 326 PHE A N 1
ATOM 4959 C CA . PHE A 1 326 ? 29.993 70.534 75.754 1.00 13.01 326 PHE A CA 1
ATOM 4960 C C . PHE A 1 326 ? 28.645 70.197 76.372 1.00 15.66 326 PHE A C 1
ATOM 4961 O O . PHE A 1 326 ? 28.547 69.281 77.196 1.00 14.13 326 PHE A O 1
ATOM 4978 N N . LYS A 1 327 ? 27.595 70.923 75.978 1.00 14.78 327 LYS A N 1
ATOM 4979 C CA . LYS A 1 327 ? 26.250 70.595 76.430 1.00 15.72 327 LYS A CA 1
ATOM 4980 C C . LYS A 1 327 ? 25.860 69.181 76.022 1.00 15.77 327 LYS A C 1
ATOM 4981 O O . LYS A 1 327 ? 25.209 68.467 76.793 1.00 15.15 327 LYS A O 1
ATOM 5000 N N . ALA A 1 328 ? 26.247 68.753 74.813 1.00 16.43 328 ALA A N 1
ATOM 5001 C CA . ALA A 1 328 ? 25.964 67.381 74.392 1.00 15.25 328 ALA A CA 1
ATOM 5002 C C . ALA A 1 328 ? 26.643 66.372 75.307 1.00 13.40 328 ALA A C 1
ATOM 5003 O O . ALA A 1 328 ? 26.068 65.323 75.630 1.00 11.06 328 ALA A O 1
ATOM 5010 N N . LEU A 1 329 ? 27.874 66.661 75.728 1.00 11.16 329 LEU A N 1
ATOM 5011 C CA . LEU A 1 329 ? 28.557 65.765 76.653 1.00 13.53 329 LEU A CA 1
ATOM 5012 C C . LEU A 1 329 ? 27.892 65.777 78.025 1.00 10.37 329 LEU A C 1
ATOM 5013 O O . LEU A 1 329 ? 27.726 64.725 78.648 1.00 10.99 329 LEU A O 1
ATOM 5029 N N . GLN A 1 330 ? 27.512 66.955 78.517 1.00 14.48 330 GLN A N 1
ATOM 5030 C CA . GLN A 1 330 ? 26.822 67.020 79.803 1.00 13.28 330 GLN A CA 1
ATOM 5031 C C . GLN A 1 330 ? 25.551 66.184 79.773 1.00 13.32 330 GLN A C 1
ATOM 5032 O O . GLN A 1 330 ? 25.270 65.416 80.701 1.00 15.07 330 GLN A O 1
ATOM 5046 N N . GLU A 1 331 ? 24.764 66.337 78.712 1.00 14.17 331 GLU A N 1
ATOM 5047 C CA . GLU A 1 331 ? 23.492 65.633 78.614 1.00 15.43 331 GLU A CA 1
ATOM 5048 C C . GLU A 1 331 ? 23.690 64.149 78.352 1.00 18.74 331 GLU A C 1
ATOM 5049 O O . GLU A 1 331 ? 22.916 63.330 78.863 1.00 15.18 331 GLU A O 1
ATOM 5061 N N . GLY A 1 332 ? 24.723 63.783 77.582 1.00 13.34 332 GLY A N 1
ATOM 5062 C CA . GLY A 1 332 ? 25.049 62.378 77.400 1.00 12.33 332 GLY A CA 1
ATOM 5063 C C . GLY A 1 332 ? 25.423 61.688 78.698 1.00 13.92 332 GLY A C 1
ATOM 5064 O O . GLY A 1 332 ? 25.061 60.531 78.923 1.00 15.62 332 GLY A O 1
ATOM 5068 N N . LEU A 1 333 ? 26.160 62.388 79.568 1.00 13.82 333 LEU A N 1
ATOM 5069 C CA . LEU A 1 333 ? 26.480 61.837 80.880 1.00 15.97 333 LEU A CA 1
ATOM 5070 C C . LEU A 1 333 ? 25.232 61.715 81.747 1.00 17.25 333 LEU A C 1
ATOM 5071 O O . LEU A 1 333 ? 25.023 60.690 82.407 1.00 17.32 333 LEU A O 1
ATOM 5087 N N . SER A 1 334 ? 24.381 62.737 81.756 1.00 19.50 334 SER A N 1
ATOM 5088 C CA . SER A 1 334 ? 23.244 62.696 82.670 1.00 21.48 334 SER A CA 1
ATOM 5089 C C . SER A 1 334 ? 22.215 61.659 82.246 1.00 17.92 334 SER A C 1
ATOM 5090 O O . SER A 1 334 ? 21.594 61.035 83.111 1.00 21.93 334 SER A O 1
ATOM 5098 N N . CYS A 1 335 ? 22.039 61.432 80.940 1.00 19.82 335 CYS A N 1
ATOM 5099 C CA . CYS A 1 335 ? 21.016 60.518 80.438 1.00 19.06 335 CYS A CA 1
ATOM 5100 C C . CYS A 1 335 ? 21.537 59.123 80.105 1.00 23.02 335 CYS A C 1
ATOM 5101 O O . CYS A 1 335 ? 20.753 58.286 79.650 1.00 27.52 335 CYS A O 1
ATOM 5109 N N . GLY A 1 336 ? 22.827 58.848 80.303 1.00 20.95 336 GLY A N 1
ATOM 5110 C CA . GLY A 1 336 ? 23.350 57.499 80.181 1.00 23.60 336 GLY A CA 1
ATOM 5111 C C . GLY A 1 336 ? 23.933 57.109 78.834 1.00 22.29 336 GLY A C 1
ATOM 5112 O O . GLY A 1 336 ? 24.285 55.938 78.654 1.00 22.75 336 GLY A O 1
ATOM 5116 N N . LEU A 1 337 ? 24.032 58.027 77.871 1.00 15.80 337 LEU A N 1
ATOM 5117 C CA . LEU A 1 337 ? 24.810 57.718 76.672 1.00 19.38 337 LEU A CA 1
ATOM 5118 C C . LEU A 1 337 ? 26.278 57.523 77.012 1.00 18.72 337 LEU A C 1
ATOM 5119 O O . LEU A 1 337 ? 26.987 56.764 76.338 1.00 18.32 337 LEU A O 1
ATOM 5135 N N . LEU A 1 338 ? 26.750 58.210 78.043 1.00 14.06 338 LEU A N 1
ATOM 5136 C CA . LEU A 1 338 ? 28.095 58.051 78.569 1.00 15.36 338 LEU A CA 1
ATOM 5137 C C . LEU A 1 338 ? 27.964 57.735 80.048 1.00 15.11 338 LEU A C 1
ATOM 5138 O O . LEU A 1 338 ? 27.285 58.464 80.779 1.00 14.03 338 LEU A O 1
ATOM 5154 N N . THR A 1 339 ? 28.582 56.650 80.483 1.00 13.92 339 THR A N 1
ATOM 5155 C CA . THR A 1 339 ? 28.495 56.283 81.887 1.00 18.67 339 THR A CA 1
ATOM 5156 C C . THR A 1 339 ? 29.544 57.028 82.703 1.00 22.69 339 THR A C 1
ATOM 5157 O O . THR A 1 339 ? 30.614 57.395 82.204 1.00 17.10 339 THR A O 1
ATOM 5168 N N . HIS A 1 340 ? 29.210 57.273 83.971 1.00 15.56 340 HIS A N 1
ATOM 5169 C CA . HIS A 1 340 ? 30.164 57.885 84.889 1.00 19.79 340 HIS A CA 1
ATOM 5170 C C . HIS A 1 340 ? 31.398 57.020 85.059 1.00 18.59 340 HIS A C 1
ATOM 5171 O O . HIS A 1 340 ? 32.493 57.538 85.308 1.00 20.94 340 HIS A O 1
ATOM 5185 N N . GLU A 1 341 ? 31.239 55.704 84.931 1.00 17.49 341 GLU A N 1
ATOM 5186 C CA . GLU A 1 341 ? 32.359 54.795 85.123 1.00 19.80 341 GLU A CA 1
ATOM 5187 C C . GLU A 1 341 ? 33.313 54.848 83.933 1.00 17.67 341 GLU A C 1
ATOM 5188 O O . GLU A 1 341 ? 34.539 54.806 84.099 1.00 18.29 341 GLU A O 1
ATOM 5200 N N . ARG A 1 342 ? 32.766 54.973 82.727 1.00 16.45 342 ARG A N 1
ATOM 5201 C CA . ARG A 1 342 ? 33.600 55.130 81.544 1.00 18.44 342 ARG A CA 1
ATOM 5202 C C . ARG A 1 342 ? 34.234 56.521 81.494 1.00 15.19 342 ARG A C 1
ATOM 5203 O O . ARG A 1 342 ? 35.375 56.676 81.044 1.00 13.27 342 ARG A O 1
ATOM 5224 N N . LEU A 1 343 ? 33.511 57.546 81.947 1.00 15.65 343 LEU A N 1
ATOM 5225 C CA . LEU A 1 343 ? 34.102 58.877 82.049 1.00 18.74 343 LEU A CA 1
ATOM 5226 C C . LEU A 1 343 ? 35.349 58.852 82.924 1.00 15.96 343 LEU A C 1
ATOM 5227 O O . LEU A 1 343 ? 36.396 59.396 82.553 1.00 13.47 343 LEU A O 1
ATOM 5243 N N . ASP A 1 344 ? 35.258 58.217 84.095 1.00 16.33 344 ASP A N 1
ATOM 5244 C CA . ASP A 1 344 ? 36.400 58.177 85.001 1.00 16.82 344 ASP A CA 1
ATOM 5245 C C . ASP A 1 344 ? 37.566 57.416 84.393 1.00 14.86 344 ASP A C 1
ATOM 5246 O O . ASP A 1 344 ? 38.727 57.753 84.646 1.00 14.86 344 ASP A O 1
ATOM 5255 N N . GLU A 1 345 ? 37.279 56.395 83.590 1.00 12.67 345 GLU A N 1
ATOM 5256 C CA . GLU A 1 345 ? 38.340 55.592 82.999 1.00 16.82 345 GLU A CA 1
ATOM 5257 C C . GLU A 1 345 ? 39.041 56.352 81.882 1.00 11.42 345 GLU A C 1
ATOM 5258 O O . GLU A 1 345 ? 40.266 56.276 81.736 1.00 12.66 345 GLU A O 1
ATOM 5270 N N . ALA A 1 346 ? 38.283 57.108 81.094 1.00 13.75 346 ALA A N 1
ATOM 5271 C CA . ALA A 1 346 ? 38.893 57.949 80.071 1.00 14.31 346 ALA A CA 1
ATOM 5272 C C . ALA A 1 346 ? 39.787 59.008 80.702 1.00 13.42 346 ALA A C 1
ATOM 5273 O O . ALA A 1 346 ? 40.936 59.199 80.288 1.00 12.53 346 ALA A O 1
ATOM 5280 N N . VAL A 1 347 ? 39.274 59.712 81.713 1.00 13.75 347 VAL A N 1
ATOM 5281 C CA . VAL A 1 347 ? 40.053 60.768 82.351 1.00 10.75 347 VAL A CA 1
ATOM 5282 C C . VAL A 1 347 ? 41.276 60.195 83.045 1.00 12.45 347 VAL A C 1
ATOM 5283 O O . VAL A 1 347 ? 42.332 60.836 83.081 1.00 14.17 347 VAL A O 1
ATOM 5296 N N . ALA A 1 348 ? 41.169 58.989 83.603 1.00 10.51 348 ALA A N 1
ATOM 5297 C CA . ALA A 1 348 ? 42.335 58.371 84.222 1.00 12.83 348 ALA A CA 1
ATOM 5298 C C . AL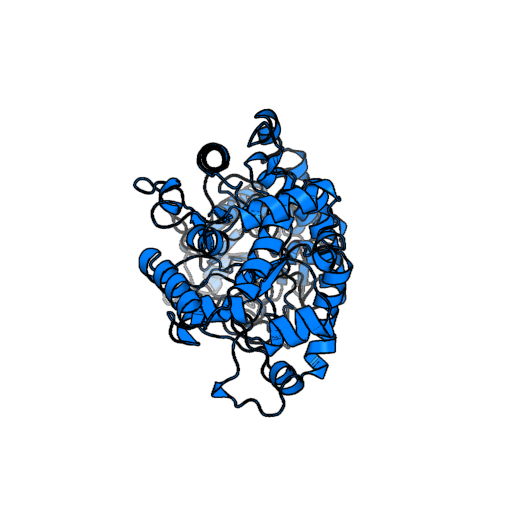A A 1 348 ? 43.454 58.176 83.206 1.00 13.48 348 ALA A C 1
ATOM 5299 O O . ALA A 1 348 ? 44.631 58.386 83.519 1.00 11.29 348 ALA A O 1
ATOM 5306 N N . ARG A 1 349 ? 43.110 57.773 81.981 1.00 10.65 349 ARG A N 1
ATOM 5307 C CA . ARG A 1 349 ? 44.142 57.570 80.972 1.00 10.06 349 ARG A CA 1
ATOM 5308 C C . ARG A 1 349 ? 44.702 58.896 80.470 1.00 11.76 349 ARG A C 1
ATOM 5309 O O . ARG A 1 349 ? 45.872 58.961 80.078 1.00 10.85 349 ARG A O 1
ATOM 5330 N N . ILE A 1 350 ? 43.892 59.955 80.480 1.00 10.65 350 ILE A N 1
ATOM 5331 C CA . ILE A 1 350 ? 44.378 61.286 80.122 1.00 11.09 350 ILE A CA 1
ATOM 5332 C C . ILE A 1 350 ? 45.341 61.802 81.182 1.00 13.59 350 ILE A C 1
ATOM 5333 O O . ILE A 1 350 ? 46.467 62.217 80.886 1.00 11.17 350 ILE A O 1
ATOM 5349 N N . LEU A 1 351 ? 44.899 61.807 82.436 1.00 10.98 351 LEU A N 1
ATOM 5350 C CA . LEU A 1 351 ? 45.763 62.243 83.521 1.00 13.16 351 LEU A CA 1
ATOM 5351 C C . LEU A 1 351 ? 47.014 61.389 83.615 1.00 12.08 351 LEU A C 1
ATOM 5352 O O . LEU A 1 351 ? 48.083 61.898 83.961 1.00 15.56 351 LEU A O 1
ATOM 5368 N N . GLY A 1 352 ? 46.907 60.097 83.302 1.00 11.81 352 GLY A N 1
ATOM 5369 C CA . GLY A 1 352 ? 48.073 59.236 83.378 1.00 13.01 352 GLY A CA 1
ATOM 5370 C C . GLY A 1 352 ? 49.160 59.628 82.396 1.00 10.80 352 GLY A C 1
ATOM 5371 O O . GLY A 1 352 ? 50.351 59.487 82.685 1.00 12.73 352 GLY A O 1
ATOM 5375 N N . MET A 1 353 ? 48.773 60.112 81.214 1.00 11.08 353 MET A N 1
ATOM 5376 C CA . MET A 1 353 ? 49.791 60.555 80.267 1.00 10.48 353 MET A CA 1
ATOM 5377 C C . MET A 1 353 ? 50.414 61.867 80.722 1.00 12.84 353 MET A C 1
ATOM 5378 O O . MET A 1 353 ? 51.606 62.102 80.493 1.00 13.25 353 MET A O 1
ATOM 5392 N N . LYS A 1 354 ? 49.623 62.724 81.374 1.00 11.73 354 LYS A N 1
ATOM 5393 C CA . LYS A 1 354 ? 50.163 63.952 81.940 1.00 10.84 354 LYS A CA 1
ATOM 5394 C C . LYS A 1 354 ? 51.156 63.644 83.052 1.00 13.84 354 LYS A C 1
ATOM 5395 O O . LYS A 1 354 ? 52.212 64.281 83.144 1.00 13.21 354 LYS A O 1
ATOM 5414 N N . ALA A 1 355 ? 50.855 62.635 83.876 1.00 12.58 355 ALA A N 1
ATOM 5415 C CA . ALA A 1 355 ? 51.799 62.198 84.897 1.00 13.84 355 ALA A CA 1
ATOM 5416 C C . ALA A 1 355 ? 53.019 61.533 84.276 1.00 15.21 355 ALA A C 1
ATOM 5417 O O . ALA A 1 355 ? 54.142 61.714 84.760 1.00 13.44 355 ALA A O 1
ATOM 5424 N N . LYS A 1 356 ? 52.827 60.765 83.198 1.00 14.58 356 LYS A N 1
ATOM 5425 C CA . LYS A 1 356 ? 53.965 60.136 82.530 1.00 14.64 356 LYS A CA 1
ATOM 5426 C C . LYS A 1 356 ? 54.970 61.185 82.074 1.00 15.55 356 LYS A C 1
ATOM 5427 O O . LYS A 1 356 ? 56.185 60.991 82.193 1.00 14.02 356 LYS A O 1
ATOM 5446 N N . LEU A 1 357 ? 54.474 62.297 81.538 1.00 15.07 357 LEU A N 1
ATOM 5447 C CA . LEU A 1 357 ? 55.299 63.416 81.109 1.00 16.38 357 LEU A CA 1
ATOM 5448 C C . LEU A 1 357 ? 55.830 64.245 82.271 1.00 18.12 357 LEU A C 1
ATOM 5449 O O . LEU A 1 357 ? 56.648 65.144 82.045 1.00 16.22 357 LEU A O 1
ATOM 5465 N N . ARG A 1 358 ? 55.367 63.978 83.492 1.00 16.92 358 ARG A N 1
ATOM 5466 C CA . ARG A 1 358 ? 55.743 64.746 84.678 1.00 18.42 358 ARG A CA 1
ATOM 5467 C C . ARG A 1 358 ? 55.386 66.221 84.523 1.00 20.35 358 ARG A C 1
ATOM 5468 O O . ARG A 1 358 ? 56.131 67.103 84.950 1.00 21.90 358 ARG A O 1
ATOM 5489 N N . LEU A 1 359 ? 54.231 66.499 83.915 1.00 14.71 359 LEU A N 1
ATOM 5490 C CA . LEU A 1 359 ? 53.777 67.880 83.810 1.00 19.25 359 LEU A CA 1
ATOM 5491 C C . LEU A 1 359 ? 53.420 68.442 85.183 1.00 21.33 359 LEU A C 1
ATOM 5492 O O . LEU A 1 359 ? 53.702 69.615 85.451 1.00 25.59 359 LEU A O 1
ATOM 5508 N N . PRO A 1 360 ? 52.808 67.658 86.079 1.00 21.03 360 PRO A N 1
ATOM 5509 C CA . PRO A 1 360 ? 52.409 68.230 87.374 1.00 24.26 360 PRO A CA 1
ATOM 5510 C C . PRO A 1 360 ? 53.572 68.760 88.178 1.00 29.99 360 PRO A C 1
ATOM 551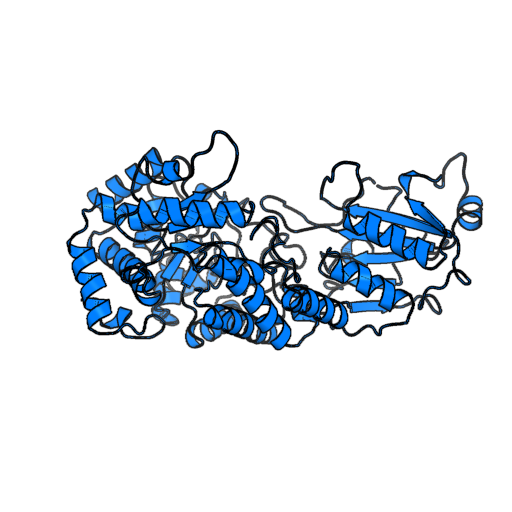1 O O . PRO A 1 360 ? 53.415 69.750 88.904 1.00 36.07 360 PRO A O 1
ATOM 5522 N N . GLU A 1 361 ? 54.736 68.129 88.070 1.00 28.33 361 GLU A N 1
ATOM 5523 C CA . GLU A 1 361 ? 55.900 68.470 88.877 1.00 41.85 361 GLU A CA 1
ATOM 5524 C C . GLU A 1 361 ? 56.871 69.403 88.167 1.00 42.61 361 GLU A C 1
ATOM 5525 O O . GLU A 1 361 ? 57.906 69.749 88.744 1.00 48.39 361 GLU A O 1
ATOM 5531 N N . ARG A 1 362 ? 56.572 69.819 86.937 1.00 41.69 362 ARG A N 1
ATOM 5532 C CA . ARG A 1 362 ? 57.470 70.704 86.205 1.00 46.49 362 ARG A CA 1
ATOM 5533 C C . ARG A 1 362 ? 57.380 72.120 86.769 1.00 50.74 362 ARG A C 1
ATOM 5534 O O . ARG A 1 362 ? 56.293 72.705 86.826 1.00 53.30 362 ARG A O 1
ATOM 5538 N N . LYS A 1 363 ? 58.523 72.670 87.193 1.00 57.00 363 LYS A N 1
ATOM 5539 C CA . LYS A 1 363 ? 58.541 74.017 87.758 1.00 53.47 363 LYS A CA 1
ATOM 5540 C C . LYS A 1 363 ? 58.411 75.078 86.671 1.00 53.54 363 LYS A C 1
ATOM 5541 O O . LYS A 1 363 ? 57.655 76.043 86.829 1.00 46.97 363 LYS A O 1
ATOM 5545 N N . ASP A 1 364 ? 59.146 74.924 85.574 1.00 46.26 364 ASP A N 1
ATOM 5546 C CA . ASP A 1 364 ? 58.992 75.773 84.407 1.00 38.79 364 ASP A CA 1
ATOM 5547 C C . ASP A 1 364 ? 58.091 75.075 83.398 1.00 42.24 364 ASP A C 1
ATOM 5548 O O . ASP A 1 364 ? 58.073 73.847 83.298 1.00 40.73 364 ASP A O 1
ATOM 5552 N N . VAL A 1 365 ? 57.338 75.879 82.648 1.00 33.93 365 VAL A N 1
ATOM 5553 C CA . VAL A 1 365 ? 56.328 75.362 81.733 1.00 33.86 365 VAL A CA 1
ATOM 5554 C C . VAL A 1 365 ? 56.861 75.207 80.312 1.00 37.91 365 VAL A C 1
ATOM 5555 O O . VAL A 1 365 ? 56.219 74.539 79.484 1.00 31.51 365 VAL A O 1
ATOM 5568 N N . VAL A 1 366 ? 58.014 75.793 80.008 1.00 33.12 366 VAL A N 1
ATOM 5569 C CA . VAL A 1 366 ? 58.723 75.546 78.755 1.00 30.75 366 VAL A CA 1
ATOM 5570 C C . VAL A 1 366 ? 60.198 75.366 79.068 1.00 32.55 366 VAL A C 1
ATOM 5571 O O . VAL A 1 366 ? 60.668 75.737 80.154 1.00 29.00 366 VAL A O 1
ATOM 5584 N N . PRO A 1 367 ? 60.957 74.790 78.142 1.00 29.22 367 PRO A N 1
ATOM 5585 C CA . PRO A 1 367 ? 62.401 74.656 78.360 1.00 27.66 367 PRO A CA 1
ATOM 5586 C C . PRO A 1 367 ? 63.062 76.021 78.330 1.00 25.62 367 PRO A C 1
ATOM 5587 O O . PRO A 1 367 ? 62.436 77.006 77.914 1.00 24.87 367 PRO A O 1
ATOM 5598 N N . PRO A 1 368 ? 64.319 76.122 78.761 1.00 30.47 368 PRO A N 1
ATOM 5599 C CA . PRO A 1 368 ? 65.027 77.406 78.673 1.00 28.53 368 PRO A CA 1
ATOM 5600 C C . PRO A 1 368 ? 65.021 77.954 77.252 1.00 29.39 368 PRO A C 1
ATOM 5601 O O . PRO A 1 368 ? 64.935 77.205 76.276 1.00 28.24 368 PRO A O 1
ATOM 5612 N N . LEU A 1 369 ? 65.117 79.285 77.149 1.00 27.79 369 LEU A N 1
ATOM 5613 C CA . LEU A 1 369 ? 65.193 79.947 75.848 1.00 28.42 369 LEU A CA 1
ATOM 5614 C C . LEU A 1 369 ? 66.259 79.315 74.967 1.00 26.88 369 LEU A C 1
ATOM 5615 O O . LEU A 1 369 ? 66.097 79.246 73.744 1.00 25.00 369 LEU A O 1
ATOM 5631 N N . HIS A 1 370 ? 67.354 78.856 75.582 1.00 23.57 370 HIS A N 1
ATOM 5632 C CA . HIS A 1 370 ? 68.439 78.176 74.881 1.00 31.99 370 HIS A CA 1
ATOM 5633 C C . HIS A 1 370 ? 67.932 77.055 73.974 1.00 29.48 370 HIS A C 1
ATOM 5634 O O . HIS A 1 370 ? 68.534 76.776 72.930 1.00 22.96 370 HIS A O 1
ATOM 5648 N N . ALA A 1 371 ? 66.826 76.406 74.350 1.00 25.30 371 ALA A N 1
ATOM 5649 C CA . ALA A 1 371 ? 66.315 75.286 73.564 1.00 23.28 371 ALA A CA 1
ATOM 5650 C C . ALA A 1 371 ? 65.865 75.726 72.178 1.00 18.93 371 ALA A C 1
ATOM 5651 O O . ALA A 1 371 ? 65.900 74.930 71.232 1.00 18.97 371 ALA A O 1
ATOM 5658 N N . MET A 1 372 ? 65.437 76.981 72.036 1.00 17.93 372 MET A N 1
ATOM 5659 C CA . MET A 1 372 ? 64.969 77.475 70.747 1.00 19.78 372 MET A CA 1
ATOM 5660 C C . MET A 1 372 ? 66.056 77.438 69.686 1.00 19.24 372 MET A C 1
ATOM 5661 O O . MET A 1 372 ? 65.736 77.433 68.491 1.00 17.93 372 MET A O 1
ATOM 5675 N N . GLU A 1 373 ? 67.328 77.427 70.090 1.00 23.13 373 GLU A N 1
ATOM 5676 C CA . GLU A 1 373 ? 68.421 77.383 69.126 1.00 20.79 373 GLU A CA 1
ATOM 5677 C C . GLU A 1 373 ? 68.472 76.072 68.359 1.00 16.73 373 GLU A C 1
ATOM 5678 O O . GLU A 1 373 ? 69.169 75.997 67.345 1.00 17.81 373 GLU A O 1
ATOM 5690 N N . ARG A 1 374 ? 67.759 75.041 68.814 1.00 16.49 374 ARG A N 1
ATOM 5691 C CA . ARG A 1 374 ? 67.691 73.795 68.061 1.00 19.80 374 ARG A CA 1
ATOM 5692 C C . ARG A 1 374 ? 66.869 73.941 66.794 1.00 15.93 374 ARG A C 1
ATOM 5693 O O . ARG A 1 374 ? 67.031 73.138 65.868 1.00 16.91 374 ARG A O 1
ATOM 5714 N N . ILE A 1 375 ? 65.968 74.920 66.748 1.00 18.09 375 ILE A N 1
ATOM 5715 C CA . ILE A 1 375 ? 65.081 75.073 65.604 1.00 19.15 375 ILE A CA 1
ATOM 5716 C C . ILE A 1 375 ? 65.870 75.648 64.438 1.00 18.02 375 ILE A C 1
ATOM 5717 O O . ILE A 1 375 ? 66.567 76.661 64.582 1.00 17.24 375 ILE A O 1
ATOM 5733 N N . GLN A 1 376 ? 65.766 74.995 63.277 1.00 15.04 376 GLN A N 1
ATOM 5734 C CA . GLN A 1 376 ? 66.567 75.321 62.095 1.00 15.61 376 GLN A CA 1
ATOM 5735 C C . GLN A 1 376 ? 68.059 75.270 62.404 1.00 21.45 376 GLN A C 1
ATOM 5736 O O . GLN A 1 376 ? 68.854 76.012 61.823 1.00 19.65 376 GLN A O 1
ATOM 5750 N N . SER A 1 377 ? 68.452 74.374 63.303 1.00 17.38 377 SER A N 1
ATOM 5751 C CA . SER A 1 377 ? 69.857 74.206 63.627 1.00 18.79 377 SER A CA 1
ATOM 5752 C C . SER A 1 377 ? 70.610 73.581 62.454 1.00 19.97 377 SER A C 1
ATOM 5753 O O . SER A 1 377 ? 70.028 72.960 61.555 1.00 17.93 377 SER A O 1
ATOM 5761 N N . LYS A 1 378 ? 71.935 73.748 62.473 1.00 16.11 378 LYS A N 1
ATOM 5762 C CA . LYS A 1 378 ? 72.756 73.194 61.403 1.00 17.72 378 LYS A CA 1
ATOM 5763 C C . LYS A 1 378 ? 72.591 71.681 61.322 1.00 16.40 378 LYS A C 1
ATOM 5764 O O . LYS A 1 378 ? 72.513 71.116 60.224 1.00 16.09 378 LYS A O 1
ATOM 5768 N N . LYS A 1 379 ? 72.524 71.014 62.475 1.00 17.68 379 LYS A N 1
ATOM 5769 C CA . LYS A 1 379 ? 72.323 69.567 62.503 1.00 19.06 379 LYS A CA 1
ATOM 5770 C C . LYS A 1 379 ? 71.050 69.175 61.758 1.00 15.79 379 LYS A C 1
ATOM 5771 O O . LYS A 1 379 ? 71.053 68.246 60.941 1.00 16.24 379 LYS A O 1
ATOM 5790 N N . HIS A 1 380 ? 69.947 69.876 62.027 1.00 17.91 380 HIS A N 1
ATOM 5791 C CA . HIS A 1 380 ? 68.677 69.515 61.408 1.00 16.31 380 HIS A CA 1
ATOM 5792 C C . HIS A 1 380 ? 68.696 69.784 59.908 1.00 18.04 380 HIS A C 1
ATOM 5793 O O . HIS A 1 380 ? 68.210 68.964 59.120 1.00 17.47 380 HIS A O 1
ATOM 5807 N N . LYS A 1 381 ? 69.263 70.921 59.493 1.00 18.94 381 LYS A N 1
ATOM 5808 C CA . LYS A 1 381 ? 69.371 71.213 58.068 1.00 18.90 381 LYS A CA 1
ATOM 5809 C C . LYS A 1 381 ? 70.247 70.184 57.371 1.00 18.06 381 LYS A C 1
ATOM 5810 O O . LYS A 1 381 ? 69.969 69.785 56.234 1.00 18.02 381 LYS A O 1
ATOM 5819 N N . LYS A 1 382 ? 71.307 69.733 58.051 1.00 18.88 382 LYS A N 1
ATOM 5820 C CA . LYS A 1 382 ? 72.193 68.719 57.493 1.00 18.67 382 LYS A CA 1
ATOM 5821 C C . LYS A 1 382 ? 71.456 67.405 57.250 1.00 18.24 382 LYS A C 1
ATOM 5822 O O . LYS A 1 382 ? 71.631 66.770 56.205 1.00 16.25 382 LYS A O 1
ATOM 5832 N N . TRP A 1 383 ? 70.636 66.976 58.208 1.00 15.51 383 TRP A N 1
ATOM 5833 C CA . TRP A 1 383 ? 69.865 65.749 58.029 1.00 15.79 383 TRP A CA 1
ATOM 5834 C C . TRP A 1 383 ? 68.905 65.863 56.852 1.00 15.68 383 TRP A C 1
ATOM 5835 O O . TRP A 1 383 ? 68.696 64.891 56.119 1.00 14.99 383 TRP A O 1
ATOM 5856 N N . ALA A 1 384 ? 68.297 67.037 56.665 1.00 14.89 384 ALA A N 1
ATOM 5857 C CA . ALA A 1 384 ? 67.413 67.229 55.519 1.00 12.87 384 ALA A CA 1
ATOM 5858 C C . ALA A 1 384 ? 68.167 67.060 54.208 1.00 17.31 384 ALA A C 1
ATOM 5859 O O . ALA A 1 384 ? 67.633 66.501 53.240 1.00 14.17 384 ALA A O 1
ATOM 5866 N N . LEU A 1 385 ? 69.410 67.545 54.153 1.00 13.23 385 LEU A N 1
ATOM 5867 C CA . LEU A 1 385 ? 70.199 67.399 52.937 1.00 14.35 385 LEU A CA 1
ATOM 5868 C C . LEU A 1 385 ? 70.576 65.943 52.692 1.00 17.52 385 LEU A C 1
ATOM 5869 O O . LEU A 1 385 ? 70.514 65.468 51.553 1.00 18.03 385 LEU A O 1
ATOM 5885 N N . GLU A 1 386 ? 70.972 65.220 53.746 1.00 14.47 386 GLU A N 1
ATOM 5886 C CA . GLU A 1 386 ? 71.302 63.805 53.599 1.00 15.22 386 GLU A CA 1
ATOM 5887 C C . GLU A 1 386 ? 70.104 63.007 53.099 1.00 16.36 386 GLU A C 1
ATOM 5888 O O . GLU A 1 386 ? 70.241 62.142 52.225 1.00 15.75 386 GLU A O 1
ATOM 5900 N N . ILE A 1 387 ? 68.922 63.270 53.658 1.00 14.91 387 ILE A N 1
ATOM 5901 C CA . ILE A 1 387 ? 67.739 62.520 53.258 1.00 15.37 387 ILE A CA 1
ATOM 5902 C C . ILE A 1 387 ? 67.394 62.815 51.805 1.00 15.56 387 ILE A C 1
ATOM 5903 O O . ILE A 1 387 ? 67.062 61.904 51.039 1.00 16.57 387 ILE A O 1
ATOM 5919 N N . ALA A 1 388 ? 67.498 64.077 51.384 1.00 17.94 388 ALA A N 1
ATOM 5920 C CA . ALA A 1 388 ? 67.275 64.378 49.975 1.00 17.88 388 ALA A CA 1
ATOM 5921 C C . ALA A 1 388 ? 68.289 63.647 49.098 1.00 16.13 388 ALA A C 1
ATOM 5922 O O . ALA A 1 388 ? 67.931 63.053 48.076 1.00 13.09 388 ALA A O 1
ATOM 5929 N N . ASP A 1 389 ? 69.559 63.652 49.501 1.00 14.61 389 ASP A N 1
ATOM 5930 C CA . ASP A 1 389 ? 70.575 62.934 48.743 1.00 17.06 389 ASP A CA 1
ATOM 5931 C C . ASP A 1 389 ? 70.216 61.459 48.606 1.00 15.83 389 ASP A C 1
ATOM 5932 O O . ASP A 1 389 ? 70.393 60.866 47.536 1.00 18.35 389 ASP A O 1
ATOM 5941 N N . GLU A 1 390 ? 69.690 60.851 49.669 1.00 16.13 390 GLU A N 1
ATOM 5942 C CA . GLU A 1 390 ? 69.415 59.421 49.647 1.00 17.20 390 GLU A CA 1
ATOM 5943 C C . GLU A 1 390 ? 68.053 59.075 49.064 1.00 14.63 390 GLU A C 1
ATOM 5944 O O . GLU A 1 390 ? 67.841 57.917 48.692 1.00 16.85 390 GLU A O 1
ATOM 5956 N N . SER A 1 391 ? 67.136 60.038 48.968 1.00 14.04 391 SER A N 1
ATOM 5957 C CA . SER A 1 391 ? 65.745 59.726 48.652 1.00 14.76 391 SER A CA 1
ATOM 5958 C C . SER A 1 391 ? 65.423 59.810 47.163 1.00 18.36 391 SER A C 1
ATOM 5959 O O . SER A 1 391 ? 64.634 59.000 46.656 1.00 16.13 391 SER A O 1
ATOM 5967 N N . ILE A 1 392 ? 66.002 60.774 46.444 1.00 19.46 392 ILE A N 1
ATOM 5968 C CA . ILE A 1 392 ? 65.535 61.063 45.094 1.00 17.52 392 ILE A CA 1
ATOM 5969 C C . ILE A 1 392 ? 65.711 59.830 44.222 1.00 17.30 392 ILE A C 1
ATOM 5970 O O . ILE A 1 392 ? 66.769 59.188 44.226 1.00 15.82 392 ILE A O 1
ATOM 5986 N N . THR A 1 393 ? 64.662 59.488 43.471 1.00 15.72 393 THR A N 1
ATOM 5987 C CA . THR A 1 393 ? 64.547 58.184 42.827 1.00 17.75 393 THR A CA 1
ATOM 5988 C C . THR A 1 393 ? 64.432 58.352 41.322 1.00 17.83 393 THR A C 1
ATOM 5989 O O . THR A 1 393 ? 63.502 59.003 40.836 1.00 14.46 393 THR A O 1
ATOM 6000 N N . LEU A 1 394 ? 65.367 57.748 40.589 1.00 18.57 394 LEU A N 1
ATOM 6001 C CA . LEU A 1 394 ? 65.276 57.655 39.134 1.00 17.59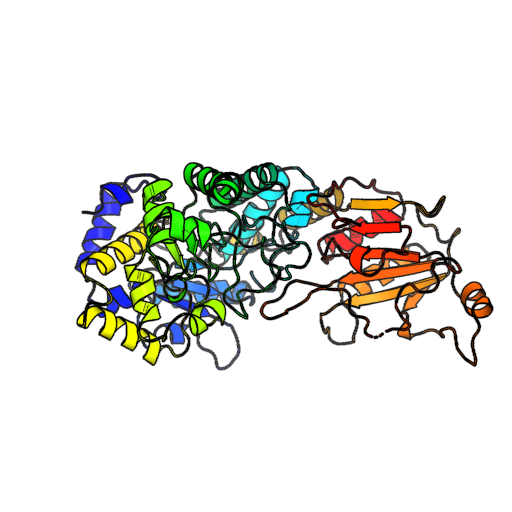 394 LEU A CA 1
ATOM 6002 C C . LEU A 1 394 ? 64.347 56.492 38.786 1.00 18.87 394 LEU A C 1
ATOM 6003 O O . LEU A 1 394 ? 64.729 55.328 38.932 1.00 17.14 394 LEU A O 1
ATOM 6019 N N . VAL A 1 395 ? 63.129 56.794 38.339 1.00 17.18 395 VAL A N 1
ATOM 6020 C CA . VAL A 1 395 ? 62.109 55.762 38.121 1.00 16.75 395 VAL A CA 1
ATOM 6021 C C . VAL A 1 395 ? 62.178 55.203 36.712 1.00 19.81 395 VAL A C 1
ATOM 6022 O O . VAL A 1 395 ? 62.133 53.987 36.503 1.00 19.43 395 VAL A O 1
ATOM 6035 N N . LYS A 1 396 ? 62.264 56.092 35.731 1.00 18.63 396 LYS A N 1
ATOM 6036 C CA . LYS A 1 396 ? 62.199 55.727 34.325 1.00 21.98 396 LYS A CA 1
ATOM 6037 C C . LYS A 1 396 ? 63.271 56.530 33.612 1.00 21.10 396 LYS A C 1
ATOM 6038 O O . LYS A 1 396 ? 63.362 57.745 33.802 1.00 19.11 396 LYS A O 1
ATOM 6057 N N . ASP A 1 397 ? 64.107 55.843 32.838 1.00 23.69 397 ASP A N 1
ATOM 6058 C CA . ASP A 1 397 ? 65.290 56.430 32.230 1.00 25.78 397 ASP A CA 1
ATOM 6059 C C . ASP A 1 397 ? 65.476 55.818 30.841 1.00 28.13 397 ASP A C 1
ATOM 6060 O O . ASP A 1 397 ? 66.451 55.134 30.560 1.00 24.07 397 ASP A O 1
ATOM 6069 N N . LYS A 1 398 ? 64.507 56.055 29.954 1.00 25.38 398 LYS A N 1
ATOM 6070 C CA . LYS A 1 398 ? 64.487 55.438 28.632 1.00 31.08 398 LYS A CA 1
ATOM 6071 C C . LYS A 1 398 ? 64.782 56.450 27.529 1.00 29.32 398 LYS A C 1
ATOM 6072 O O . LYS A 1 398 ? 64.290 56.323 26.405 1.00 34.77 398 LYS A O 1
ATOM 6084 N N . GLN A 1 399 ? 65.607 57.444 27.839 1.00 29.77 399 GLN A N 1
ATOM 6085 C CA . GLN A 1 399 ? 65.958 58.532 26.932 1.00 29.60 399 GLN A CA 1
ATOM 6086 C C . GLN A 1 399 ? 67.480 58.519 26.799 1.00 26.74 399 GLN A C 1
ATOM 6087 O O . GLN A 1 399 ? 68.181 59.202 27.549 1.00 27.11 399 GLN A O 1
ATOM 6101 N N . LYS A 1 400 ? 67.988 57.733 25.851 1.00 30.09 400 LYS A N 1
ATOM 6102 C CA . LYS A 1 400 ? 69.427 57.501 25.753 1.00 30.13 400 LYS A CA 1
ATOM 6103 C C . LYS A 1 400 ? 70.192 58.814 25.659 1.00 28.84 400 LYS A C 1
ATOM 6104 O O . LYS A 1 400 ? 69.897 59.669 24.818 1.00 32.71 400 LYS A O 1
ATOM 6108 N N . GLY A 1 401 ? 71.181 58.969 26.532 1.00 30.47 401 GLY A N 1
ATOM 6109 C CA . GLY A 1 401 ? 72.036 60.131 26.507 1.00 27.69 401 GLY A CA 1
ATOM 6110 C C . GLY A 1 401 ? 71.469 61.378 27.146 1.00 28.92 401 GLY A C 1
ATOM 6111 O O . GLY A 1 401 ? 72.151 62.408 27.145 1.00 24.19 401 GLY A O 1
ATOM 6115 N N . LEU A 1 402 ? 70.253 61.333 27.698 1.00 27.70 402 LEU A N 1
ATOM 6116 C CA . LEU A 1 402 ? 69.682 62.537 28.297 1.00 24.82 402 LEU A CA 1
ATOM 6117 C C . LEU A 1 402 ? 70.499 62.976 29.502 1.00 23.56 402 LEU A C 1
ATOM 6118 O O . LEU A 1 402 ? 70.989 64.107 29.562 1.00 23.43 402 LEU A O 1
ATOM 6134 N N . LEU A 1 403 ? 70.642 62.078 30.496 1.00 25.30 403 LEU A N 1
ATOM 6135 C CA . LEU A 1 403 ? 71.356 62.378 31.723 1.00 23.92 403 LEU A CA 1
ATOM 6136 C C . LEU A 1 403 ? 72.816 61.941 31.613 1.00 21.28 403 LEU A C 1
ATOM 6137 O O . LEU A 1 403 ? 73.120 60.945 30.952 1.00 24.13 403 LEU A O 1
ATOM 6153 N N . PRO A 1 404 ? 73.754 62.677 32.232 1.00 23.28 404 PRO A N 1
ATOM 6154 C CA . PRO A 1 404 ? 73.499 63.923 32.961 1.00 22.30 404 PRO A CA 1
ATOM 6155 C C . PRO A 1 404 ? 73.237 65.107 32.033 1.00 22.23 404 PRO A C 1
ATOM 6156 O O . PRO A 1 404 ? 73.757 65.142 30.914 1.00 21.02 404 PRO A O 1
ATOM 6167 N N . LEU A 1 405 ? 72.441 66.063 32.501 1.00 18.49 405 LEU A N 1
ATOM 6168 C CA . LEU A 1 405 ? 72.171 67.262 31.720 1.00 18.70 405 LEU A CA 1
ATOM 6169 C C . LEU A 1 405 ? 73.436 68.098 31.565 1.00 23.90 405 LEU A C 1
ATOM 6170 O O . LEU A 1 405 ? 74.313 68.113 32.438 1.00 19.99 405 LEU A O 1
ATOM 6186 N N . SER A 1 406 ? 73.521 68.798 30.430 1.00 21.92 406 SER A N 1
ATOM 6187 C CA . SER A 1 406 ? 74.629 69.671 30.124 1.00 23.28 406 SER A CA 1
ATOM 6188 C C . SER A 1 406 ? 74.164 70.788 29.201 1.00 21.58 406 SER A C 1
ATOM 6189 O O . SER A 1 406 ? 73.484 70.499 28.202 1.00 23.31 406 SER A O 1
ATOM 6197 N N . PRO A 1 407 ? 74.516 72.048 29.480 1.00 24.36 407 PRO A N 1
ATOM 6198 C CA . PRO A 1 407 ? 74.207 73.116 28.515 1.00 23.05 407 PRO A CA 1
ATOM 6199 C C . PRO A 1 407 ? 74.755 72.844 27.125 1.00 28.51 407 PRO A C 1
ATOM 6200 O O . PRO A 1 407 ? 74.226 73.383 26.144 1.00 29.71 407 PRO A O 1
ATOM 6211 N N . GLN A 1 408 ? 75.792 72.017 27.001 1.00 26.26 408 GLN A N 1
ATOM 6212 C CA . GLN A 1 408 ? 76.344 71.702 25.691 1.00 30.70 408 GLN A CA 1
ATOM 6213 C C . GLN A 1 408 ? 75.575 70.592 24.990 1.00 31.49 408 GLN A C 1
ATOM 6214 O O . GLN A 1 408 ? 75.848 70.315 23.817 1.00 33.98 408 GLN A O 1
ATOM 6228 N N . LYS A 1 409 ? 74.628 69.955 25.676 1.00 22.94 409 LYS A N 1
ATOM 6229 C CA . LYS A 1 409 ? 73.675 69.059 25.039 1.00 25.57 409 LYS A CA 1
ATOM 6230 C C . LYS A 1 409 ? 72.299 69.690 24.852 1.00 24.00 409 LYS A C 1
ATOM 6231 O O . LYS A 1 409 ? 71.646 69.426 23.839 1.00 21.06 409 LYS A O 1
ATOM 6250 N N . THR A 1 410 ? 71.836 70.511 25.807 1.00 25.31 410 THR A N 1
ATOM 6251 C CA . THR A 1 410 ? 70.503 71.124 25.735 1.00 20.94 410 THR A CA 1
ATOM 6252 C C . THR A 1 410 ? 70.578 72.518 26.371 1.00 22.16 410 THR A C 1
ATOM 6253 O O . THR A 1 410 ? 70.322 72.689 27.566 1.00 21.51 410 THR A O 1
ATOM 6264 N N . LYS A 1 411 ? 70.886 73.524 25.548 1.00 21.82 411 LYS A N 1
ATOM 6265 C CA . LYS A 1 411 ? 71.089 74.871 26.079 1.00 21.25 411 LYS A CA 1
ATOM 6266 C C . LYS A 1 411 ? 69.775 75.502 26.531 1.00 21.75 411 LYS A C 1
ATOM 6267 O O . LYS A 1 411 ? 69.702 76.091 27.616 1.00 20.52 411 LYS A O 1
ATOM 6286 N N . ARG A 1 412 ? 68.730 75.415 25.709 1.00 20.06 412 ARG A N 1
ATOM 6287 C CA . ARG A 1 412 ? 67.496 76.154 25.951 1.00 17.87 412 ARG A CA 1
ATOM 6288 C C . ARG A 1 412 ? 66.449 75.235 26.576 1.00 15.56 412 ARG A C 1
ATOM 6289 O O . ARG A 1 412 ? 66.096 74.200 26.003 1.00 18.29 412 ARG A O 1
ATOM 6310 N N . ILE A 1 413 ? 65.955 75.624 27.746 1.00 14.85 413 ILE A N 1
ATOM 6311 C CA . ILE A 1 413 ? 65.032 74.816 28.531 1.00 17.00 413 ILE A CA 1
ATOM 6312 C C . ILE A 1 413 ? 63.750 75.611 28.737 1.00 18.03 413 ILE A C 1
ATOM 6313 O O . ILE A 1 413 ? 63.792 76.803 29.059 1.00 17.22 413 ILE A O 1
ATOM 6329 N N . ILE A 1 414 ? 62.615 74.946 28.559 1.00 13.39 414 ILE A N 1
ATOM 6330 C CA . ILE A 1 414 ? 61.325 75.481 28.972 1.00 15.96 414 ILE A CA 1
ATOM 6331 C C . ILE A 1 414 ? 60.930 74.755 30.244 1.00 14.68 414 ILE A C 1
ATOM 6332 O O . ILE A 1 414 ? 60.838 73.521 30.257 1.00 15.50 414 ILE A O 1
ATOM 6348 N N . LEU A 1 415 ? 60.690 75.516 31.308 1.00 15.69 415 LEU A N 1
ATOM 6349 C CA . LEU A 1 415 ? 60.346 74.966 32.612 1.00 16.51 415 LEU A CA 1
ATOM 6350 C C . LEU A 1 415 ? 58.845 75.112 32.812 1.00 16.99 415 LEU A C 1
ATOM 6351 O O . LEU A 1 415 ? 58.308 76.220 32.714 1.00 16.63 415 LEU A O 1
ATOM 6367 N N . VAL A 1 416 ? 58.180 73.995 33.086 1.00 16.97 416 VAL A N 1
ATOM 6368 C CA . VAL A 1 416 ? 56.725 73.927 33.149 1.00 15.89 416 VAL A CA 1
ATOM 6369 C C . VAL A 1 416 ? 56.362 73.568 34.577 1.00 13.99 416 VAL A C 1
ATOM 6370 O O . VAL A 1 416 ? 56.611 72.441 35.027 1.00 14.14 416 VAL A O 1
ATOM 6383 N N . GLN A 1 417 ? 55.792 74.524 35.296 1.00 15.64 417 GLN A N 1
ATOM 6384 C CA . GLN A 1 417 ? 55.309 74.263 36.636 1.00 15.20 417 GLN A CA 1
ATOM 6385 C C . GLN A 1 417 ? 53.917 73.661 36.567 1.00 14.84 417 GLN A C 1
ATOM 6386 O O . GLN A 1 417 ? 53.078 74.100 35.779 1.00 15.51 417 GLN A O 1
ATOM 6400 N N . ALA A 1 418 ? 53.686 72.634 37.378 1.00 14.24 418 ALA A N 1
ATOM 6401 C CA . ALA A 1 418 ? 52.361 72.044 37.546 1.00 17.66 418 ALA A CA 1
ATOM 6402 C C . ALA A 1 418 ? 52.142 71.828 39.033 1.00 16.45 418 ALA A C 1
ATOM 6403 O O . ALA A 1 418 ? 52.921 71.122 39.679 1.00 15.14 418 ALA A O 1
ATOM 6410 N N . THR A 1 419 ? 51.107 72.454 39.582 1.00 15.01 419 THR A N 1
ATOM 6411 C CA . THR A 1 419 ? 50.886 72.392 41.017 1.00 17.33 419 THR A CA 1
ATOM 6412 C C . THR A 1 419 ? 49.426 72.680 41.315 1.00 21.64 419 THR A C 1
ATOM 6413 O O . THR A 1 419 ? 48.726 73.326 40.530 1.00 18.63 419 THR A O 1
ATOM 6424 N N . ASN A 1 420 ? 48.979 72.196 42.473 1.00 18.01 420 ASN A N 1
ATOM 6425 C CA . ASN A 1 420 ? 47.663 72.531 42.986 1.00 19.89 420 ASN A CA 1
ATOM 6426 C C . ASN A 1 420 ? 47.725 73.587 44.078 1.00 24.06 420 ASN A C 1
ATOM 6427 O O . ASN A 1 420 ? 46.683 73.938 44.638 1.00 25.38 420 ASN A O 1
ATOM 6438 N N . GLU A 1 421 ? 48.915 74.105 44.387 1.00 20.32 421 GLU A N 1
ATOM 6439 C CA . GLU A 1 421 ? 49.047 75.263 45.255 1.00 27.62 421 GLU A CA 1
ATOM 6440 C C . GLU A 1 421 ? 48.788 76.539 44.454 1.00 28.33 421 GLU A C 1
ATOM 6441 O O . GLU A 1 421 ? 48.740 76.536 43.220 1.00 25.82 421 GLU A O 1
ATOM 6453 N N . LYS A 1 422 ? 48.616 77.645 45.170 1.00 27.64 422 LYS A N 1
ATOM 6454 C CA . LYS A 1 422 ? 48.314 78.942 44.567 1.00 29.68 422 LYS A CA 1
ATOM 6455 C C . LYS A 1 422 ? 49.244 79.983 45.172 1.00 32.26 422 LYS A C 1
ATOM 6456 O O . LYS A 1 422 ? 48.815 80.868 45.925 1.00 31.85 422 LYS A O 1
ATOM 6465 N N . PRO A 1 423 ? 50.536 79.902 44.864 1.00 27.10 423 PRO A N 1
ATOM 6466 C CA . PRO A 1 423 ? 51.488 80.852 45.440 1.00 31.10 423 PRO A CA 1
ATOM 6467 C C . PRO A 1 423 ? 51.306 82.242 44.858 1.00 34.83 423 PRO A C 1
ATOM 6468 O O . PRO A 1 423 ? 50.937 82.412 43.692 1.00 33.49 423 PRO A O 1
ATOM 6479 N N . GLU A 1 424 ? 51.561 83.247 45.696 1.00 33.89 424 GLU A N 1
ATOM 6480 C CA . GLU A 1 424 ? 51.543 84.624 45.225 1.00 34.49 424 GLU A CA 1
ATOM 6481 C C . GLU A 1 424 ? 52.580 84.796 44.124 1.00 30.98 424 GLU A C 1
ATOM 6482 O O . GLU A 1 424 ? 53.729 84.369 44.263 1.00 29.77 424 GLU A O 1
ATOM 6489 N N . GLY A 1 425 ? 52.164 85.414 43.020 1.00 31.65 425 GLY A N 1
ATOM 6490 C CA . GLY A 1 425 ? 53.015 85.568 41.862 1.00 32.89 425 GLY A CA 1
ATOM 6491 C C . GLY A 1 425 ? 52.959 84.421 40.878 1.00 29.92 425 GLY A C 1
ATOM 6492 O O . GLY A 1 425 ? 53.572 84.516 39.808 1.00 34.06 425 GLY A O 1
ATOM 6496 N N . GLY A 1 426 ? 52.262 83.333 41.209 1.00 34.80 426 GLY A N 1
ATOM 6497 C CA . GLY A 1 426 ? 52.062 82.233 40.296 1.00 30.39 426 GLY A CA 1
ATOM 6498 C C . GLY A 1 426 ? 53.085 81.117 40.380 1.00 25.39 426 GLY A C 1
ATOM 6499 O O . GLY A 1 426 ? 52.769 79.983 40.001 1.00 26.62 426 GLY A O 1
ATOM 6503 N N . TYR A 1 427 ? 54.295 81.389 40.863 1.00 22.87 427 TYR A N 1
ATOM 6504 C CA . TYR A 1 427 ? 55.371 80.405 40.836 1.00 21.99 427 TYR A CA 1
ATOM 6505 C C . TYR A 1 427 ? 55.804 80.040 42.247 1.00 21.29 427 TYR A C 1
ATOM 6506 O O . TYR A 1 427 ? 56.031 80.918 43.088 1.00 24.11 427 TYR A O 1
ATOM 6524 N N . LEU A 1 428 ? 55.906 78.740 42.499 1.00 18.52 428 LEU A N 1
ATOM 6525 C CA . LEU A 1 428 ? 56.397 78.249 43.777 1.00 18.84 428 LEU A CA 1
ATOM 6526 C C . LEU A 1 428 ? 57.805 78.763 44.044 1.00 17.82 428 LEU A C 1
ATOM 6527 O O . LEU A 1 428 ? 58.656 78.790 43.150 1.00 20.38 428 LEU A O 1
ATOM 6543 N N . SER A 1 429 ? 58.058 79.156 45.293 1.00 19.64 429 SER A N 1
ATOM 6544 C CA . SER A 1 429 ? 59.402 79.573 45.670 1.00 20.38 429 SER A CA 1
ATOM 6545 C C . SER A 1 429 ? 60.429 78.505 45.308 1.00 20.05 429 SER A C 1
ATOM 6546 O O . SER A 1 429 ? 61.524 78.817 44.827 1.00 19.85 429 SER A O 1
ATOM 6554 N N . GLU A 1 430 ? 60.087 77.231 45.503 1.00 18.45 430 GLU A N 1
ATOM 6555 C CA . GLU A 1 430 ? 61.060 76.178 45.245 1.00 20.19 430 GLU A CA 1
ATOM 6556 C C . GLU A 1 430 ? 61.307 75.994 43.752 1.00 17.71 430 GLU A C 1
ATOM 6557 O O . GLU A 1 430 ? 62.407 75.590 43.353 1.00 18.12 430 GLU A O 1
ATOM 6569 N N . ALA A 1 431 ? 60.301 76.270 42.916 1.00 17.97 431 ALA A N 1
ATOM 6570 C CA . ALA A 1 431 ? 60.510 76.200 41.474 1.00 20.48 431 ALA A CA 1
ATOM 6571 C C . ALA A 1 431 ? 61.322 77.390 40.978 1.00 18.12 431 ALA A C 1
ATOM 6572 O O . ALA A 1 431 ? 62.105 77.246 40.033 1.00 21.39 431 ALA A O 1
ATOM 6579 N N . ARG A 1 432 ? 61.143 78.567 41.591 1.00 18.07 432 ARG A N 1
ATOM 6580 C CA . ARG A 1 432 ? 62.007 79.705 41.282 1.00 20.73 432 ARG A CA 1
ATOM 6581 C C . ARG A 1 432 ? 63.457 79.381 41.614 1.00 19.56 432 ARG A C 1
ATOM 6582 O O . ARG A 1 432 ? 64.367 79.642 40.817 1.00 22.57 432 ARG A O 1
ATOM 6603 N N . LEU A 1 433 ? 63.692 78.803 42.794 1.00 20.48 433 LEU A N 1
ATOM 6604 C CA . LEU A 1 433 ? 65.043 78.384 43.151 1.00 19.40 433 LEU A CA 1
ATOM 6605 C C . LEU A 1 433 ? 65.598 77.425 42.111 1.00 21.37 433 LEU A C 1
ATOM 6606 O O . LEU A 1 433 ? 66.714 77.612 41.606 1.00 18.25 433 LEU A O 1
ATOM 6622 N N . PHE A 1 434 ? 64.828 76.384 41.781 1.00 16.95 434 PHE A N 1
ATOM 6623 C CA . PHE A 1 434 ? 65.254 75.412 40.780 1.00 18.10 434 PHE A CA 1
ATOM 6624 C C . PHE A 1 434 ? 65.594 76.105 39.466 1.00 18.79 434 PHE A C 1
ATOM 6625 O O . PHE A 1 434 ? 66.626 75.818 38.847 1.00 18.52 434 PHE A O 1
ATOM 6642 N N . LYS A 1 435 ? 64.742 77.037 39.030 1.00 20.45 435 LYS A N 1
ATOM 6643 C CA . LYS A 1 435 ? 65.027 77.784 37.809 1.00 19.66 435 LYS A CA 1
ATOM 6644 C C . LYS A 1 435 ? 66.365 78.507 37.922 1.00 18.39 435 LYS A C 1
ATOM 6645 O O . LYS A 1 435 ? 67.217 78.407 37.032 1.00 18.30 435 LYS A O 1
ATOM 6664 N N . GLY A 1 436 ? 66.570 79.229 39.023 1.00 23.43 436 GLY A N 1
ATOM 6665 C CA . GLY A 1 436 ? 67.821 79.955 39.201 1.00 21.74 436 GLY A CA 1
ATOM 6666 C C . GLY A 1 436 ? 69.040 79.052 39.209 1.00 20.77 436 GLY A C 1
ATOM 6667 O O . GLY A 1 436 ? 70.089 79.408 38.667 1.00 24.21 436 GLY A O 1
ATOM 6671 N N . LEU A 1 437 ? 68.930 77.879 39.838 1.00 18.45 437 LEU A N 1
ATOM 6672 C CA . LEU A 1 437 ? 70.075 76.982 39.909 1.00 18.81 437 LEU A CA 1
ATOM 6673 C C . LEU A 1 437 ? 70.408 76.383 38.550 1.00 19.74 437 LEU A C 1
ATOM 6674 O O . LEU A 1 437 ? 71.582 76.139 38.264 1.00 21.58 437 LEU A O 1
ATOM 6690 N N . LEU A 1 438 ? 69.406 76.147 37.696 1.00 16.03 438 LEU A N 1
ATOM 6691 C CA . LEU A 1 438 ? 69.695 75.717 36.332 1.00 17.57 438 LEU A CA 1
ATOM 6692 C C . LEU A 1 438 ? 70.440 76.806 35.578 1.00 17.35 438 LEU A C 1
ATOM 6693 O O . LEU A 1 438 ? 71.399 76.528 34.848 1.00 17.94 438 LEU A O 1
ATOM 6709 N N . GLU A 1 439 ? 70.003 78.051 35.742 1.00 15.45 439 GLU A N 1
ATOM 6710 C CA . GLU A 1 439 ? 70.664 79.165 35.081 1.00 22.90 439 GLU A CA 1
ATOM 6711 C C . GLU A 1 439 ? 72.112 79.286 35.542 1.00 22.46 439 GLU A C 1
ATOM 6712 O O . GLU A 1 439 ? 73.013 79.524 34.729 1.00 22.92 439 GLU A O 1
ATOM 6724 N N . LYS A 1 440 ? 72.362 79.077 36.837 1.00 23.01 440 LYS A N 1
ATOM 6725 C CA . LYS A 1 440 ? 73.735 79.093 37.340 1.00 19.94 440 LYS A CA 1
ATOM 6726 C C . LYS A 1 440 ? 74.608 78.051 36.650 1.00 23.70 440 LYS A C 1
ATOM 6727 O O . LYS A 1 440 ? 75.802 78.289 36.440 1.00 28.59 440 LYS A O 1
ATOM 6731 N N . GLU A 1 441 ? 74.044 76.895 36.292 1.00 20.07 441 GLU A N 1
ATOM 6732 C CA . GLU A 1 441 ? 74.799 75.863 35.588 1.00 22.77 441 GLU A CA 1
ATOM 6733 C C . GLU A 1 441 ? 75.141 76.242 34.151 1.00 23.97 441 GLU A C 1
ATOM 6734 O O . GLU A 1 441 ? 75.979 75.570 33.540 1.00 23.52 441 GLU A O 1
ATOM 6746 N N . GLY A 1 442 ? 74.501 77.270 33.591 1.00 22.53 442 GLY A N 1
ATOM 6747 C CA . GLY A 1 442 ? 74.719 77.663 32.210 1.00 22.95 442 GLY A CA 1
ATOM 6748 C C . GLY A 1 442 ? 73.547 77.416 31.283 1.00 24.46 442 GLY A C 1
ATOM 6749 O O . GLY A 1 442 ? 73.670 77.668 30.079 1.00 17.96 442 GLY A O 1
ATOM 6753 N N . PHE A 1 443 ? 72.418 76.927 31.785 1.00 21.85 443 PHE A N 1
ATOM 6754 C CA . PHE A 1 443 ? 71.245 76.769 30.938 1.00 20.67 443 PHE A CA 1
ATOM 6755 C C . PHE A 1 443 ? 70.511 78.096 30.775 1.00 18.65 443 PHE A C 1
ATOM 6756 O O . PHE A 1 443 ? 70.504 78.948 31.671 1.00 21.09 443 PHE A O 1
ATOM 6773 N N . ILE A 1 444 ? 69.887 78.265 29.612 1.00 18.86 444 ILE A N 1
ATOM 6774 C CA . ILE A 1 444 ? 68.898 79.314 29.409 1.00 16.39 444 ILE A CA 1
ATOM 6775 C C . ILE A 1 444 ? 67.532 78.704 29.683 1.00 19.46 444 ILE A C 1
ATOM 6776 O O . ILE A 1 444 ? 67.178 77.674 29.099 1.00 18.60 444 ILE A O 1
ATOM 6792 N N . VAL A 1 445 ? 66.779 79.315 30.593 1.00 16.29 445 VAL A N 1
ATOM 6793 C CA . VAL A 1 445 ? 65.545 78.726 31.104 1.00 17.28 445 VAL A CA 1
ATOM 6794 C C . VAL A 1 445 ? 64.445 79.772 31.080 1.00 20.00 445 VAL A C 1
ATOM 6795 O O . VAL A 1 445 ? 64.557 80.808 31.747 1.00 21.83 445 VAL A O 1
ATOM 6808 N N . HIS A 1 446 ? 63.376 79.493 30.332 1.00 16.99 446 HIS A N 1
ATOM 6809 C CA . HIS A 1 446 ? 62.166 80.298 30.354 1.00 14.30 446 HIS A CA 1
ATOM 6810 C C . HIS A 1 446 ? 61.015 79.482 30.923 1.00 17.74 446 HIS A C 1
ATOM 6811 O O . HIS A 1 446 ? 60.964 78.258 30.768 1.00 16.67 446 HIS A O 1
ATOM 6825 N N . TRP A 1 447 ? 60.095 80.169 31.588 1.00 16.43 447 TRP A N 1
ATOM 6826 C CA . TRP A 1 447 ? 58.849 79.537 31.993 1.00 19.71 447 TRP A CA 1
ATOM 6827 C C . TRP A 1 447 ? 57.980 79.269 30.766 1.00 19.92 447 TRP A C 1
ATOM 6828 O O . TRP A 1 447 ? 58.033 80.000 29.774 1.00 19.49 447 TRP A O 1
ATOM 6849 N N . PHE A 1 448 ? 57.148 78.229 30.861 1.00 16.74 448 PHE A N 1
ATOM 6850 C CA . PHE A 1 448 ? 56.206 77.914 29.789 1.00 19.14 448 PHE A CA 1
ATOM 6851 C C . PHE A 1 448 ? 55.404 79.135 29.374 1.00 21.31 448 PHE A C 1
ATOM 6852 O O . PHE A 1 448 ? 55.122 79.336 28.187 1.00 18.83 448 PHE A O 1
ATOM 6869 N N . GLU A 1 449 ? 55.004 79.947 30.350 1.00 17.01 449 GLU A N 1
ATOM 6870 C CA . GLU A 1 449 ? 54.131 81.078 30.096 1.00 19.63 449 GLU A CA 1
ATOM 6871 C C . GLU A 1 449 ? 54.819 82.186 29.305 1.00 20.78 449 GLU A C 1
ATOM 6872 O O . GLU A 1 449 ? 54.126 83.045 28.750 1.00 25.90 449 GLU A O 1
ATOM 6884 N N . GLU A 1 450 ? 56.151 82.166 29.206 1.00 18.88 450 GLU A N 1
ATOM 6885 C CA . GLU A 1 450 ? 56.910 83.257 28.608 1.00 20.49 450 GLU A CA 1
ATOM 6886 C C . GLU A 1 450 ? 57.167 83.094 27.120 1.00 20.96 450 GLU A C 1
ATOM 6887 O O . GLU A 1 450 ? 57.621 84.052 26.487 1.00 23.10 450 GLU A O 1
ATOM 6899 N N . VAL A 1 451 ? 56.952 81.912 26.553 1.00 19.85 451 VAL A N 1
ATOM 6900 C CA . VAL A 1 451 ? 57.405 81.651 25.187 1.00 18.87 451 VAL A CA 1
ATOM 6901 C C . VAL A 1 451 ? 56.230 81.143 24.369 1.00 17.25 451 VAL A C 1
ATOM 6902 O O . VAL A 1 451 ? 55.210 80.701 24.923 1.00 17.20 451 VAL A O 1
ATOM 6915 N N . PRO A 1 452 ? 56.336 81.202 23.044 1.00 17.53 452 PRO A N 1
ATOM 6916 C CA . PRO A 1 452 ? 55.244 80.718 22.192 1.00 18.73 452 PRO A CA 1
ATOM 6917 C C . PRO A 1 452 ? 55.092 79.208 22.267 1.00 20.49 452 PRO A C 1
ATOM 6918 O O . PRO A 1 452 ? 55.978 78.477 22.722 1.00 20.13 452 PRO A O 1
ATOM 6929 N N . ARG A 1 453 ? 53.942 78.746 21.799 1.00 20.79 453 ARG A N 1
ATOM 6930 C CA . ARG A 1 453 ? 53.641 77.327 21.720 1.00 17.07 453 ARG A CA 1
ATOM 6931 C C . ARG A 1 453 ? 53.033 77.026 20.363 1.00 17.75 453 ARG A C 1
ATOM 6932 O O . ARG A 1 453 ? 52.489 77.921 19.704 1.00 19.47 453 ARG A O 1
ATOM 6953 N N . PRO A 1 454 ? 53.125 75.779 19.905 1.00 16.96 454 PRO A N 1
ATOM 6954 C CA . PRO A 1 454 ? 52.626 75.453 18.567 1.00 16.62 454 PRO A CA 1
ATOM 6955 C C . PRO A 1 454 ? 51.157 75.810 18.404 1.00 21.19 454 PRO A C 1
ATOM 6956 O O . PRO A 1 454 ? 50.345 75.651 19.320 1.00 15.95 454 PRO A O 1
ATOM 6967 N N . GLY A 1 455 ? 50.834 76.300 17.211 1.00 17.86 455 GLY A N 1
ATOM 6968 C CA . GLY A 1 455 ? 49.523 76.851 16.933 1.00 18.93 455 GLY A CA 1
ATOM 6969 C C . GLY A 1 455 ? 49.515 77.452 15.540 1.00 18.48 455 GLY A C 1
ATOM 6970 O O . GLY A 1 455 ? 50.405 77.181 14.734 1.00 19.04 455 GLY A O 1
ATOM 6974 N N . THR A 1 456 ? 48.510 78.285 15.272 1.00 19.20 456 THR A N 1
ATOM 6975 C CA . THR A 1 456 ? 48.349 78.811 13.918 1.00 19.98 456 THR A CA 1
ATOM 6976 C C . THR A 1 456 ? 49.512 79.704 13.497 1.00 20.83 456 THR A C 1
ATOM 6977 O O . THR A 1 456 ? 49.785 79.823 12.297 1.00 22.37 456 THR A O 1
ATOM 6988 N N . GLY A 1 457 ? 50.213 80.326 14.444 1.00 19.52 457 GLY A N 1
ATOM 6989 C CA . GLY A 1 457 ? 51.310 81.222 14.120 1.00 22.26 457 GLY A CA 1
ATOM 6990 C C . GLY A 1 457 ? 52.688 80.765 14.546 1.00 22.92 457 GLY A C 1
ATOM 6991 O O . GLY A 1 457 ? 53.646 81.536 14.417 1.00 20.71 457 GLY A O 1
ATOM 6995 N N . TYR A 1 458 ? 52.832 79.542 15.041 1.00 21.17 458 TYR A N 1
ATOM 6996 C CA . TYR A 1 458 ? 54.106 79.055 15.552 1.00 17.91 458 TYR A CA 1
ATOM 6997 C C . TYR A 1 458 ? 54.104 77.549 15.360 1.00 13.06 458 TYR A C 1
ATOM 6998 O O . TYR A 1 458 ? 53.142 76.877 15.743 1.00 18.04 458 TYR A O 1
ATOM 7016 N N . SER A 1 459 ? 55.158 77.034 14.749 1.00 17.01 459 SER A N 1
ATOM 7017 C CA . SER A 1 459 ? 55.219 75.642 14.329 1.00 15.67 459 SER A CA 1
ATOM 7018 C C . SER A 1 459 ? 56.034 74.815 15.316 1.00 15.79 459 SER A C 1
ATOM 7019 O O . SER A 1 459 ? 56.722 75.342 16.195 1.00 17.15 459 SER A O 1
ATOM 7027 N N . ILE A 1 460 ? 55.949 73.492 15.153 1.00 16.04 460 ILE A N 1
ATOM 7028 C CA . ILE A 1 460 ? 56.783 72.593 15.942 1.00 16.93 460 ILE A CA 1
ATOM 7029 C C . ILE A 1 460 ? 58.242 72.768 15.555 1.00 16.88 460 ILE A C 1
ATOM 7030 O O . ILE A 1 460 ? 59.134 72.627 16.397 1.00 15.78 460 ILE A O 1
ATOM 7046 N N . GLU A 1 461 ? 58.519 73.078 14.287 1.00 17.17 461 GLU A N 1
ATOM 7047 C CA . GLU A 1 461 ? 59.903 73.327 13.897 1.00 19.05 461 GLU A CA 1
ATOM 7048 C C . GLU A 1 461 ? 60.427 74.581 14.582 1.00 18.56 461 GLU A C 1
ATOM 7049 O O . GLU A 1 461 ? 61.572 74.602 15.051 1.00 16.62 461 GLU A O 1
ATOM 7061 N N . ASP A 1 462 ? 59.599 75.631 14.664 1.00 14.95 462 ASP A N 1
ATOM 7062 C CA . ASP A 1 462 ? 59.961 76.806 15.453 1.00 17.89 462 ASP A CA 1
ATOM 7063 C C . ASP A 1 462 ? 60.273 76.411 16.890 1.00 17.92 462 ASP A C 1
ATOM 7064 O O . ASP A 1 462 ? 61.301 76.806 17.453 1.00 16.45 462 ASP A O 1
ATOM 7073 N N . LEU A 1 463 ? 59.370 75.650 17.510 1.00 17.22 463 LEU A N 1
ATOM 7074 C CA . LEU A 1 463 ? 59.593 75.187 18.873 1.00 14.34 463 LEU A CA 1
ATOM 7075 C C . LEU A 1 463 ? 60.939 74.483 19.003 1.00 14.59 463 LEU A C 1
ATOM 7076 O O . LEU A 1 463 ? 61.695 74.738 19.946 1.00 18.49 463 LEU A O 1
ATOM 7092 N N . LYS A 1 464 ? 61.249 73.573 18.070 1.00 15.19 464 LYS A N 1
ATOM 7093 C CA . LYS A 1 464 ? 62.508 72.835 18.149 1.00 19.03 464 LYS A CA 1
ATOM 7094 C C . LYS A 1 464 ? 63.703 73.751 17.946 1.00 21.46 464 LYS A C 1
ATOM 7095 O O . LYS A 1 464 ? 64.775 73.509 18.516 1.00 18.33 464 LYS A O 1
ATOM 7114 N N . ARG A 1 465 ? 63.542 74.786 17.121 1.00 20.93 465 ARG A N 1
ATOM 7115 C CA . ARG A 1 465 ? 64.597 75.777 16.951 1.00 22.02 465 ARG A CA 1
ATOM 7116 C C . ARG A 1 465 ? 64.839 76.530 18.247 1.00 22.86 465 ARG A C 1
ATOM 7117 O O . ARG A 1 465 ? 65.980 76.890 18.561 1.00 24.55 465 ARG A O 1
ATOM 7138 N N . ASP A 1 466 ? 63.776 76.782 19.010 1.00 17.96 466 ASP A N 1
ATOM 7139 C CA . ASP A 1 466 ? 63.844 77.596 20.212 1.00 19.83 466 ASP A CA 1
ATOM 7140 C C . ASP A 1 466 ? 63.988 76.786 21.493 1.00 18.74 466 ASP A C 1
ATOM 7141 O O . ASP A 1 466 ? 64.234 77.377 22.553 1.00 19.41 466 ASP A O 1
ATOM 7150 N N . THR A 1 467 ? 63.821 75.466 21.435 1.00 17.64 467 THR A N 1
ATOM 7151 C CA . THR A 1 467 ? 63.742 74.651 22.642 1.00 17.26 467 THR A CA 1
ATOM 7152 C C . THR A 1 467 ? 64.535 73.368 22.465 1.00 20.45 467 THR A C 1
ATOM 7153 O O . THR A 1 467 ? 64.310 72.616 21.512 1.00 20.52 467 THR A O 1
ATOM 7164 N N . ASP A 1 468 ? 65.445 73.116 23.400 1.00 17.36 468 ASP A N 1
ATOM 7165 C CA . ASP A 1 468 ? 66.206 71.879 23.423 1.00 16.34 468 ASP A CA 1
ATOM 7166 C C . ASP A 1 468 ? 65.682 70.875 24.443 1.00 15.49 468 ASP A C 1
ATOM 7167 O O . ASP A 1 468 ? 65.936 69.672 24.290 1.00 16.21 468 ASP A O 1
ATOM 7176 N N . LEU A 1 469 ? 64.938 71.329 25.452 1.00 16.82 469 LEU A N 1
ATOM 7177 C CA . LEU A 1 469 ? 64.509 70.452 26.538 1.00 17.22 469 LEU A CA 1
ATOM 7178 C C . LEU A 1 469 ? 63.313 71.064 27.260 1.00 15.85 469 LEU A C 1
ATOM 7179 O O . LEU A 1 469 ? 63.306 72.266 27.549 1.00 14.16 469 LEU A O 1
ATOM 7195 N N . PHE A 1 470 ? 62.308 70.237 27.544 1.00 14.45 470 PHE A N 1
ATOM 7196 C CA . PHE A 1 470 ? 61.235 70.570 28.470 1.00 14.28 470 PHE A CA 1
ATOM 7197 C C . PHE A 1 470 ? 61.569 69.945 29.818 1.00 11.91 470 PHE A C 1
ATOM 7198 O O . PHE A 1 470 ? 61.943 68.770 29.875 1.00 14.55 470 PHE A O 1
ATOM 7215 N N . ILE A 1 471 ? 61.405 70.707 30.898 1.00 14.10 471 ILE A N 1
ATOM 7216 C CA . ILE A 1 471 ? 61.472 70.166 32.252 1.00 13.43 471 ILE A CA 1
ATOM 7217 C C . ILE A 1 471 ? 60.173 70.495 32.971 1.00 14.04 471 ILE A C 1
ATOM 7218 O O . ILE A 1 471 ? 59.736 71.651 32.967 1.00 15.80 471 ILE A O 1
ATOM 7234 N N . TYR A 1 472 ? 59.570 69.482 33.602 1.00 13.32 472 TYR A N 1
ATOM 7235 C CA . TYR A 1 472 ? 58.364 69.660 34.410 1.00 13.62 472 TYR A CA 1
ATOM 7236 C C . TYR A 1 472 ? 58.687 69.630 35.902 1.00 16.51 472 TYR A C 1
ATOM 7237 O O . TYR A 1 472 ? 59.387 68.729 36.376 1.00 15.57 472 TYR A O 1
ATOM 7255 N N . TYR A 1 473 ? 58.178 70.626 36.635 1.00 14.86 473 TYR A N 1
ATOM 7256 C CA . TYR A 1 473 ? 58.256 70.682 38.094 1.00 12.87 473 TYR A CA 1
ATOM 7257 C C . TYR A 1 473 ? 56.835 70.475 38.611 1.00 14.99 473 TYR A C 1
ATOM 7258 O O . TYR A 1 473 ? 56.011 71.392 38.562 1.00 16.47 473 TYR A O 1
ATOM 7276 N N . ALA A 1 474 ? 56.550 69.271 39.100 1.00 13.69 474 ALA A N 1
ATOM 7277 C CA . ALA A 1 474 ? 55.212 68.890 39.534 1.00 16.45 474 ALA A CA 1
ATOM 7278 C C . ALA A 1 474 ? 55.165 68.834 41.055 1.00 16.46 474 ALA A C 1
ATOM 7279 O O . ALA A 1 474 ? 55.933 68.090 41.676 1.00 17.97 474 ALA A O 1
ATOM 7286 N N . ASN A 1 475 ? 54.250 69.613 41.653 1.00 14.28 475 ASN A N 1
ATOM 7287 C CA . ASN A 1 475 ? 54.048 69.631 43.106 1.00 16.03 475 ASN A CA 1
ATOM 7288 C C . ASN A 1 475 ? 52.543 69.589 43.383 1.00 15.81 475 ASN A C 1
ATOM 7289 O O . ASN A 1 475 ? 51.903 70.623 43.571 1.00 16.65 475 ASN A O 1
ATOM 7300 N N . PHE A 1 476 ? 51.975 68.384 43.411 1.00 16.25 476 PHE A N 1
ATOM 7301 C CA . PHE A 1 476 ? 50.572 68.188 43.778 1.00 19.78 476 PHE A CA 1
ATOM 7302 C C . PHE A 1 476 ? 50.538 67.608 45.186 1.00 20.41 476 PHE A C 1
ATOM 7303 O O . PHE A 1 476 ? 50.721 66.403 45.385 1.00 17.72 476 PHE A O 1
ATOM 7320 N N . LYS A 1 477 ? 50.313 68.490 46.154 1.00 18.83 477 LYS A N 1
ATOM 7321 C CA . LYS A 1 477 ? 50.508 68.185 47.560 1.00 25.11 477 LYS A CA 1
ATOM 7322 C C . LYS A 1 477 ? 49.202 67.729 48.188 1.00 29.69 477 LYS A C 1
ATOM 7323 O O . LYS A 1 477 ? 48.110 68.070 47.721 1.00 27.08 477 LYS A O 1
ATOM 7330 N N . VAL A 1 478 ? 49.331 66.944 49.258 1.00 28.65 478 VAL A N 1
ATOM 7331 C CA . VAL A 1 478 ? 48.173 66.553 50.046 1.00 38.41 478 VAL A CA 1
ATOM 7332 C C . VAL A 1 478 ? 47.631 67.765 50.789 1.00 40.43 478 VAL A C 1
ATOM 7333 O O . VAL A 1 478 ? 48.391 68.605 51.293 1.00 36.51 478 VAL A O 1
ATOM 7346 N N . SER A 1 479 ? 46.308 67.850 50.883 1.00 39.40 479 SER A N 1
ATOM 7347 C CA . SER A 1 479 ? 45.679 68.888 51.689 1.00 52.02 479 SER A CA 1
ATOM 7348 C C . SER A 1 479 ? 44.237 68.490 51.969 1.00 55.34 479 SER A C 1
ATOM 7349 O O . SER A 1 479 ? 43.526 68.041 51.063 1.00 52.69 479 SER A O 1
ATOM 7357 N N . SER A 1 480 ? 43.818 68.656 53.225 1.00 56.53 480 SER A N 1
ATOM 7358 C CA . SER A 1 480 ? 42.461 68.334 53.648 1.00 54.99 480 SER A CA 1
ATOM 7359 C C . SER A 1 480 ? 41.430 68.849 52.650 1.00 59.41 480 SER A C 1
ATOM 7360 O O . SER A 1 480 ? 41.520 69.981 52.168 1.00 60.83 480 SER A O 1
ATOM 7368 N N . ASN A 1 481 ? 40.448 67.997 52.346 1.00 54.25 481 ASN A N 1
ATOM 7369 C CA . ASN A 1 481 ? 39.252 68.341 51.575 1.00 57.68 481 ASN A CA 1
ATOM 7370 C C . ASN A 1 481 ? 39.508 68.444 50.077 1.00 53.91 481 ASN A C 1
ATOM 7371 O O . ASN A 1 481 ? 38.722 69.073 49.359 1.00 47.11 481 ASN A O 1
ATOM 7382 N N . GLN A 1 482 ? 40.583 67.841 49.577 1.00 51.37 482 GLN A N 1
ATOM 7383 C CA . GLN A 1 482 ? 40.771 67.643 48.147 1.00 52.57 482 GLN A CA 1
ATOM 7384 C C . GLN A 1 482 ? 40.338 66.226 47.800 1.00 50.24 482 GLN A C 1
ATOM 7385 O O . GLN A 1 482 ? 40.698 65.275 48.501 1.00 45.14 482 GLN A O 1
ATOM 7399 N N . THR A 1 483 ? 39.548 66.086 46.736 1.00 51.64 483 THR A N 1
ATOM 7400 C CA . THR A 1 483 ? 39.166 64.758 46.280 1.00 49.66 483 THR A CA 1
ATOM 7401 C C . THR A 1 483 ? 40.170 64.183 45.290 1.00 42.64 483 THR A C 1
ATOM 7402 O O . THR A 1 483 ? 40.079 62.997 44.959 1.00 35.23 483 THR A O 1
ATOM 7413 N N . THR A 1 484 ? 41.135 64.984 44.836 1.00 44.93 484 THR A N 1
ATOM 7414 C CA . THR A 1 484 ? 42.197 64.488 43.975 1.00 43.29 484 THR A CA 1
ATOM 7415 C C . THR A 1 484 ? 43.474 65.289 44.196 1.00 40.79 484 THR A C 1
ATOM 7416 O O . THR A 1 484 ? 43.437 66.479 44.524 1.00 39.53 484 THR A O 1
ATOM 7427 N N . ILE A 1 485 ? 44.603 64.609 44.018 1.00 31.35 485 ILE A N 1
ATOM 7428 C CA . ILE A 1 485 ? 45.896 65.240 43.795 1.00 29.92 485 ILE A CA 1
ATOM 7429 C C . ILE A 1 485 ? 46.474 64.785 42.460 1.00 26.75 485 ILE A C 1
ATOM 7430 O O . ILE A 1 485 ? 47.686 64.764 42.268 1.00 22.03 485 ILE A O 1
ATOM 7446 N N . ARG A 1 486 ? 45.592 64.376 41.553 1.00 23.85 486 ARG A N 1
ATOM 7447 C CA . ARG A 1 486 ? 45.975 64.039 40.197 1.00 28.74 486 ARG A CA 1
ATOM 7448 C C . ARG A 1 486 ? 46.529 65.266 39.489 1.00 27.40 486 ARG A C 1
ATOM 7449 O O . ARG A 1 486 ? 46.241 66.414 39.845 1.00 24.37 486 ARG A O 1
ATOM 7470 N N . LEU A 1 487 ? 47.331 65.003 38.466 1.00 26.26 487 LEU A N 1
ATOM 7471 C CA . LEU A 1 487 ? 47.862 66.065 37.630 1.00 27.94 487 LEU A CA 1
ATOM 7472 C C . LEU A 1 487 ? 46.725 66.825 36.963 1.00 31.01 487 LEU A C 1
ATOM 7473 O O . LEU A 1 487 ? 45.905 66.235 36.253 1.00 25.64 487 LEU A O 1
ATOM 7489 N N . VAL A 1 488 ? 46.671 68.130 37.212 1.00 32.72 488 VAL A N 1
ATOM 7490 C CA . VAL A 1 488 ? 45.717 69.038 36.587 1.00 33.32 488 VAL A CA 1
ATOM 7491 C C . VAL A 1 488 ? 46.524 70.146 35.927 1.00 35.65 488 VAL A C 1
ATOM 7492 O O . VAL A 1 488 ? 47.420 70.721 36.554 1.00 32.79 488 VAL A O 1
ATOM 7505 N N . TRP A 1 489 ? 46.224 70.433 34.664 1.00 37.95 489 TRP A N 1
ATOM 7506 C CA . TRP A 1 489 ? 46.970 71.433 33.914 1.00 38.11 489 TRP A CA 1
ATOM 7507 C C . TRP A 1 489 ? 46.292 72.796 34.023 1.00 44.92 489 TRP A C 1
ATOM 7508 O O . TRP A 1 489 ? 45.062 72.899 34.064 1.00 50.03 489 TRP A O 1
ATOM 7529 N N . SER A 1 490 ? 47.109 73.845 34.070 1.00 47.80 490 SER A N 1
ATOM 7530 C CA . SER A 1 490 ? 46.603 75.204 34.265 1.00 46.96 490 SER A CA 1
ATOM 7531 C C . SER A 1 490 ? 46.845 76.101 33.055 1.00 42.45 490 SER A C 1
ATOM 7532 O O . SER A 1 490 ? 46.522 75.737 31.923 1.00 46.71 490 SER A O 1
ATOM 7534 N N . GLY A 1 494 ? 44.748 72.035 27.645 1.00 35.50 494 GLY A N 1
ATOM 7535 C CA . GLY A 1 494 ? 45.872 71.408 28.324 1.00 37.73 494 GLY A CA 1
ATOM 7536 C C . GLY A 1 494 ? 47.146 71.440 27.498 1.00 35.79 494 GLY A C 1
ATOM 7537 O O . GLY A 1 494 ? 47.874 70.446 27.408 1.00 34.73 494 GLY A O 1
ATOM 7540 N N . ASP A 1 495 ? 47.420 72.600 26.895 1.00 34.25 495 ASP A N 1
ATOM 7541 C CA . ASP A 1 495 ? 48.571 72.743 26.010 1.00 30.04 495 ASP A CA 1
ATOM 7542 C C . ASP A 1 495 ? 49.901 72.570 26.730 1.00 23.47 495 ASP A C 1
ATOM 7543 O O . ASP A 1 495 ? 50.910 72.303 26.069 1.00 23.47 495 ASP A O 1
ATOM 7552 N N . SER A 1 496 ? 49.939 72.732 28.053 1.00 27.03 496 SER A N 1
ATOM 7553 C CA . SER A 1 496 ? 51.195 72.667 28.789 1.00 23.58 496 SER A CA 1
ATOM 7554 C C . SER A 1 496 ? 51.559 71.254 29.219 1.00 18.59 496 SER A C 1
ATOM 7555 O O . SER A 1 496 ? 52.584 71.070 29.885 1.00 18.46 496 SER A O 1
ATOM 7563 N N . SER A 1 497 ? 50.764 70.254 28.854 1.00 19.14 497 SER A N 1
ATOM 7564 C CA . SER A 1 497 ? 51.100 68.880 29.174 1.00 20.81 497 SER A CA 1
ATOM 7565 C C . SER A 1 497 ? 52.241 68.416 28.268 1.00 18.91 497 SER A C 1
ATOM 7566 O O . SER A 1 497 ? 52.603 69.097 27.308 1.00 21.91 497 SER A O 1
ATOM 7574 N N . PRO A 1 498 ? 52.835 67.247 28.551 1.00 20.64 498 PRO A N 1
ATOM 7575 C CA . PRO A 1 498 ? 53.987 66.777 27.749 1.00 22.60 498 PRO A CA 1
ATOM 7576 C C . PRO A 1 498 ? 53.538 66.205 26.411 1.00 20.34 498 PRO A C 1
ATOM 7577 O O . PRO A 1 498 ? 53.580 65.003 26.143 1.00 26.10 498 PRO A O 1
ATOM 7588 N N . LYS A 1 499 ? 53.086 67.083 25.525 1.00 18.03 499 LYS A N 1
ATOM 7589 C CA . LYS A 1 499 ? 52.411 66.636 24.320 1.00 23.56 499 LYS A CA 1
ATOM 7590 C C . LYS A 1 499 ? 53.335 66.523 23.114 1.00 20.17 499 LYS A C 1
ATOM 7591 O O . LYS A 1 499 ? 52.874 66.128 22.039 1.00 20.60 499 LYS A O 1
ATOM 7610 N N . PHE A 1 500 ? 54.625 66.822 23.269 1.00 19.90 500 PHE A N 1
ATOM 7611 C CA . PHE A 1 500 ? 55.575 66.785 22.164 1.00 17.95 500 PHE A CA 1
ATOM 7612 C C . PHE A 1 500 ? 56.812 65.968 22.525 1.00 20.36 500 PHE A C 1
ATOM 7613 O O . PHE A 1 500 ? 57.924 66.274 22.083 1.00 17.36 500 PHE A O 1
ATOM 7630 N N . VAL A 1 501 ? 56.636 64.889 23.295 1.00 18.52 501 VAL A N 1
ATOM 7631 C CA . VAL A 1 501 ? 57.785 64.132 23.802 1.00 16.27 501 VAL A CA 1
ATOM 7632 C C . VAL A 1 501 ? 58.594 63.461 22.693 1.00 19.66 501 VAL A C 1
ATOM 7633 O O . VAL A 1 501 ? 59.761 63.122 22.912 1.00 20.34 501 VAL A O 1
ATOM 7646 N N . CYS A 1 502 ? 58.017 63.252 21.509 1.00 16.19 502 CYS A N 1
ATOM 7647 C CA . CYS A 1 502 ? 58.756 62.682 20.391 1.00 16.95 502 CYS A CA 1
ATOM 7648 C C . CYS A 1 502 ? 59.394 63.745 19.509 1.00 18.27 502 CYS A C 1
ATOM 7649 O O . CYS A 1 502 ? 60.170 63.400 18.611 1.00 20.42 502 CYS A O 1
ATOM 7657 N N . ASP A 1 503 ? 59.078 65.015 19.747 1.00 18.75 503 ASP A N 1
ATOM 7658 C CA . ASP A 1 503 ? 59.632 66.141 19.005 1.00 21.67 503 ASP A CA 1
ATOM 7659 C C . ASP A 1 503 ? 60.651 66.937 19.803 1.00 20.67 503 ASP A C 1
ATOM 7660 O O . ASP A 1 503 ? 61.578 67.496 19.215 1.00 20.59 503 ASP A O 1
ATOM 7669 N N . VAL A 1 504 ? 60.492 67.008 21.121 1.00 18.62 504 VAL A N 1
ATOM 7670 C CA . VAL A 1 504 ? 61.421 67.719 21.991 1.00 14.00 504 VAL A CA 1
ATOM 7671 C C . VAL A 1 504 ? 61.681 66.865 23.229 1.00 17.79 504 VAL A C 1
ATOM 7672 O O . VAL A 1 504 ? 60.724 66.421 23.882 1.00 16.28 504 VAL A O 1
ATOM 7685 N N . PRO A 1 505 ? 62.935 66.604 23.590 1.00 19.40 505 PRO A N 1
ATOM 7686 C CA . PRO A 1 505 ? 63.201 65.840 24.817 1.00 16.42 505 PRO A CA 1
ATOM 7687 C C . PRO A 1 505 ? 62.484 66.450 26.012 1.00 14.23 505 PRO A C 1
ATOM 7688 O O . PRO A 1 505 ? 62.494 67.668 26.210 1.00 14.56 505 PRO A O 1
ATOM 7699 N N . THR A 1 506 ? 61.839 65.596 26.806 1.00 14.32 506 THR A N 1
ATOM 7700 C CA . THR A 1 506 ? 61.042 66.042 27.942 1.00 12.98 506 THR A CA 1
ATOM 7701 C C . THR A 1 506 ? 61.433 65.259 29.191 1.00 14.25 506 THR A C 1
ATOM 7702 O O . THR A 1 506 ? 61.480 64.023 29.172 1.00 14.94 506 THR A O 1
ATOM 7713 N N . LEU A 1 507 ? 61.710 65.990 30.268 1.00 15.14 507 LEU A N 1
ATOM 7714 C CA . LEU A 1 507 ? 62.065 65.428 31.565 1.00 18.24 507 LEU A CA 1
ATOM 7715 C C . LEU A 1 507 ? 61.004 65.836 32.577 1.00 12.28 507 LEU A C 1
ATOM 7716 O O . LEU A 1 507 ? 60.635 67.012 32.644 1.00 13.64 507 LEU A O 1
ATOM 7732 N N . PHE A 1 508 ? 60.512 64.872 33.360 1.00 14.34 508 PHE A N 1
ATOM 7733 C CA . PHE A 1 508 ? 59.427 65.110 34.312 1.00 13.60 508 PHE A CA 1
ATOM 7734 C C . PHE A 1 508 ? 59.920 64.833 35.729 1.00 13.17 508 PHE A C 1
ATOM 7735 O O . PHE A 1 508 ? 60.389 63.729 36.019 1.00 14.86 508 PHE A O 1
ATOM 7752 N N . LEU A 1 509 ? 59.817 65.839 36.597 1.00 13.60 509 LEU A N 1
ATOM 7753 C CA . LEU A 1 509 ? 60.216 65.752 37.996 1.00 12.32 509 LEU A CA 1
ATOM 7754 C C . LEU A 1 509 ? 58.987 65.943 38.874 1.00 14.59 509 LEU A C 1
ATOM 7755 O O . LEU A 1 509 ? 58.342 66.996 38.816 1.00 15.59 509 LEU A O 1
ATOM 7771 N N . SER A 1 510 ? 58.678 64.951 39.702 1.00 13.16 510 SER A N 1
ATOM 7772 C CA . SER A 1 510 ? 57.666 65.106 40.740 1.00 12.92 510 SER A CA 1
ATOM 7773 C C . SER A 1 510 ? 58.344 65.376 42.076 1.00 13.51 510 SER A C 1
ATOM 7774 O O . SER A 1 510 ? 59.209 64.604 42.505 1.00 14.26 510 SER A O 1
ATOM 7782 N N . PHE A 1 511 ? 57.935 66.461 42.733 1.00 14.38 511 PHE A N 1
ATOM 7783 C CA . PHE A 1 511 ? 58.388 66.779 44.079 1.00 14.25 511 PHE A CA 1
ATOM 7784 C C . PHE A 1 511 ? 57.319 66.475 45.127 1.00 14.88 511 PHE A C 1
ATOM 7785 O O . PHE A 1 511 ? 57.375 66.997 46.246 1.00 14.17 511 PHE A O 1
ATOM 7802 N N . SER A 1 512 ? 56.354 65.621 44.791 1.00 17.15 512 SER A N 1
ATOM 7803 C CA . SER A 1 512 ? 55.388 65.162 45.778 1.00 14.72 512 SER A CA 1
ATOM 7804 C C . SER A 1 512 ? 54.783 63.828 45.353 1.00 14.86 512 SER A C 1
ATOM 7805 O O . SER A 1 512 ? 55.360 62.772 45.636 1.00 13.64 512 SER A O 1
ATOM 7813 N N . ASN A 1 513 ? 53.656 63.856 44.646 1.00 13.85 513 ASN A N 1
ATOM 7814 C CA . ASN A 1 513 ? 52.927 62.636 44.305 1.00 14.74 513 ASN A CA 1
ATOM 7815 C C . ASN A 1 513 ? 53.816 61.685 43.502 1.00 16.01 513 ASN A C 1
ATOM 7816 O O . ASN A 1 513 ? 54.331 62.076 42.441 1.00 17.47 513 ASN A O 1
ATOM 7827 N N . PRO A 1 514 ? 54.038 60.451 43.961 1.00 15.29 514 PRO A N 1
ATOM 7828 C CA . PRO A 1 514 ? 54.922 59.534 43.231 1.00 13.92 514 PRO A CA 1
ATOM 7829 C C . PRO A 1 514 ? 54.266 58.836 42.051 1.00 14.63 514 PRO A C 1
ATOM 7830 O O . PRO A 1 514 ? 54.945 58.077 41.352 1.00 13.56 514 PRO A O 1
ATOM 7841 N N . TYR A 1 515 ? 52.979 59.073 41.804 1.00 14.18 515 TYR A N 1
ATOM 7842 C CA . TYR A 1 515 ? 52.223 58.316 40.812 1.00 16.03 515 TYR A CA 1
ATOM 7843 C C . TYR A 1 515 ? 51.933 59.110 39.543 1.00 20.12 515 TYR A C 1
ATOM 7844 O O . TYR A 1 515 ? 51.027 58.738 38.791 1.00 18.46 515 TYR A O 1
ATOM 7862 N N . HIS A 1 516 ? 52.674 60.191 39.275 1.00 19.02 516 HIS A N 1
ATOM 7863 C CA . HIS A 1 516 ? 52.297 61.054 38.156 1.00 17.99 516 HIS A CA 1
ATOM 7864 C C . HIS A 1 516 ? 52.472 60.382 36.799 1.00 17.99 516 HIS A C 1
ATOM 7865 O O . HIS A 1 516 ? 51.916 60.873 35.810 1.00 19.11 516 HIS A O 1
ATOM 7879 N N . LEU A 1 517 ? 53.203 59.270 36.710 1.00 18.69 517 LEU A N 1
ATOM 7880 C CA . LEU A 1 517 ? 53.195 58.527 35.457 1.00 17.62 517 LEU A CA 1
ATOM 7881 C C . LEU A 1 517 ? 51.785 58.093 35.058 1.00 23.09 517 LEU A C 1
ATOM 7882 O O . LEU A 1 517 ? 51.582 57.704 33.902 1.00 25.11 517 LEU A O 1
ATOM 7898 N N . VAL A 1 518 ? 50.818 58.153 35.982 1.00 21.60 518 VAL A N 1
ATOM 7899 C CA . VAL A 1 518 ? 49.416 57.906 35.643 1.00 25.94 518 VAL A CA 1
ATOM 7900 C C . VAL A 1 518 ? 48.934 58.908 34.605 1.00 22.09 518 VAL A C 1
ATOM 7901 O O . VAL A 1 518 ? 48.185 58.562 33.682 1.00 23.96 518 VAL A O 1
ATOM 7914 N N . ASP A 1 519 ? 49.330 60.167 34.752 1.00 21.48 519 ASP A N 1
ATOM 7915 C CA . ASP A 1 519 ? 48.832 61.231 33.896 1.00 23.47 519 ASP A CA 1
ATOM 7916 C C . ASP A 1 519 ? 49.830 61.663 32.827 1.00 28.38 519 ASP A C 1
ATOM 7917 O O . ASP A 1 519 ? 49.436 62.373 31.894 1.00 24.14 519 ASP A O 1
ATOM 7926 N N . VAL A 1 520 ? 51.093 61.250 32.924 1.00 24.19 520 VAL A N 1
ATOM 7927 C CA . VAL A 1 520 ? 52.079 61.550 31.884 1.00 21.20 520 VAL A CA 1
ATOM 7928 C C . VAL A 1 520 ? 52.813 60.265 31.510 1.00 22.70 520 VAL A C 1
ATOM 7929 O O . VAL A 1 520 ? 54.052 60.214 31.552 1.00 21.35 520 VAL A O 1
ATOM 7942 N N . PRO A 1 521 ? 52.098 59.216 31.104 1.00 24.08 521 PRO A N 1
ATOM 7943 C CA . PRO A 1 521 ? 52.776 57.953 30.777 1.00 21.18 521 PRO A CA 1
ATOM 7944 C C . PRO A 1 521 ? 53.680 58.042 29.563 1.00 23.74 521 PRO A C 1
ATOM 7945 O O . PRO A 1 521 ? 54.569 57.196 29.416 1.00 22.22 521 PRO A O 1
ATOM 7956 N N . MET A 1 522 ? 53.480 59.035 28.691 1.00 21.64 522 MET A N 1
ATOM 7957 C CA . MET A 1 522 ? 54.322 59.213 27.512 1.00 21.11 522 MET A CA 1
ATOM 7958 C C . MET A 1 522 ? 55.739 59.659 27.856 1.00 18.99 522 MET A C 1
ATOM 7959 O O . MET A 1 522 ? 56.629 59.569 27.002 1.00 16.54 522 MET A O 1
ATOM 7973 N N . VAL A 1 523 ? 55.959 60.153 29.074 1.00 20.05 523 VAL A N 1
ATOM 7974 C CA . VAL A 1 523 ? 57.254 60.702 29.458 1.00 18.26 523 VAL A CA 1
ATOM 7975 C C . VAL A 1 523 ? 58.273 59.577 29.542 1.00 15.86 523 VAL A C 1
ATOM 7976 O O . VAL A 1 523 ? 57.992 58.498 30.082 1.00 17.51 523 VAL A O 1
ATOM 7989 N N . LYS A 1 524 ? 59.470 59.829 29.009 1.00 16.62 524 LYS A N 1
ATOM 7990 C CA . LYS A 1 524 ? 60.509 58.812 28.910 1.00 18.06 524 LYS A CA 1
ATOM 7991 C C . LYS A 1 524 ? 61.527 58.880 30.042 1.00 18.23 524 LYS A C 1
ATOM 7992 O O . LYS A 1 524 ? 62.219 57.885 30.288 1.00 22.60 524 LYS A O 1
ATOM 8011 N N . THR A 1 525 ? 61.649 60.022 30.714 1.00 16.18 525 THR A N 1
ATOM 8012 C CA . THR A 1 525 ? 62.519 60.166 31.878 1.00 20.35 525 THR A CA 1
ATOM 8013 C C . THR A 1 525 ? 61.704 60.780 33.009 1.00 16.75 525 THR A C 1
ATOM 8014 O O . THR A 1 525 ? 61.140 61.868 32.852 1.00 14.37 525 THR A O 1
ATOM 8025 N N . TYR A 1 526 ? 61.634 60.077 34.138 1.00 17.48 526 TYR A N 1
ATOM 8026 C CA . TYR A 1 526 ? 60.746 60.438 35.2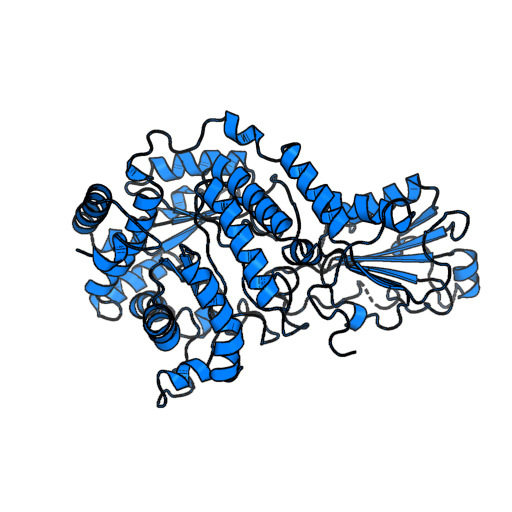38 1.00 15.29 526 TYR A CA 1
ATOM 8027 C C . TYR A 1 526 ? 61.470 60.199 36.551 1.00 13.87 526 TYR A C 1
ATOM 8028 O O . TYR A 1 526 ? 62.058 59.133 36.747 1.00 16.49 526 TYR A O 1
ATOM 8046 N N . ILE A 1 527 ? 61.436 61.196 37.437 1.00 16.78 527 ILE A N 1
ATOM 8047 C CA . ILE A 1 527 ? 62.127 61.145 38.722 1.00 14.18 527 ILE A CA 1
ATOM 8048 C C . ILE A 1 527 ? 61.144 61.540 39.818 1.00 13.65 527 ILE A C 1
ATOM 8049 O O . ILE A 1 527 ? 60.427 62.538 39.689 1.00 13.02 527 ILE A O 1
ATOM 8065 N N . ASN A 1 528 ? 61.120 60.763 40.895 1.00 12.91 528 ASN A N 1
ATOM 8066 C CA . ASN A 1 528 ? 60.335 61.082 42.081 1.00 13.31 528 ASN A CA 1
ATOM 8067 C C . ASN A 1 528 ? 61.259 61.632 43.160 1.00 16.85 528 ASN A C 1
ATOM 8068 O O . ASN A 1 528 ? 62.256 60.993 43.508 1.00 15.47 528 ASN A O 1
ATOM 8079 N N . ALA A 1 529 ? 60.911 62.807 43.697 1.00 12.87 529 ALA A N 1
ATOM 8080 C CA . ALA A 1 529 ? 61.648 63.420 44.791 1.00 12.94 529 ALA A CA 1
ATOM 8081 C C . ALA A 1 529 ? 60.849 63.524 46.088 1.00 17.99 529 ALA A C 1
ATOM 8082 O O . ALA A 1 529 ? 61.445 63.805 47.133 1.00 12.16 529 ALA A O 1
ATOM 8089 N N . TYR A 1 530 ? 59.522 63.351 46.037 1.00 13.50 530 TYR A N 1
ATOM 8090 C CA . TYR A 1 530 ? 58.648 63.162 47.200 1.00 14.99 530 TYR A CA 1
ATOM 8091 C C . TYR A 1 530 ? 58.442 64.406 48.059 1.00 15.46 530 TYR A C 1
ATOM 8092 O O . TYR A 1 530 ? 57.467 64.476 48.818 1.00 14.14 530 TYR A O 1
ATOM 8110 N N . THR A 1 531 ? 59.356 65.373 47.988 1.00 13.38 531 THR A N 1
ATOM 8111 C CA . THR A 1 531 ? 59.317 66.553 48.839 1.00 12.41 531 THR A CA 1
ATOM 8112 C C . THR A 1 531 ? 59.720 67.780 48.042 1.00 16.90 531 THR A C 1
ATOM 8113 O O . THR A 1 531 ? 60.711 67.742 47.312 1.00 16.50 531 THR A O 1
ATOM 8124 N N . SER A 1 532 ? 58.984 68.877 48.212 1.00 13.30 532 SER A N 1
ATOM 8125 C CA . SER A 1 532 ? 59.291 70.133 47.525 1.00 17.97 532 SER A CA 1
ATOM 8126 C C . SER A 1 532 ? 59.803 71.130 48.562 1.00 18.22 532 SER A C 1
ATOM 8127 O O . SER A 1 532 ? 59.057 71.951 49.093 1.00 15.40 532 SER A O 1
ATOM 8135 N N . ASN A 1 533 ? 61.094 71.032 48.872 1.00 16.00 533 ASN A N 1
ATOM 8136 C CA . ASN A 1 533 ? 61.741 72.018 49.724 1.00 19.87 533 ASN A CA 1
ATOM 8137 C C . ASN A 1 533 ? 63.121 72.324 49.159 1.00 16.65 533 ASN A C 1
ATOM 8138 O O . ASN A 1 533 ? 63.576 71.708 48.193 1.00 14.48 533 ASN A O 1
ATOM 8149 N N . GLU A 1 534 ? 63.782 73.309 49.767 1.00 18.05 534 GLU A N 1
ATOM 8150 C CA . GLU A 1 534 ? 65.066 73.764 49.247 1.00 22.11 534 GLU A CA 1
ATOM 8151 C C . GLU A 1 534 ? 66.080 72.627 49.194 1.00 17.70 534 GLU A C 1
ATOM 8152 O O . GLU A 1 534 ? 66.805 72.479 48.204 1.00 18.90 534 GLU A O 1
ATOM 8164 N N . ALA A 1 535 ? 66.153 71.816 50.250 1.00 18.73 535 ALA A N 1
ATOM 8165 C CA . ALA A 1 535 ? 67.142 70.745 50.287 1.00 17.61 535 ALA A CA 1
ATOM 8166 C C . ALA A 1 535 ? 66.965 69.789 49.117 1.00 20.31 535 ALA A C 1
ATOM 8167 O O . ALA A 1 535 ? 67.945 69.387 48.479 1.00 17.93 535 ALA A O 1
ATOM 8174 N N . THR A 1 536 ? 65.719 69.416 48.811 1.00 16.54 536 THR A N 1
ATOM 8175 C CA . THR A 1 536 ? 65.488 68.465 47.733 1.00 14.32 536 THR A CA 1
ATOM 8176 C C . THR A 1 536 ? 65.750 69.094 46.377 1.00 15.34 536 THR A C 1
ATOM 8177 O O . THR A 1 536 ? 66.215 68.408 45.460 1.00 15.21 536 THR A O 1
ATOM 8188 N N . VAL A 1 537 ? 65.466 70.388 46.234 1.00 15.57 537 VAL A N 1
ATOM 8189 C CA . VAL A 1 537 ? 65.727 71.079 44.973 1.00 16.61 537 VAL A CA 1
ATOM 8190 C C . VAL A 1 537 ? 67.225 71.131 44.700 1.00 15.04 537 VAL A C 1
ATOM 8191 O O . VAL A 1 537 ? 67.680 70.859 43.584 1.00 16.65 537 VAL A O 1
ATOM 8204 N N . ARG A 1 538 ? 68.016 71.488 45.713 1.00 18.33 538 ARG A N 1
ATOM 8205 C CA . ARG A 1 538 ? 69.462 71.567 45.519 1.00 21.95 538 ARG A CA 1
ATOM 8206 C C . ARG A 1 538 ? 70.048 70.201 45.190 1.00 16.33 538 ARG A C 1
ATOM 8207 O O . ARG A 1 538 ? 70.937 70.091 44.341 1.00 17.93 538 ARG A O 1
ATOM 8228 N N . MET A 1 539 ? 69.565 69.144 45.840 1.00 17.51 539 MET A N 1
ATOM 8229 C CA . MET A 1 539 ? 70.102 67.817 45.548 1.00 17.88 539 MET A CA 1
ATOM 8230 C C . MET A 1 539 ? 69.630 67.310 44.190 1.00 15.76 539 MET A C 1
ATOM 8231 O O . MET A 1 539 ? 70.354 66.563 43.521 1.00 14.72 539 MET A O 1
ATOM 8245 N N . MET A 1 540 ? 68.433 67.702 43.761 1.00 14.99 540 MET A N 1
ATOM 8246 C CA . MET A 1 540 ? 68.000 67.376 42.407 1.00 13.24 540 MET A CA 1
ATOM 8247 C C . MET A 1 540 ? 68.978 67.937 41.382 1.00 13.80 540 MET A C 1
ATOM 8248 O O . MET A 1 540 ? 69.378 67.246 40.441 1.00 16.33 540 MET A O 1
ATOM 8262 N N . ILE A 1 541 ? 69.357 69.206 41.544 1.00 15.83 541 ILE A N 1
ATOM 8263 C CA . ILE A 1 541 ? 70.325 69.829 40.647 1.00 16.52 541 ILE A CA 1
ATOM 8264 C C . ILE A 1 541 ? 71.609 69.016 40.610 1.00 17.54 541 ILE A C 1
ATOM 8265 O O . ILE A 1 541 ? 72.128 68.699 39.535 1.00 18.30 541 ILE A O 1
ATOM 8281 N N . GLU A 1 542 ? 72.145 68.664 41.785 1.00 17.57 542 GLU A N 1
ATOM 8282 C CA . GLU A 1 542 ? 73.391 67.907 41.811 1.00 17.37 542 GLU A CA 1
ATOM 8283 C C . GLU A 1 542 ? 73.260 66.614 41.022 1.00 19.68 542 GLU A C 1
ATOM 8284 O O . GLU A 1 542 ? 74.186 66.216 40.307 1.00 17.16 542 GLU A O 1
ATOM 8296 N N . LYS A 1 543 ? 72.111 65.948 41.121 1.00 16.43 543 LYS A N 1
ATOM 8297 C CA . LYS A 1 543 ? 71.973 64.644 40.491 1.00 16.12 543 LYS A CA 1
ATOM 8298 C C . LYS A 1 543 ? 71.705 64.769 38.996 1.00 18.75 543 LYS A C 1
ATOM 8299 O O . LYS A 1 543 ? 72.197 63.958 38.203 1.00 17.94 543 LYS A O 1
ATOM 8318 N N . LEU A 1 544 ? 70.931 65.774 38.590 1.00 17.99 544 LEU A N 1
ATOM 8319 C CA . LEU A 1 544 ? 70.710 65.991 37.165 1.00 18.43 544 LEU A CA 1
ATOM 8320 C C . LEU A 1 544 ? 72.016 66.318 36.453 1.00 17.96 544 LEU A C 1
ATOM 8321 O O . LEU A 1 544 ? 72.239 65.878 35.322 1.00 18.10 544 LEU A O 1
ATOM 8337 N N . MET A 1 545 ? 72.891 67.082 37.105 1.00 19.78 545 MET A N 1
ATOM 8338 C CA . MET A 1 545 ? 74.187 67.437 36.541 1.00 19.39 545 MET A CA 1
ATOM 8339 C C . MET A 1 545 ? 75.217 66.322 36.669 1.00 24.49 545 MET A C 1
ATOM 8340 O O . MET A 1 545 ? 76.332 66.474 36.161 1.00 20.99 545 MET A O 1
ATOM 8354 N N . GLY A 1 546 ? 74.875 65.209 37.315 1.00 19.30 546 GLY A N 1
ATOM 8355 C CA . GLY A 1 546 ? 75.776 64.078 37.391 1.00 20.64 546 GLY A CA 1
ATOM 8356 C C . GLY A 1 546 ? 76.850 64.187 38.450 1.00 21.65 546 GLY A C 1
ATOM 8357 O O . GLY A 1 546 ? 77.780 63.373 38.450 1.00 20.59 546 GLY A O 1
ATOM 8361 N N . ARG A 1 547 ? 76.762 65.170 39.343 1.00 20.47 547 ARG A N 1
ATOM 8362 C CA . ARG A 1 547 ? 77.684 65.289 40.461 1.00 19.15 547 ARG A CA 1
ATOM 8363 C C . ARG A 1 547 ? 77.262 64.462 41.669 1.00 24.36 547 ARG A C 1
ATOM 8364 O O . ARG A 1 547 ? 78.027 64.363 42.633 1.00 22.84 547 ARG A O 1
ATOM 8385 N N . SER A 1 548 ? 76.063 63.885 41.652 1.00 21.40 548 SER A N 1
ATOM 8386 C CA . SER A 1 548 ? 75.562 63.077 42.757 1.00 22.44 548 SER A CA 1
ATOM 8387 C C . SER A 1 548 ? 74.744 61.943 42.166 1.00 21.36 548 SER A C 1
ATOM 8388 O O . SER A 1 548 ? 73.914 62.177 41.284 1.00 19.24 548 SER A O 1
ATOM 8396 N N . SER A 1 549 ? 74.991 60.721 42.630 1.00 18.33 549 SER A N 1
ATOM 8397 C CA . SER A 1 549 ? 74.281 59.573 42.093 1.00 18.99 549 SER A CA 1
ATOM 8398 C C . SER A 1 549 ? 72.838 59.552 42.590 1.00 19.65 549 SER A C 1
ATOM 8399 O O . SER A 1 549 ? 72.513 60.100 43.647 1.00 19.14 549 SER A O 1
ATOM 8407 N N . PHE A 1 550 ? 71.969 58.924 41.803 1.00 18.71 550 PHE A N 1
ATOM 8408 C CA . PHE A 1 550 ? 70.613 58.617 42.250 1.00 20.49 550 PHE A CA 1
ATOM 8409 C C . PHE A 1 550 ? 70.661 57.396 43.155 1.00 20.55 550 PHE A C 1
ATOM 8410 O O . PHE A 1 550 ? 71.162 56.337 42.760 1.00 16.44 550 PHE A O 1
ATOM 8427 N N . LYS A 1 551 ? 70.151 57.551 44.373 1.00 16.59 551 LYS A N 1
ATOM 8428 C CA . LYS A 1 551 ? 70.240 56.523 45.392 1.00 14.06 551 LYS A CA 1
ATOM 8429 C C . LYS A 1 551 ? 68.887 56.044 45.894 1.00 20.21 551 LYS A C 1
ATOM 8430 O O . LYS A 1 551 ? 68.833 55.009 46.570 1.00 14.22 551 LYS A O 1
ATOM 8449 N N . GLY A 1 552 ? 67.805 56.762 45.600 1.00 17.72 552 GLY A N 1
ATOM 8450 C CA . GLY A 1 552 ? 66.515 56.405 46.156 1.00 17.75 552 GLY A CA 1
ATOM 8451 C C . GLY A 1 552 ? 65.975 55.113 45.579 1.00 18.24 552 GLY A C 1
ATOM 8452 O O . GLY A 1 552 ? 66.261 54.742 44.445 1.00 15.06 552 GLY A O 1
ATOM 8456 N N . LYS A 1 553 ? 65.172 54.425 46.389 1.00 18.08 553 LYS A N 1
ATOM 8457 C CA . LYS A 1 553 ? 64.461 53.218 45.986 1.00 17.93 553 LYS A CA 1
ATOM 8458 C C . LYS A 1 553 ? 62.974 53.437 46.228 1.00 18.56 553 LYS A C 1
ATOM 8459 O O . LYS A 1 553 ? 62.565 53.740 47.354 1.00 17.11 553 LYS A O 1
ATOM 8478 N N . SER A 1 554 ? 62.174 53.284 45.179 1.00 17.85 554 SER A N 1
ATOM 8479 C CA . SER A 1 554 ? 60.741 53.516 45.274 1.00 16.54 554 SER A CA 1
ATOM 8480 C C . SER A 1 554 ? 60.140 52.696 46.419 1.00 16.42 554 SER A C 1
ATOM 8481 O O . SER A 1 554 ? 60.262 51.465 46.412 1.00 15.46 554 SER A O 1
ATOM 8489 N N . PRO A 1 555 ? 59.500 53.326 47.407 1.00 13.61 555 PRO A N 1
ATOM 8490 C CA . PRO A 1 555 ? 58.814 52.576 48.474 1.00 14.18 555 PRO A CA 1
ATOM 8491 C C . PRO A 1 555 ? 57.382 52.196 48.136 1.00 15.46 555 PRO A C 1
ATOM 8492 O O . PRO A 1 555 ? 56.639 51.762 49.024 1.00 15.53 555 PRO A O 1
ATOM 8503 N N . VAL A 1 556 ? 57.038 52.350 46.859 1.00 15.48 556 VAL A N 1
ATOM 8504 C CA . VAL A 1 556 ? 55.701 52.198 46.317 1.00 15.93 556 VAL A CA 1
ATOM 8505 C C . VAL A 1 556 ? 55.903 51.794 44.857 1.00 19.01 556 VAL A C 1
ATOM 8506 O O . VAL A 1 556 ? 56.999 51.935 44.315 1.00 16.17 556 VAL A O 1
ATOM 8519 N N . ASP A 1 557 ? 54.858 51.258 44.223 1.00 17.70 557 ASP A N 1
ATOM 8520 C CA . ASP A 1 557 ? 54.932 50.990 42.785 1.00 16.71 557 ASP A CA 1
ATOM 8521 C C . ASP A 1 557 ? 54.581 52.262 42.026 1.00 20.23 557 ASP A C 1
ATOM 8522 O O . ASP A 1 557 ? 53.399 52.614 41.938 1.00 19.19 557 ASP A O 1
ATOM 8531 N N . PRO A 1 558 ? 55.560 52.978 41.458 1.00 19.43 558 PRO A N 1
ATOM 8532 C CA . PRO A 1 558 ? 55.236 54.262 40.815 1.00 19.68 558 PRO A CA 1
ATOM 8533 C C . PRO A 1 558 ? 54.423 54.113 39.550 1.00 20.11 558 PRO A C 1
ATOM 8534 O O . PRO A 1 558 ? 53.828 55.101 39.094 1.00 21.01 558 PRO A O 1
ATOM 8545 N N . PHE A 1 559 ? 54.362 52.915 38.976 1.00 22.90 559 PHE A N 1
ATOM 8546 C CA . PHE A 1 559 ? 53.606 52.713 37.749 1.00 25.23 559 PHE A CA 1
ATOM 8547 C C . PHE A 1 559 ? 52.129 52.453 38.005 1.00 30.32 559 PHE A C 1
ATOM 8548 O O . PHE A 1 559 ? 51.323 52.591 37.078 1.00 35.10 559 PHE A O 1
ATOM 8565 N N . ALA A 1 560 ? 51.754 52.111 39.236 1.00 32.26 560 ALA A N 1
ATOM 8566 C CA . ALA A 1 560 ? 50.350 51.971 39.617 1.00 30.74 560 ALA A CA 1
ATOM 8567 C C . ALA A 1 560 ? 49.620 51.018 38.672 1.00 33.34 560 ALA A C 1
ATOM 8568 O O . ALA A 1 560 ? 48.524 51.301 38.183 1.00 34.91 560 ALA A O 1
ATOM 8575 N N . GLY A 1 561 ? 50.247 49.873 38.411 1.00 35.67 561 GLY A N 1
ATOM 8576 C CA . GLY A 1 561 ? 49.643 48.872 37.553 1.00 43.08 561 GLY A CA 1
ATOM 8577 C C . GLY A 1 561 ? 49.641 49.213 36.079 1.00 47.14 561 GLY A C 1
ATOM 8578 O O . GLY A 1 561 ? 48.801 48.697 35.338 1.00 53.78 561 GLY A O 1
ATOM 8582 N N . LEU A 1 562 ? 50.566 50.058 35.630 1.00 49.61 562 LEU A N 1
ATOM 8583 C CA . LEU A 1 562 ? 50.609 50.519 34.242 1.00 47.52 562 LEU A CA 1
ATOM 8584 C C . LEU A 1 562 ? 49.415 51.426 33.965 1.00 50.49 562 LEU A C 1
ATOM 8585 O O . LEU A 1 562 ? 48.949 52.144 34.854 1.00 47.03 562 LEU A O 1
#

Sequence (559 aa):
MYESILSIKPYNLSKEQITWVNQTLVSLSDDEKLGQLICEIIWDKPGCDPLDVMKHFLPGAVMYRPFKAKRMREFTQRLQKASKIPLLIACNLERGGSGGNGGMEDGTYVASPMGVAATDDESSAEHLGEVCASEGSAVGVNWTYEPIIDIDMNPENPITNVRTYGSDPERIIRMAKAYCRGCRKWGVLTTIKHFPGDGVDYRDQHLMSSVNNLSADEWMDTYGRIYQALIEDGAETLMSAHIRQPNVTRMVNPLIKDEEIMPGSLSKELMQGILRGRFHFNGLICTDATQMVGYTCSMPRHHEALPTSIQNGADMLTFTLNPTEDFKALQEGLSCGLLTHERLDEAVARILGMKAKLRLPERKDVVPPLHAMERIQSKKHKKWALEIADESITLVKDKQKGLLPLSPQKTKRIILVQATNEKPEGGYLSEARLFKGLLEKEGFIVHWFEEVPRPGTGYSIEDLKRDTDLFIYYANFKVSSNQTTIRLVWSGDSSPKFVCDVPTLFLSFSNPYHLVDVPMVKTYINAYTSNEATVRMMIEKLMGRSSFKGKSPVDPFAGL

Nearest PDB structures (foldseek):
  5vqe-assembly1_A  TM=1.002E+00  e=0.000E+00  unidentified
  5vqd-assembly1_A  TM=1.001E+00  e=0.000E+00  unidentified
  3nvd-assembly2_B  TM=8.300E-01  e=2.449E-39  Bacillus subtilis
  6k5j-assembly1_A  TM=8.395E-01  e=1.509E-37  Paenibacillaceae
  3lk6-assembly1_A  TM=8.306E-01  e=7.316E-38  Bacillus subtilis

InterPro domains:
  IPR001764 Glycoside hydrolase, family 3, N-terminal [PF00933] (31-351)
  IPR017853 Glycoside hydrolase superfamily [SSF51445] (9-391)
  IPR036881 Glycoside hydrolase family 3 C-terminal domain superfamily [G3DSA:3.40.50.1700] (377-457)
  IPR036881 Glycoside hydrolase family 3 C-terminal domain superfamily [G3DSA:3.40.50.1700] (501-560)
  IPR036962 Glycoside hydrolase, family 3, N-terminal domain superfamily [G3DSA:3.20.20.300] (14-370)
  IPR050226 NagZ Beta-hexosaminidase [PTHR30480] (68-556)

Solvent-accessible surface area: 20618 Å² total; per-residue (Å²): 136,34,87,91,20,0,54,92,92,8,2,94,13,54,182,94,19,13,59,64,0,25,123,15,8,123,77,11,57,59,70,33,23,2,0,5,0,1,0,17,38,3,124,48,49,144,90,53,60,6,61,80,14,32,84,88,15,84,6,0,0,0,8,1,89,42,11,110,5,83,87,0,35,65,1,1,72,88,0,18,105,57,23,134,19,26,0,0,0,0,0,42,0,9,16,0,0,12,16,29,98,8,0,2,102,51,10,9,56,2,4,0,6,0,0,0,0,1,18,58,66,70,43,8,0,54,45,0,0,13,0,0,0,0,0,0,17,0,0,12,3,13,0,0,3,4,2,5,0,1,0,1,73,35,42,68,1,3,7,1,0,0,33,0,3,0,42,55,27,73,22,0,16,90,0,0,64,0,2,0,98,0,0,78,125,73,46,3,5,0,0,0,4,10,0,0,1,3,0,20,14,127,90,3,3,22,63,47,5,0,31,2,97,28,46,19,107,92,0,28,97,30,0,0,127,0,0,74,23,0,11,108,49,11,1,7,0,0,5,0,0,0,2,75,0,22,49,0,0,83,76,60,52,105,165,16,57,97,140,98,11,30,1,0,0,0,1,72,19,0,0,68,28,2,0,47,33,124,7,139,6,18,0,0,0,0,0,16,9,0,79,14,59,0,1,49,82,28,35,74,35,116,67,0,3,0,24,0,0,50,25,2,0,0,0,5,2,17,24,102,76,40,76,99,2,16,117,6,0,67,90,2,12,94,89,48,68,0,49,87,135,21,1,35,57,0,0,0,15,0,0,0,0,0,3,64,36,141,33,54,84,55,114,72,55,16,41,102,118,132,9,36,125,59,24,106,26,88,107,7,62,86,24,4,80,83,4,4,34,72,4,0,5,57,28,45,78,116,28,114,57,14,38,71,4,28,14,153,104,16,84,81,2,9,0,0,32,5,29,46,77,125,37,129,64,43,38,6,82,49,0,116,48,0,32,33,36,0,75,84,52,37,6,75,6,59,14,20,104,103,31,75,100,35,54,161,77,32,52,62,120,46,3,90,169,34,5,50,0,12,0,4,0,0,8,2,26,10,34,61,88,48,105,58,10,93,14,90,62,117,77,77,14,24,3,108,35,18,114,52,2,54,2,0,0,0,0,1,4,6,1,8,2,12,50,35,0,80,81,0,68,0,0,0,1,1,1,2,17,10,92,13,3,0,96,21,0,4,53,4,0,29,50,132,20,68,53,83,17,120,33,5,11,78,10,90,30,70,122

=== Feature glossary ===
Legend for the data blocks above and below:

— What the protein is —

The amino-acid sequence is the protein's primary structure: the linear order of residues from the N-terminus to the C-terminus, written in one-letter code. Everything else here — the 3D coordinates, the secondary structure, the domain annotations — is ultimately a consequence of this string.

Functional annotations link the protein to curated databases. InterPro entries identify conserved domains and families by matching the sequence against member-database signatures (Pfam, PROSITE, CDD, …). Gene Ontology (GO) terms describe molecular function, biological process, and cellular component in a controlled vocabulary. CATH places the structure in a hierarchical fold classification (Class/Architecture/Topology/Homologous-superfamily). The organism is the source species.

— Where its atoms are —

Atomic coordinates in PDBx/mmCIF format — the same representation the Protein Data Bank distributes. Each line of the _atom_site loop places one backbone atom in Cartesian space (units: ångströms, origin: arbitrary).

The six renders are orthographic views along the three Cartesian axes in both directions. Representation (cartoon, sticks, or surface) and color scheme (sequence-rainbow or by-chain) vary across proteins so the training set covers all the common visualization conventions.

— Local backbone conformation —

Eight-state secondary structure (DSSP): H is the canonical α-helix, G the tighter 3₁₀-helix, I the wider π-helix; E/B are β-structure, T and S are turns and bends, and '-' is everything else. DSSP derives these from the pattern of main-chain N–H···O=C hydrogen bonds, not from the sequence.

Three-state secondary structure (P-SEA) collapses the eight DSSP classes into helix (a), strand (b), and coil (c). P-SEA assigns these from Cα geometry alone — distances and angles — without requiring backbone oxygens, so it works on any Cα trace.

φ (phi) and ψ (psi) are the two rotatable backbone dihedrals per residue: φ is the C(i-1)–N–Cα–C torsion, ψ is the N–Cα–C–N(i+1) torsion, both in degrees on (−180°, 180°]. α-helical residues cluster near (−60°, −45°); β-strand residues near (−120°, +130°). A Ramachandran plot is simply a scatter of (φ, ψ) for every residue.

— Global shape and packing —

The geometric summary reports three shape descriptors. Rg (radius of gyration) measures how spread out the Cα atoms are about their centre of mass; compact globular proteins have small Rg, elongated or unfolded ones large. Cα contacts (<8 Å, |i−j|>4) count long-range residue pairs in spatial proximity — high for tightly packed folds, near zero for rods or random coil. The bounding-box extents give the protein's footprint along x, y, z in Å.

SASA measures how much of the protein is reachable by solvent. It is computed by rolling a water-sized probe over the atomic surface and summing the exposed area (Å²). Per-residue SASA distinguishes core (buried, low SASA) from surface (exposed, high SASA) residues; total SASA is a whole-molecule size measure.

Plot images: a contact map (which residues are close in 3D, as an N×N binary image), a Ramachandran scatter (backbone torsion angles, revealing secondary-structure composition at a glance), and — for AlphaFold structures — a PAE heatmap (pairwise prediction confidence).

— Structural neighborhood —

A 3Di character summarizes, for each residue, the relative orientation of the Cα frame of its nearest spatial neighbor. Because it encodes fold topology rather than chemistry, 3Di alignments detect remote structural similarity that sequence alignment misses.

The Foldseek neighbor list gives the closest experimentally determined structures in the PDB, ranked by structural alignment. TM-score near 1 means near-identical fold; near 0.3 means only rough topology match. This is how one finds what a novel AlphaFold prediction most resembles in the solved-structure universe.

— Confidence and disorder —

For AlphaFold models, the B-factor field carries pLDDT — the model's own estimate of local accuracy on a 0–100 scale. Regions with pLDDT<50 should be treated as essentially unmodeled; they often correspond to intrinsically disordered segments.

Crystallographic B-factors measure how much each atom's electron density is smeared out, in Å². They rise in mobile loops and surface residues and fall in the buried interior. In AlphaFold models this column is repurposed to hold pLDDT instead.

Predicted Aligned Error (PAE) is an AlphaFold confidence matrix: entry (i, j) is the expected error in the position of residue j, in ångströms, when the prediction is superimposed on the true structure at residue i. Low PAE within a block of residues means that block is internally rigid and well-predicted; high PAE between two blocks means their relative placement is uncertain even if each block individually is confident.